Protein AF-0000000084648658 (afdb_homodimer)

Organism: NCBI:txid1178482

Secondary structure (DSSP, 8-state):
----HHHHHTTEE-GGG---BSSSSGGGGSTTTTT-EEEEEESS---S-TTPPEEE---SSEEEEEEEE-TT-EEEEEE-SS-EEEEEEES-EEEEESTTS-SEEEEE-TT-EEEEPTTS-EEEEE-SSS-EEEEEEEESSSSTT-PEEPHHHHHHHHHTTEEEBTTS-EEEGGGT--PPTTPPBPPPPPHHHHTTS----HHHHHHHHEE-HHHHHHHTSSS-EEEEETTSSEE--SSEEEEEEEGGGS-SS-B--SS-EEEEEEES-EEEEETTEEEEE-TT-EEEE-TT--EEEEESSSS--EEEEEEE-SSPS-SPP--/----HHHHHTTEE-GGG---BSSSSGGGGSTTTTT-EEEEEESS---S-TT--EEE---SSEEEEEEEE-TT-EEEEEE-SS-EEEEEEES-EEEEESTTS-SEEEEE-TT-EEEEPTTS-EEEEE-SSS-EEEEEEEESSSSTT-PEEPHHHHHHHHHTTEEEBTTS-EEEGGGT--PPTTPPBPPPPPHHHHTTS----HHHHHHHHEE-HHHHHHHTSSS-EEEEETTSSEE--SSEEEEEEEGGGS-SS-B--SS-EEEEEEES-EEEEETTEEEEEPTT-EEEEPTT--EEEEESSSS--EEEEEEE-SSPS-SPP--

Solvent-accessible surface area (backbone atoms only — not comparable to full-atom values): 31429 Å² total; per-residue (Å²): 112,78,49,51,53,68,60,48,51,67,33,41,50,48,50,93,69,64,54,69,24,54,61,33,46,69,56,26,66,29,91,55,18,46,68,38,28,36,32,31,44,33,6,72,38,68,61,39,32,90,79,54,52,61,69,30,71,57,63,60,32,36,24,35,34,34,40,36,25,41,50,68,27,40,47,72,46,27,28,35,53,18,34,45,30,38,35,26,66,35,44,31,34,39,37,27,22,16,93,82,44,73,41,24,44,39,58,42,41,57,55,16,36,35,50,51,66,37,48,27,30,33,30,38,28,26,68,32,91,45,72,18,33,34,38,32,42,32,20,19,47,50,46,34,83,49,80,46,65,36,53,69,57,53,53,54,20,42,75,65,31,33,44,48,29,64,83,58,36,67,30,40,45,79,78,70,40,67,73,53,91,91,49,47,68,49,78,70,73,46,72,75,60,52,67,71,41,57,63,59,45,31,79,65,41,47,78,47,26,47,50,52,34,44,59,44,53,29,46,5,48,69,37,53,19,53,43,32,18,81,87,25,71,27,49,27,52,30,9,42,33,33,29,37,34,25,74,52,21,48,60,92,58,63,50,56,46,86,42,39,34,34,43,36,28,61,33,40,39,30,36,39,35,38,94,47,41,68,49,75,43,43,54,55,18,36,33,58,42,61,52,50,41,42,34,29,52,44,65,67,58,86,74,72,40,32,30,39,38,37,32,37,52,92,45,61,48,30,59,66,47,89,123,112,80,49,50,54,68,61,48,50,67,34,43,49,49,50,90,68,65,55,68,24,53,60,33,46,70,54,25,68,29,90,56,16,46,68,39,29,36,32,31,44,34,5,73,37,66,59,39,30,89,77,56,54,59,68,29,69,58,63,62,32,34,26,34,34,34,42,36,25,41,50,69,28,41,46,69,44,26,26,34,52,15,33,45,28,38,34,25,65,34,45,32,33,39,38,28,21,16,93,82,46,73,41,26,45,40,56,41,41,57,55,15,34,36,51,51,65,38,47,26,29,32,30,38,28,25,68,33,92,45,72,18,33,33,38,33,42,32,16,21,46,52,46,29,84,49,79,46,65,36,53,69,55,54,54,54,20,42,75,68,32,33,43,47,30,64,83,58,37,66,30,41,46,80,78,71,39,69,72,54,92,92,51,48,67,48,78,68,74,46,72,75,59,51,69,71,42,58,64,59,46,29,78,65,42,48,79,48,26,47,49,51,35,44,59,44,54,30,45,5,49,69,37,52,19,53,43,33,18,81,86,25,70,27,50,26,52,29,9,42,32,32,30,36,34,25,75,51,20,50,59,91,57,61,50,56,45,86,41,38,34,36,43,36,27,60,34,42,40,30,36,37,35,39,92,46,40,68,48,75,41,43,53,56,18,36,33,59,42,60,52,49,39,43,34,29,53,44,63,68,58,86,75,71,39,31,29,40,38,38,32,37,53,89,44,60,51,30,58,67,47,90,126

InterPro domains:
  IPR011051 RmlC-like cupin domain superfamily [SSF51182] (24-316)
  IPR013096 Cupin 2, conserved barrel [PF07883] (76-134)
  IPR014710 RmlC-like jelly roll fold [G3DSA:2.60.120.10] (6-317)

Radius of gyration: 27.59 Å; Cα contacts (8 Å, |Δi|>4): 1793; chains: 2; bounding box: 65×88×58 Å

Structure (mmCIF, N/CA/C/O backbone):
data_AF-0000000084648658-model_v1
#
loop_
_entity.id
_entity.type
_entity.pdbx_description
1 polymer Cupin
#
loop_
_atom_site.group_PDB
_atom_site.id
_atom_site.type_symbol
_atom_site.label_atom_id
_atom_site.label_alt_id
_atom_site.label_comp_id
_atom_site.label_asym_id
_atom_site.label_entity_id
_atom_site.label_seq_id
_atom_site.pdbx_PDB_ins_code
_atom_site.Cartn_x
_atom_site.Cartn_y
_atom_site.Cartn_z
_atom_site.occupancy
_atom_site.B_iso_or_equiv
_atom_site.auth_seq_id
_atom_site.auth_comp_id
_atom_site.auth_asym_id
_atom_site.auth_atom_id
_atom_site.pdbx_PDB_model_num
ATOM 1 N N . MET A 1 1 ? -30.359 21.625 14.336 1 74.88 1 MET A N 1
ATOM 2 C CA . MET A 1 1 ? -29.594 22.719 13.742 1 74.88 1 MET A CA 1
ATOM 3 C C . MET A 1 1 ? -29.75 22.719 12.219 1 74.88 1 MET A C 1
ATOM 5 O O . MET A 1 1 ? -29.797 21.656 11.602 1 74.88 1 MET A O 1
ATOM 9 N N . THR A 1 2 ? -30.219 23.844 11.719 1 86 2 THR A N 1
ATOM 10 C CA . THR A 1 2 ? -30.328 23.922 10.266 1 86 2 THR A CA 1
ATOM 11 C C . THR A 1 2 ? -29.438 25.016 9.711 1 86 2 THR A C 1
ATOM 13 O O . THR A 1 2 ? -29.328 26.109 10.281 1 86 2 THR A O 1
ATOM 16 N N . LEU A 1 3 ? -28.562 24.656 8.766 1 93.25 3 LEU A N 1
ATOM 17 C CA . LEU A 1 3 ? -27.703 25.594 8.047 1 93.25 3 LEU A CA 1
ATOM 18 C C . LEU A 1 3 ? -28.281 25.922 6.672 1 93.25 3 LEU A C 1
ATOM 20 O O . LEU A 1 3 ? -28.797 25.031 5.98 1 93.25 3 LEU A O 1
ATOM 24 N N . SER A 1 4 ? -28.312 27.219 6.379 1 95.81 4 SER A N 1
ATOM 25 C CA . SER A 1 4 ? -28.609 27.562 4.996 1 95.81 4 SER A CA 1
ATOM 26 C C . SER A 1 4 ? -27.531 27.062 4.051 1 95.81 4 SER A C 1
ATOM 28 O O . SER A 1 4 ? -26.422 26.734 4.484 1 95.81 4 SER A O 1
ATOM 30 N N . PRO A 1 5 ? -27.812 26.953 2.775 1 94.25 5 PRO A N 1
ATOM 31 C CA . PRO A 1 5 ? -26.797 26.547 1.809 1 94.25 5 PRO A CA 1
ATOM 32 C C . PRO A 1 5 ? -25.562 27.469 1.828 1 94.25 5 PRO A C 1
ATOM 34 O O . PRO A 1 5 ? -24.438 27 1.656 1 94.25 5 PRO A O 1
ATOM 37 N N . GLU A 1 6 ? -25.828 28.766 2.025 1 95.12 6 GLU A N 1
ATOM 38 C CA . GLU A 1 6 ? -24.719 29.719 2.09 1 95.12 6 GLU A CA 1
ATOM 39 C C . GLU A 1 6 ? -23.859 29.484 3.332 1 95.12 6 GLU A C 1
ATOM 41 O O . GLU A 1 6 ? -22.641 29.562 3.268 1 95.12 6 GLU A O 1
ATOM 46 N N . GLU A 1 7 ? -24.531 29.25 4.441 1 96.19 7 GLU A N 1
ATOM 47 C CA . GLU A 1 7 ? -23.828 28.953 5.68 1 96.19 7 GLU A CA 1
ATOM 48 C C . GLU A 1 7 ? -22.984 27.672 5.551 1 96.19 7 GLU A C 1
ATOM 50 O O . GLU A 1 7 ? -21.859 27.609 6.039 1 96.19 7 GLU A O 1
ATOM 55 N N . MET A 1 8 ? -23.531 26.672 4.906 1 96.56 8 MET A N 1
ATOM 56 C CA . MET A 1 8 ? -22.797 25.422 4.68 1 96.56 8 MET A CA 1
ATOM 57 C C . MET A 1 8 ? -21.625 25.656 3.746 1 96.56 8 MET A C 1
ATOM 59 O O . MET A 1 8 ? -20.531 25.125 3.975 1 96.56 8 MET A O 1
ATOM 63 N N . GLU A 1 9 ? -21.828 26.438 2.662 1 96 9 GLU A N 1
ATOM 64 C CA . GLU A 1 9 ? -20.75 26.719 1.72 1 96 9 GLU A CA 1
ATOM 65 C C . GLU A 1 9 ? -19.562 27.359 2.424 1 96 9 GLU A C 1
ATOM 67 O O . GLU A 1 9 ? -18.406 27.094 2.062 1 96 9 GLU A O 1
ATOM 72 N N . ALA A 1 10 ? -19.828 28.188 3.426 1 96.31 10 ALA A N 1
ATOM 73 C CA . ALA A 1 10 ? -18.766 28.844 4.184 1 96.31 10 ALA A CA 1
ATOM 74 C C . ALA A 1 10 ? -17.969 27.844 4.996 1 96.31 10 ALA A C 1
ATOM 76 O O . ALA A 1 10 ? -16.875 28.141 5.473 1 96.31 10 ALA A O 1
ATOM 77 N N . ARG A 1 11 ? -18.484 26.609 5.145 1 97.38 11 ARG A N 1
ATOM 78 C CA . ARG A 1 11 ? -17.812 25.562 5.91 1 97.38 11 ARG A CA 1
ATOM 79 C C . ARG A 1 11 ? -17.141 24.562 4.984 1 97.38 11 ARG A C 1
ATOM 81 O O . ARG A 1 11 ? -16.641 23.531 5.438 1 97.38 11 ARG A O 1
ATOM 88 N N . ILE A 1 12 ? -17.172 24.828 3.697 1 97.88 12 ILE A N 1
ATOM 89 C CA . ILE A 1 12 ? -16.469 24.047 2.691 1 97.88 12 ILE A CA 1
ATOM 90 C C . ILE A 1 12 ? -15.258 24.812 2.172 1 97.88 12 ILE A C 1
ATOM 92 O O . ILE A 1 12 ? -15.406 25.922 1.644 1 97.88 12 ILE A O 1
ATOM 96 N N . VAL A 1 13 ? -14.094 24.312 2.381 1 97.75 13 VAL A N 1
ATOM 97 C CA . VAL A 1 13 ? -12.891 24.859 1.762 1 97.75 13 VAL A CA 1
ATOM 98 C C . VAL A 1 13 ? -12.594 24.125 0.46 1 97.75 13 VAL A C 1
ATOM 100 O O . VAL A 1 13 ? -12.125 22.984 0.481 1 97.75 13 VAL A O 1
ATOM 103 N N . ARG A 1 14 ? -12.852 24.812 -0.648 1 96.88 14 ARG A N 1
ATOM 104 C CA . ARG A 1 14 ? -12.633 24.234 -1.969 1 96.88 14 ARG A CA 1
ATOM 105 C C . ARG A 1 14 ? -11.141 24.125 -2.283 1 96.88 14 ARG A C 1
ATOM 107 O O . ARG A 1 14 ? -10.383 25.062 -2.016 1 96.88 14 ARG A O 1
ATOM 114 N N . TYR A 1 15 ? -10.781 23.047 -2.859 1 95.88 15 TYR A N 1
ATOM 115 C CA . TYR A 1 15 ? -9.375 22.812 -3.178 1 95.88 15 TYR A CA 1
ATOM 116 C C . TYR A 1 15 ? -8.812 23.953 -4.023 1 95.88 15 TYR A C 1
ATOM 118 O O . TYR A 1 15 ? -7.719 24.453 -3.746 1 95.88 15 TYR A O 1
ATOM 126 N N . GLY A 1 16 ? -9.57 24.406 -4.98 1 90.62 16 GLY A N 1
ATOM 127 C CA . GLY A 1 16 ? -9.125 25.438 -5.891 1 90.62 16 GLY A CA 1
ATOM 128 C C . GLY A 1 16 ? -9.047 26.812 -5.242 1 90.62 16 GLY A C 1
ATOM 129 O O . GLY A 1 16 ? -8.445 27.734 -5.801 1 90.62 16 GLY A O 1
ATOM 130 N N . ASP A 1 17 ? -9.57 26.953 -4.047 1 92.94 17 ASP A N 1
ATOM 131 C CA . ASP A 1 17 ? -9.625 28.25 -3.373 1 92.94 17 ASP A CA 1
ATOM 132 C C . ASP A 1 17 ? -8.625 28.312 -2.225 1 92.94 17 ASP A C 1
ATOM 134 O O . ASP A 1 17 ? -8.594 29.297 -1.477 1 92.94 17 ASP A O 1
ATOM 138 N N . LEU A 1 18 ? -7.828 27.25 -2.049 1 94.06 18 LEU A N 1
ATOM 139 C CA . LEU A 1 18 ? -6.832 27.234 -0.984 1 94.06 18 LEU A CA 1
ATOM 140 C C . LEU A 1 18 ? -5.852 28.391 -1.143 1 94.06 18 LEU A C 1
ATOM 142 O O . LEU A 1 18 ? -5.352 28.641 -2.242 1 94.06 18 LEU A O 1
ATOM 146 N N . LYS A 1 19 ? -5.582 29.031 -0.114 1 91 19 LYS A N 1
ATOM 147 C CA . LYS A 1 19 ? -4.617 30.125 -0.069 1 91 19 LYS A CA 1
ATOM 148 C C . LYS A 1 19 ? -3.346 29.719 0.667 1 91 19 LYS A C 1
ATOM 150 O O . LYS A 1 19 ? -3.377 29.453 1.87 1 91 19 LYS A O 1
ATOM 155 N N . PRO A 1 20 ? -2.295 29.641 -0.057 1 89.5 20 PRO A N 1
ATOM 156 C CA . PRO A 1 20 ? -1.05 29.156 0.542 1 89.5 20 PRO A CA 1
ATOM 157 C C . PRO A 1 20 ? -0.354 30.203 1.399 1 89.5 20 PRO A C 1
ATOM 159 O O . PRO A 1 20 ? -0.567 31.406 1.202 1 89.5 20 PRO A O 1
ATOM 162 N N . CYS A 1 21 ? 0.334 29.75 2.422 1 82.19 21 CYS A N 1
ATOM 163 C CA . CYS A 1 21 ? 1.34 30.516 3.15 1 82.19 21 CYS A CA 1
ATOM 164 C C . CYS A 1 21 ? 2.742 30 2.84 1 82.19 21 CYS A C 1
ATOM 166 O O . CYS A 1 21 ? 3.07 28.859 3.139 1 82.19 21 CYS A O 1
ATOM 168 N N . ARG A 1 22 ? 3.654 30.766 2.244 1 79.06 22 ARG A N 1
ATOM 169 C CA . ARG A 1 22 ? 4.973 30.344 1.783 1 79.06 22 ARG A CA 1
ATOM 170 C C . ARG A 1 22 ? 6.055 30.719 2.793 1 79.06 22 ARG A C 1
ATOM 172 O O . ARG A 1 22 ? 7.223 30.359 2.623 1 79.06 22 ARG A O 1
ATOM 179 N N . SER A 1 23 ? 5.578 31.328 3.879 1 74 23 SER A N 1
ATOM 180 C CA . SER A 1 23 ? 6.52 31.75 4.906 1 74 23 SER A CA 1
ATOM 181 C C . SER A 1 23 ? 6.16 31.172 6.266 1 74 23 SER A C 1
ATOM 183 O O . SER A 1 23 ? 6.535 31.719 7.305 1 74 23 SER A O 1
ATOM 185 N N . ALA A 1 24 ? 5.469 30.125 6.242 1 70 24 ALA A N 1
ATOM 186 C CA . ALA A 1 24 ? 4.855 29.578 7.453 1 70 24 ALA A CA 1
ATOM 187 C C . ALA A 1 24 ? 5.918 29.141 8.461 1 70 24 ALA A C 1
ATOM 189 O O . ALA A 1 24 ? 5.723 29.281 9.672 1 70 24 ALA A O 1
ATOM 190 N N . PHE A 1 25 ? 7.004 28.688 7.887 1 75.75 25 PHE A N 1
ATOM 191 C CA . PHE A 1 25 ? 7.961 28.062 8.781 1 75.75 25 PHE A CA 1
ATOM 192 C C . PHE A 1 25 ? 9.383 28.516 8.461 1 75.75 25 PHE A C 1
ATOM 194 O O . PHE A 1 25 ? 9.648 29.031 7.375 1 75.75 25 PHE A O 1
ATOM 201 N N . ILE A 1 26 ? 10.234 28.375 9.359 1 73.19 26 ILE A N 1
ATOM 202 C CA . ILE A 1 26 ? 11.617 28.844 9.289 1 73.19 26 ILE A CA 1
ATOM 203 C C . ILE A 1 26 ? 12.32 28.203 8.094 1 73.19 26 ILE A C 1
ATOM 205 O O . ILE A 1 26 ? 13.188 28.828 7.48 1 73.19 26 ILE A O 1
ATOM 209 N N . ASP A 1 27 ? 11.922 26.969 7.711 1 72.94 27 ASP A N 1
ATOM 210 C CA . ASP A 1 27 ? 12.648 26.281 6.641 1 72.94 27 ASP A CA 1
ATOM 211 C C . ASP A 1 27 ? 12.141 26.734 5.27 1 72.94 27 ASP A C 1
ATOM 213 O O . ASP A 1 27 ? 12.742 26.406 4.246 1 72.94 27 ASP A O 1
ATOM 217 N N . ALA A 1 28 ? 11.18 27.531 5.262 1 72.56 28 ALA A N 1
ATOM 218 C CA . ALA A 1 28 ? 10.578 27.969 4 1 72.56 28 ALA A CA 1
ATOM 219 C C . ALA A 1 28 ? 11.516 28.906 3.244 1 72.56 28 ALA A C 1
ATOM 221 O O . ALA A 1 28 ? 11.273 29.234 2.084 1 72.56 28 ALA A O 1
ATOM 222 N N . HIS A 1 29 ? 12.617 29.203 3.842 1 73.25 29 HIS A N 1
ATOM 223 C CA . HIS A 1 29 ? 13.531 30.109 3.164 1 73.25 29 HIS A CA 1
ATOM 224 C C . HIS A 1 29 ? 14.883 29.453 2.904 1 73.25 29 HIS A C 1
ATOM 226 O O . HIS A 1 29 ? 15.812 30.109 2.424 1 73.25 29 HIS A O 1
ATOM 232 N N . THR A 1 30 ? 14.938 28.266 3.201 1 75.62 30 THR A N 1
ATOM 233 C CA . THR A 1 30 ? 16.156 27.5 2.93 1 75.62 30 THR A CA 1
ATOM 234 C C . THR A 1 30 ? 16.062 26.797 1.584 1 75.62 30 THR A C 1
ATOM 236 O O . THR A 1 30 ? 15.016 26.234 1.239 1 75.62 30 THR A O 1
ATOM 239 N N . PRO A 1 31 ? 17.266 26.906 0.853 1 76.5 31 PRO A N 1
ATOM 240 C CA . PRO A 1 31 ? 17.266 26.203 -0.433 1 76.5 31 PRO A CA 1
ATOM 241 C C . PRO A 1 31 ? 16.812 24.75 -0.308 1 76.5 31 PRO A C 1
ATOM 243 O O . PRO A 1 31 ? 17.25 24.047 0.612 1 76.5 31 PRO A O 1
ATOM 246 N N . GLY A 1 32 ? 15.922 24.344 -1.236 1 82.56 32 GLY A N 1
ATOM 247 C CA . GLY A 1 32 ? 15.406 23 -1.213 1 82.56 32 GLY A CA 1
ATOM 248 C C . GLY A 1 32 ? 14.062 22.875 -0.516 1 82.56 32 GLY A C 1
ATOM 249 O O . GLY A 1 32 ? 13.352 21.891 -0.677 1 82.56 32 GLY A O 1
ATOM 250 N N . SER A 1 33 ? 13.789 23.875 0.287 1 81.81 33 SER A N 1
ATOM 251 C CA . SER A 1 33 ? 12.539 23.875 1.032 1 81.81 33 SER A CA 1
ATOM 252 C C . SER A 1 33 ? 11.742 25.156 0.776 1 81.81 33 SER A C 1
ATOM 254 O O . SER A 1 33 ? 10.695 25.375 1.394 1 81.81 33 SER A O 1
ATOM 256 N N . ASN A 1 34 ? 12.164 26.016 -0.054 1 79.94 34 ASN A N 1
ATOM 257 C CA . ASN A 1 34 ? 11.625 27.359 -0.193 1 79.94 34 ASN A CA 1
ATOM 258 C C . ASN A 1 34 ? 10.43 27.391 -1.147 1 79.94 34 ASN A C 1
ATOM 260 O O . ASN A 1 34 ? 9.828 28.438 -1.363 1 79.94 34 ASN A O 1
ATOM 264 N N . GLN A 1 35 ? 10.141 26.266 -1.713 1 85.06 35 GLN A N 1
ATOM 265 C CA . GLN A 1 35 ? 9.031 26.234 -2.656 1 85.06 35 GLN A CA 1
ATOM 266 C C . GLN A 1 35 ? 7.801 25.562 -2.047 1 85.06 35 GLN A C 1
ATOM 268 O O . GLN A 1 35 ? 6.824 25.281 -2.748 1 85.06 35 GLN A O 1
ATOM 273 N N . LYS A 1 36 ? 7.879 25.344 -0.801 1 88.88 36 LYS A N 1
ATOM 274 C CA . LYS A 1 36 ? 6.77 24.672 -0.139 1 88.88 36 LYS A CA 1
ATOM 275 C C . LYS A 1 36 ? 5.605 25.625 0.112 1 88.88 36 LYS A C 1
ATOM 277 O O . LYS A 1 36 ? 5.812 26.812 0.348 1 88.88 36 LYS A O 1
ATOM 282 N N . GLU A 1 37 ? 4.43 25.188 0.014 1 90 37 GLU A N 1
ATOM 283 C CA . GLU A 1 37 ? 3.193 25.891 0.344 1 90 37 GLU A CA 1
ATOM 284 C C . GLU A 1 37 ? 2.465 25.219 1.5 1 90 37 GLU A C 1
ATOM 286 O O . GLU A 1 37 ? 2.236 24 1.471 1 90 37 GLU A O 1
ATOM 291 N N . ASN A 1 38 ? 2.191 26 2.508 1 91.06 38 ASN A N 1
ATOM 292 C CA . ASN A 1 38 ? 1.428 25.5 3.648 1 91.06 38 ASN A CA 1
ATOM 293 C C . ASN A 1 38 ? 0.014 26.078 3.668 1 91.06 38 ASN A C 1
ATOM 295 O O . ASN A 1 38 ? -0.191 27.234 3.326 1 91.06 38 ASN A O 1
ATOM 299 N N . PHE A 1 39 ? -0.946 25.297 4.016 1 91.69 39 PHE A N 1
ATOM 300 C CA . PHE A 1 39 ? -2.342 25.703 4.059 1 91.69 39 PHE A CA 1
ATOM 301 C C . PHE A 1 39 ? -2.949 25.438 5.426 1 91.69 39 PHE A C 1
ATOM 303 O O . PHE A 1 39 ? -2.83 24.328 5.953 1 91.69 39 PHE A O 1
ATOM 310 N N . THR A 1 40 ? -3.539 26.406 6.031 1 91.5 40 THR A N 1
ATOM 311 C CA . THR A 1 40 ? -4.352 26.25 7.23 1 91.5 40 THR A CA 1
ATOM 312 C C . THR A 1 40 ? -5.832 26.172 6.875 1 91.5 40 THR A C 1
ATOM 314 O O . THR A 1 40 ? -6.422 27.172 6.434 1 91.5 40 THR A O 1
ATOM 317 N N . ILE A 1 41 ? -6.461 25.062 7.121 1 94.56 41 ILE A N 1
ATOM 318 C CA . ILE A 1 41 ? -7.797 24.828 6.582 1 94.56 41 ILE A CA 1
ATOM 319 C C . ILE A 1 41 ? -8.828 24.922 7.703 1 94.56 41 ILE A C 1
ATOM 321 O O . ILE A 1 41 ? -9.742 25.75 7.648 1 94.56 41 ILE A O 1
ATOM 325 N N . VAL A 1 42 ? -8.688 24.109 8.711 1 94 42 VAL A N 1
ATOM 326 C CA . VAL A 1 42 ? -9.547 24.156 9.891 1 94 42 VAL A CA 1
ATOM 327 C C . VAL A 1 42 ? -8.688 24.328 11.141 1 94 42 VAL A C 1
ATOM 329 O O . VAL A 1 42 ? -7.723 23.594 11.344 1 94 42 VAL A O 1
ATOM 332 N N . GLY A 1 43 ? -9.133 25.297 11.984 1 87.81 43 GLY A N 1
ATOM 333 C CA . GLY A 1 43 ? -8.391 25.547 13.203 1 87.81 43 GLY A CA 1
ATOM 334 C C . GLY A 1 43 ? -7.453 26.734 13.094 1 87.81 43 GLY A C 1
ATOM 335 O O . GLY A 1 43 ? -7.359 27.359 12.031 1 87.81 43 GLY A O 1
ATOM 336 N N . GLY A 1 44 ? -6.93 27.25 14.195 1 70.94 44 GLY A N 1
ATOM 337 C CA . GLY A 1 44 ? -6.059 28.422 14.219 1 70.94 44 GLY A CA 1
ATOM 338 C C . GLY A 1 44 ? -4.684 28.156 13.641 1 70.94 44 GLY A C 1
ATOM 339 O O . GLY A 1 44 ? -3.893 29.078 13.453 1 70.94 44 GLY A O 1
ATOM 340 N N . GLY A 1 45 ? -4.473 27.062 13.219 1 63.5 45 GLY A N 1
ATOM 341 C CA . GLY A 1 45 ? -3.244 26.672 12.547 1 63.5 45 GLY A CA 1
ATOM 342 C C . GLY A 1 45 ? -2.031 26.703 13.453 1 63.5 45 GLY A C 1
ATOM 343 O O . GLY A 1 45 ? -2.135 27.078 14.625 1 63.5 45 GLY A O 1
ATOM 344 N N . VAL A 1 46 ? -0.909 26.031 13.094 1 61.38 46 VAL A N 1
ATOM 345 C CA . VAL A 1 46 ? 0.371 25.938 13.789 1 61.38 46 VAL A CA 1
ATOM 346 C C . VAL A 1 46 ? 1.4 26.828 13.102 1 61.38 46 VAL A C 1
ATOM 348 O O . VAL A 1 46 ? 2.605 26.672 13.312 1 61.38 46 VAL A O 1
ATOM 351 N N . SER A 1 47 ? 0.976 27.891 12.508 1 60.88 47 SER A N 1
ATOM 352 C CA . SER A 1 47 ? 1.917 28.672 11.711 1 60.88 47 SER A CA 1
ATOM 353 C C . SER A 1 47 ? 2.752 29.594 12.586 1 60.88 47 SER A C 1
ATOM 355 O O . SER A 1 47 ? 2.275 30.094 13.609 1 60.88 47 SER A O 1
ATOM 357 N N . GLU A 1 48 ? 3.988 29.688 12.195 1 63.56 48 GLU A N 1
ATOM 358 C CA . GLU A 1 48 ? 4.918 30.625 12.82 1 63.56 48 GLU A CA 1
ATOM 359 C C . GLU A 1 48 ? 4.809 32 12.18 1 63.56 48 GLU A C 1
ATOM 361 O O . GLU A 1 48 ? 5.402 32.969 12.672 1 63.56 48 GLU A O 1
ATOM 366 N N . SER A 1 49 ? 3.965 31.969 11.133 1 63.56 49 SER A N 1
ATOM 367 C CA . SER A 1 49 ? 3.842 33.219 10.414 1 63.56 49 SER A CA 1
ATOM 368 C C . SER A 1 49 ? 2.518 33.906 10.719 1 63.56 49 SER A C 1
ATOM 370 O O . SER A 1 49 ? 1.486 33.25 10.859 1 63.56 49 SER A O 1
ATOM 372 N N . SER A 1 50 ? 2.557 35.188 10.789 1 63.88 50 SER A N 1
ATOM 373 C CA . SER A 1 50 ? 1.368 36 11.031 1 63.88 50 SER A CA 1
ATOM 374 C C . SER A 1 50 ? 0.524 36.125 9.766 1 63.88 50 SER A C 1
ATOM 376 O O . SER A 1 50 ? -0.645 36.531 9.836 1 63.88 50 SER A O 1
ATOM 378 N N . ASP A 1 51 ? 1.079 35.781 8.688 1 68.38 51 ASP A N 1
ATOM 379 C CA . ASP A 1 51 ? 0.412 36 7.406 1 68.38 51 ASP A CA 1
ATOM 380 C C . ASP A 1 51 ? -0.399 34.781 6.996 1 68.38 51 ASP A C 1
ATOM 382 O O . ASP A 1 51 ? -0.993 34.75 5.914 1 68.38 51 ASP A O 1
ATOM 386 N N . GLN A 1 52 ? -0.587 33.969 7.934 1 77.06 52 GLN A N 1
ATOM 387 C CA . GLN A 1 52 ? -1.268 32.75 7.57 1 77.06 52 GLN A CA 1
ATOM 388 C C . GLN A 1 52 ? -2.773 32.938 7.445 1 77.06 52 GLN A C 1
ATOM 390 O O . GLN A 1 52 ? -3.395 33.562 8.32 1 77.06 52 GLN A O 1
ATOM 395 N N . HIS A 1 53 ? -3.346 32.594 6.328 1 84.5 53 HIS A N 1
ATOM 396 C CA . HIS A 1 53 ? -4.793 32.625 6.141 1 84.5 53 HIS A CA 1
ATOM 397 C C . HIS A 1 53 ? -5.465 31.406 6.758 1 84.5 53 HIS A C 1
ATOM 399 O O . HIS A 1 53 ? -5.129 30.266 6.418 1 84.5 53 HIS A O 1
ATOM 405 N N . VAL A 1 54 ? -6.371 31.656 7.66 1 88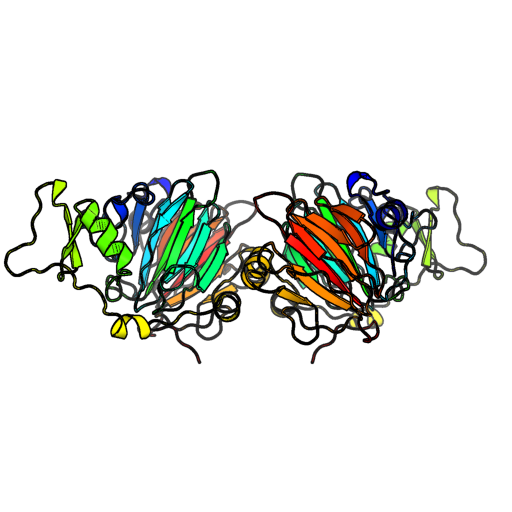.12 54 VAL A N 1
ATOM 406 C CA . VAL A 1 54 ? -7.172 30.594 8.266 1 88.12 54 VAL A CA 1
ATOM 407 C C . VAL A 1 54 ? -8.516 30.5 7.555 1 88.12 54 VAL A C 1
ATOM 409 O O . VAL A 1 54 ? -9.32 31.438 7.59 1 88.12 54 VAL A O 1
ATOM 412 N N . HIS A 1 55 ? -8.836 29.406 6.902 1 93.06 55 HIS A N 1
ATOM 413 C CA . HIS A 1 55 ? -10.055 29.281 6.121 1 93.06 55 HIS A CA 1
ATOM 414 C C . HIS A 1 55 ? -11.273 29.094 7.023 1 93.06 55 HIS A C 1
ATOM 416 O O . HIS A 1 55 ? -12.297 29.75 6.836 1 93.06 55 HIS A O 1
ATOM 422 N N . ILE A 1 56 ? -11.195 28.188 7.957 1 94 56 ILE A N 1
ATOM 423 C CA . ILE A 1 56 ? -12.242 27.953 8.938 1 94 56 ILE A CA 1
ATOM 424 C C . ILE A 1 56 ? -11.656 28.016 10.352 1 94 56 ILE A C 1
ATOM 426 O O . ILE A 1 56 ? -10.75 27.234 10.688 1 94 56 ILE A O 1
ATOM 430 N N . SER A 1 57 ? -12.156 28.781 11.25 1 91 57 SER A N 1
ATOM 431 C CA . SER A 1 57 ? -11.531 29.094 12.523 1 91 57 SER A CA 1
ATOM 432 C C . SER A 1 57 ? -12.062 28.188 13.633 1 91 57 SER A C 1
ATOM 434 O O . SER A 1 57 ? -11.664 28.328 14.797 1 91 57 SER A O 1
ATOM 436 N N . ASP A 1 58 ? -12.945 27.234 13.281 1 91.06 58 ASP A N 1
ATOM 437 C CA . ASP A 1 58 ? -13.422 26.297 14.289 1 91.06 58 ASP A CA 1
ATOM 438 C C . ASP A 1 58 ? -12.258 25.656 15.031 1 91.06 58 ASP A C 1
ATOM 440 O O . ASP A 1 58 ? -11.18 25.469 14.461 1 91.06 58 ASP A O 1
ATOM 444 N N . THR A 1 59 ? -12.398 25.344 16.281 1 89.44 59 THR A N 1
ATOM 445 C CA . THR A 1 59 ? -11.406 24.656 17.094 1 89.44 59 THR A CA 1
ATOM 446 C C . THR A 1 59 ? -11.969 23.344 17.641 1 89.44 59 THR A C 1
ATOM 448 O O . THR A 1 59 ? -12.234 23.234 18.844 1 89.44 59 THR A O 1
ATOM 451 N N . PRO A 1 60 ? -12.062 22.312 16.922 1 92.06 60 PRO A N 1
ATOM 452 C CA . PRO A 1 60 ? -12.727 21.062 17.281 1 92.06 60 PRO A CA 1
ATOM 453 C C . PRO A 1 60 ? -11.844 20.156 18.141 1 92.06 60 PRO A C 1
ATOM 455 O O . PRO A 1 60 ? -12.234 19.031 18.453 1 92.06 60 PRO A O 1
ATOM 458 N N . GLY A 1 61 ? -10.688 20.594 18.484 1 91.69 61 GLY A N 1
ATOM 459 C CA . GLY A 1 61 ? -9.75 19.734 19.203 1 91.69 61 GLY A CA 1
ATOM 460 C C . GLY A 1 61 ? -8.641 19.203 18.312 1 91.69 61 GLY A C 1
ATOM 461 O O . GLY A 1 61 ? -7.801 18.422 18.766 1 91.69 61 GLY A O 1
ATOM 462 N N . PHE A 1 62 ? -8.711 19.484 17.094 1 93.88 62 PHE A N 1
ATOM 463 C CA . PHE A 1 62 ? -7.672 19.188 16.125 1 93.88 62 PHE A CA 1
ATOM 464 C C . PHE A 1 62 ? -7.645 20.234 15.016 1 93.88 62 PHE A C 1
ATOM 466 O O . PHE A 1 62 ? -8.562 21.047 14.906 1 93.88 62 PHE A O 1
ATOM 473 N N . ASN A 1 63 ? -6.562 20.266 14.281 1 93.12 63 ASN A N 1
ATOM 474 C CA . ASN A 1 63 ? -6.398 21.172 13.148 1 93.12 63 ASN A CA 1
ATOM 475 C C . ASN A 1 63 ? -6.23 20.422 11.836 1 93.12 63 ASN A C 1
ATOM 477 O O . ASN A 1 63 ? -5.688 19.312 11.82 1 93.12 63 ASN A O 1
ATOM 481 N N . ILE A 1 64 ? -6.785 21 10.805 1 95.62 64 ILE A N 1
ATOM 482 C CA . ILE A 1 64 ? -6.574 20.469 9.469 1 95.62 64 ILE A CA 1
ATOM 483 C C . ILE A 1 64 ? -5.707 21.438 8.664 1 95.62 64 ILE A C 1
ATOM 485 O O . ILE A 1 64 ? -5.996 22.625 8.586 1 95.62 64 ILE A O 1
ATOM 489 N N . GLY A 1 65 ? -4.66 20.969 8.117 1 93.94 65 GLY A N 1
ATOM 490 C CA . GLY A 1 65 ? -3.812 21.719 7.199 1 93.94 65 GLY A CA 1
ATOM 491 C C . GLY A 1 65 ? -3.402 20.906 5.984 1 93.94 65 GLY A C 1
ATOM 492 O O . GLY A 1 65 ? -3.984 19.859 5.707 1 93.94 65 GLY A O 1
ATOM 493 N N . ALA A 1 66 ? -2.543 21.484 5.219 1 95.19 66 ALA A N 1
ATOM 494 C CA . ALA A 1 66 ? -1.981 20.812 4.051 1 95.19 66 ALA A CA 1
ATOM 495 C C . ALA A 1 66 ? -0.62 21.391 3.682 1 95.19 66 ALA A C 1
ATOM 497 O O . ALA A 1 66 ? -0.287 22.516 4.082 1 95.19 66 ALA A O 1
ATOM 498 N N . ALA A 1 67 ? 0.139 20.609 3.064 1 95.25 67 ALA A N 1
ATOM 499 C CA . ALA A 1 67 ? 1.41 21.031 2.484 1 95.25 67 ALA A CA 1
ATOM 500 C C . ALA A 1 67 ? 1.484 20.672 1.003 1 95.25 67 ALA A C 1
ATOM 502 O O . ALA A 1 67 ? 1.244 19.516 0.625 1 95.25 67 ALA A O 1
ATOM 503 N N . GLY A 1 68 ? 1.653 21.641 0.177 1 95.25 68 GLY A N 1
ATOM 504 C CA . GLY A 1 68 ? 1.908 21.469 -1.245 1 95.25 68 GLY A CA 1
ATOM 505 C C . GLY A 1 68 ? 3.344 21.766 -1.634 1 95.25 68 GLY A C 1
ATOM 506 O O . GLY A 1 68 ? 3.912 22.766 -1.21 1 95.25 68 GLY A O 1
ATOM 507 N N . GLN A 1 69 ? 3.965 20.844 -2.391 1 96 69 GLN A N 1
ATOM 508 C CA . GLN A 1 69 ? 5.375 20.984 -2.74 1 96 69 GLN A CA 1
ATOM 509 C C . GLN A 1 69 ? 5.629 20.531 -4.18 1 96 69 GLN A C 1
ATOM 511 O O . GLN A 1 69 ? 5.047 19.562 -4.645 1 96 69 GLN A O 1
ATOM 516 N N . PRO A 1 70 ? 6.477 21.312 -4.914 1 94.19 70 PRO A N 1
ATOM 517 C CA . PRO A 1 70 ? 6.996 20.766 -6.164 1 94.19 70 PRO A CA 1
ATOM 518 C C . PRO A 1 70 ? 7.941 19.578 -5.941 1 94.19 70 PRO A C 1
ATOM 520 O O . PRO A 1 70 ? 8.258 19.25 -4.793 1 94.19 70 PRO A O 1
ATOM 523 N N . PRO A 1 71 ? 8.344 18.922 -7.043 1 94.31 71 PRO A N 1
ATOM 524 C CA . PRO A 1 71 ? 9.266 17.797 -6.902 1 94.31 71 PRO A CA 1
ATOM 525 C C . PRO A 1 71 ? 10.578 18.188 -6.219 1 94.31 71 PRO A C 1
ATOM 527 O O . PRO A 1 71 ? 11.102 19.266 -6.469 1 94.31 71 PRO A O 1
ATOM 530 N N . LYS A 1 72 ? 11.094 17.312 -5.305 1 92.12 72 LYS A N 1
ATOM 531 C CA . LYS A 1 72 ? 12.391 17.391 -4.641 1 92.12 72 LYS A CA 1
ATOM 532 C C . LYS A 1 72 ? 12.391 18.469 -3.557 1 92.12 72 LYS A C 1
ATOM 534 O O . LYS A 1 72 ? 13.438 18.797 -3.006 1 92.12 72 LYS A O 1
ATOM 539 N N . CYS A 1 73 ? 11.25 19.016 -3.295 1 91.44 73 CYS A N 1
ATOM 540 C CA . CYS A 1 73 ? 11.117 19.953 -2.186 1 91.44 73 CYS A CA 1
ATOM 541 C C . CYS A 1 73 ? 10.992 19.219 -0.859 1 91.44 73 CYS A C 1
ATOM 543 O O . CYS A 1 73 ? 10.227 18.266 -0.751 1 91.44 73 CYS A O 1
ATOM 545 N N . LEU A 1 74 ? 11.711 19.672 0.135 1 91.75 74 LEU A N 1
ATOM 546 C CA . LEU A 1 74 ? 11.859 18.953 1.399 1 91.75 74 LEU A CA 1
ATOM 547 C C . LEU A 1 74 ? 11.273 19.766 2.551 1 91.75 74 LEU A C 1
ATOM 549 O O . LEU A 1 74 ? 11.453 20.984 2.615 1 91.75 74 LEU A O 1
ATOM 553 N N . ASN A 1 75 ? 10.508 19.141 3.375 1 91.94 75 ASN A N 1
ATOM 554 C CA . ASN A 1 75 ? 10.203 19.672 4.703 1 91.94 75 ASN A CA 1
ATOM 555 C C . ASN A 1 75 ? 11.203 19.172 5.746 1 91.94 75 ASN A C 1
ATOM 557 O O . ASN A 1 75 ? 11.367 17.953 5.922 1 91.94 75 ASN A O 1
ATOM 561 N N . SER A 1 76 ? 11.805 20.078 6.41 1 91.75 76 SER A N 1
ATOM 562 C CA . SER A 1 76 ? 12.969 19.797 7.234 1 91.75 76 SER A CA 1
ATOM 563 C C . SER A 1 76 ? 12.57 19.078 8.523 1 91.75 76 SER A C 1
ATOM 565 O O . SER A 1 76 ? 11.406 19.094 8.914 1 91.75 76 SER A O 1
ATOM 567 N N . LEU A 1 77 ? 13.562 18.5 9.188 1 94.19 77 LEU A N 1
ATOM 568 C CA . LEU A 1 77 ? 13.367 17.641 10.359 1 94.19 77 LEU A CA 1
ATOM 569 C C . LEU A 1 77 ? 12.852 18.453 11.547 1 94.19 77 LEU A C 1
ATOM 571 O O . LEU A 1 77 ? 13.484 19.438 11.953 1 94.19 77 LEU A O 1
ATOM 575 N N . HIS A 1 78 ? 11.75 18.094 12.086 1 92.5 78 HIS A N 1
ATOM 576 C CA . HIS A 1 78 ? 11.102 18.703 13.25 1 92.5 78 HIS A CA 1
ATOM 577 C C . HIS A 1 78 ? 10.305 17.656 14.031 1 92.5 78 HIS A C 1
ATOM 579 O O . HIS A 1 78 ? 10.156 16.516 13.586 1 92.5 78 HIS A O 1
ATOM 585 N N . THR A 1 79 ? 9.906 17.969 15.25 1 92.31 79 THR A N 1
ATOM 586 C CA . THR A 1 79 ? 9.094 17.078 16.062 1 92.31 79 THR A CA 1
ATOM 587 C C . THR A 1 79 ? 7.914 17.828 16.688 1 92.31 79 THR A C 1
ATOM 589 O O . THR A 1 79 ? 7.938 19.047 16.781 1 92.31 79 THR A O 1
ATOM 592 N N . HIS A 1 80 ? 6.836 17.109 16.859 1 89.25 80 HIS A N 1
ATOM 593 C CA . HIS A 1 80 ? 5.637 17.594 17.531 1 89.25 80 HIS A CA 1
ATOM 594 C C . HIS A 1 80 ? 5.387 16.828 18.828 1 89.25 80 HIS A C 1
ATOM 596 O O . HIS A 1 80 ? 5.801 15.672 18.953 1 89.25 80 HIS A O 1
ATOM 602 N N . SER A 1 81 ? 4.668 17.5 19.734 1 89.25 81 SER A N 1
ATOM 603 C CA . SER A 1 81 ? 4.27 16.844 20.969 1 89.25 81 SER A CA 1
ATOM 604 C C . SER A 1 81 ? 2.873 16.25 20.859 1 89.25 81 SER A C 1
ATOM 606 O O . SER A 1 81 ? 2.447 15.469 21.719 1 89.25 81 SER A O 1
ATOM 608 N N . THR A 1 82 ? 2.189 16.609 19.844 1 92.38 82 THR A N 1
ATOM 609 C CA . THR A 1 82 ? 0.882 16.047 19.547 1 92.38 82 THR A CA 1
ATOM 610 C C . THR A 1 82 ? 0.891 15.367 18.172 1 92.38 82 THR A C 1
ATOM 612 O O . THR A 1 82 ? 1.853 15.508 17.406 1 92.38 82 THR A O 1
ATOM 615 N N . ALA A 1 83 ? -0.174 14.711 17.969 1 93.94 83 ALA A N 1
ATOM 616 C CA . ALA A 1 83 ? -0.252 13.891 16.766 1 93.94 83 ALA A CA 1
ATOM 617 C C . ALA A 1 83 ? -0.187 14.758 15.508 1 93.94 83 ALA A C 1
ATOM 619 O O . ALA A 1 83 ? -0.78 15.836 15.461 1 93.94 83 ALA A O 1
ATOM 620 N N . GLU A 1 84 ? 0.492 14.305 14.555 1 95.31 84 GLU A N 1
ATOM 621 C CA . GLU A 1 84 ? 0.495 14.797 13.18 1 95.31 84 GLU A CA 1
ATOM 622 C C . GLU A 1 84 ? 0.271 13.664 12.188 1 95.31 84 GLU A C 1
ATOM 624 O O . GLU A 1 84 ? 1.12 12.781 12.039 1 95.31 84 GLU A O 1
ATOM 629 N N . VAL A 1 85 ? -0.827 13.727 11.578 1 97.88 85 VAL A N 1
ATOM 630 C CA . VAL A 1 85 ? -1.256 12.711 10.617 1 97.88 85 VAL A CA 1
ATOM 631 C C . VAL A 1 85 ? -1.246 13.305 9.211 1 97.88 85 VAL A C 1
ATOM 633 O O . VAL A 1 85 ? -1.677 14.438 9.008 1 97.88 85 VAL A O 1
ATOM 636 N N . PHE A 1 86 ? -0.69 12.539 8.258 1 98.62 86 PHE A N 1
ATOM 637 C CA . PHE A 1 86 ? -0.748 12.969 6.867 1 98.62 86 PHE A CA 1
ATOM 638 C C . PHE A 1 86 ? -1.447 11.922 6.004 1 98.62 86 PHE A C 1
ATOM 640 O O . PHE A 1 86 ? -1.243 10.719 6.191 1 98.62 86 PHE A O 1
ATOM 647 N N . PHE A 1 87 ? -2.305 12.312 5.137 1 98.75 87 PHE A N 1
ATOM 648 C CA . PHE A 1 87 ? -2.566 11.445 3.994 1 98.75 87 PHE A CA 1
ATOM 649 C C . PHE A 1 87 ? -2.207 12.148 2.689 1 98.75 87 PHE A C 1
ATOM 651 O O . PHE A 1 87 ? -2.295 13.367 2.59 1 98.75 87 PHE A O 1
ATOM 658 N N . VAL A 1 88 ? -1.775 11.352 1.676 1 98.88 88 VAL A N 1
ATOM 659 C CA . VAL A 1 88 ? -1.296 11.867 0.396 1 98.88 88 VAL A CA 1
ATOM 660 C C . VAL A 1 88 ? -2.479 12.117 -0.537 1 98.88 88 VAL A C 1
ATOM 662 O O . VAL A 1 88 ? -3.102 11.172 -1.026 1 98.88 88 VAL A O 1
ATOM 665 N N . LEU A 1 89 ? -2.771 13.359 -0.763 1 98.56 89 LEU A N 1
ATOM 666 C CA . LEU A 1 89 ? -3.818 13.695 -1.722 1 98.56 89 LEU A CA 1
ATOM 667 C C . LEU A 1 89 ? -3.324 13.508 -3.152 1 98.56 89 LEU A C 1
ATOM 669 O O . LEU A 1 89 ? -4.043 12.969 -3.996 1 98.56 89 LEU A O 1
ATOM 673 N N . SER A 1 90 ? -2.119 13.984 -3.426 1 97.62 90 SER A N 1
ATOM 674 C CA . SER A 1 90 ? -1.517 13.805 -4.742 1 97.62 90 SER A CA 1
ATOM 675 C C . SER A 1 90 ? -0.001 13.68 -4.645 1 97.62 90 SER A C 1
ATOM 677 O O . SER A 1 90 ? 0.618 14.242 -3.74 1 97.62 90 SER A O 1
ATOM 679 N N . GLY A 1 91 ? 0.549 12.961 -5.648 1 97.5 91 GLY A N 1
ATOM 680 C CA . GLY A 1 91 ? 1.993 12.812 -5.738 1 97.5 91 GLY A CA 1
ATOM 681 C C . GLY A 1 91 ? 2.523 11.625 -4.961 1 97.5 91 GLY A C 1
ATOM 682 O O . GLY A 1 91 ? 1.757 10.742 -4.562 1 97.5 91 GLY A O 1
ATOM 683 N N . ARG A 1 92 ? 3.84 11.43 -4.957 1 98.12 92 ARG A N 1
ATOM 684 C CA . ARG A 1 92 ? 4.59 10.414 -4.223 1 98.12 92 ARG A CA 1
ATOM 685 C C . ARG A 1 92 ? 5.539 11.055 -3.219 1 98.12 92 ARG A C 1
ATOM 687 O O . ARG A 1 92 ? 6.32 11.945 -3.57 1 98.12 92 ARG A O 1
ATOM 694 N N . TRP A 1 93 ? 5.453 10.609 -1.933 1 98.56 93 TRP A N 1
ATOM 695 C CA . TRP A 1 93 ? 6.113 11.32 -0.839 1 98.56 93 TRP A CA 1
ATOM 696 C C . TRP A 1 93 ? 6.992 10.375 -0.029 1 98.56 93 TRP A C 1
ATOM 698 O O . TRP A 1 93 ? 6.578 9.258 0.299 1 98.56 93 TRP A O 1
ATOM 708 N N . ARG A 1 94 ? 8.18 10.766 0.189 1 98.56 94 ARG A N 1
ATOM 709 C CA . ARG A 1 94 ? 9.062 10.086 1.126 1 98.56 94 ARG A CA 1
ATOM 710 C C . ARG A 1 94 ? 8.984 10.711 2.514 1 98.56 94 ARG A C 1
ATOM 712 O O . ARG A 1 94 ? 9.242 11.906 2.674 1 98.56 94 ARG A O 1
ATOM 719 N N . PHE A 1 95 ? 8.539 10 3.492 1 98.69 95 PHE A N 1
ATOM 720 C CA . PHE A 1 95 ? 8.641 10.367 4.898 1 98.69 95 PHE A CA 1
ATOM 721 C C . PHE A 1 95 ? 9.867 9.742 5.539 1 98.69 95 PHE A C 1
ATOM 723 O O . PHE A 1 95 ? 10.148 8.555 5.328 1 98.69 95 PHE A O 1
ATOM 730 N N . PHE A 1 96 ? 10.609 10.469 6.258 1 98.25 96 PHE A N 1
ATOM 731 C CA . PHE A 1 96 ? 11.82 9.977 6.902 1 98.25 96 PHE A CA 1
ATOM 732 C C . PHE A 1 96 ? 11.945 10.539 8.312 1 98.25 96 PHE A C 1
ATOM 734 O O . PHE A 1 96 ? 11.32 11.555 8.648 1 98.25 96 PHE A O 1
ATOM 741 N N . TRP A 1 97 ? 12.68 9.828 9.18 1 97.94 97 TRP A N 1
ATOM 742 C CA . TRP A 1 97 ? 12.711 10.258 10.57 1 97.94 97 TRP A CA 1
ATOM 743 C C . TRP A 1 97 ? 14.055 9.914 11.219 1 97.94 97 TRP A C 1
ATOM 745 O O . TRP A 1 97 ? 14.891 9.258 10.602 1 97.94 97 TRP A O 1
ATOM 755 N N . GLY A 1 98 ? 14.219 10.453 12.422 1 96.44 98 GLY A N 1
ATOM 756 C CA . GLY A 1 98 ? 15.477 10.398 13.148 1 96.44 98 GLY A CA 1
ATOM 757 C C . GLY A 1 98 ? 16.188 11.734 13.219 1 96.44 98 GLY A C 1
ATOM 758 O O . GLY A 1 98 ? 15.875 12.648 12.453 1 96.44 98 GLY A O 1
ATOM 759 N N . ARG A 1 99 ? 17.188 11.781 14.047 1 93.12 99 ARG A N 1
ATOM 760 C CA . ARG A 1 99 ? 17.906 13.023 14.281 1 93.12 99 ARG A CA 1
ATOM 761 C C . ARG A 1 99 ? 18.453 13.602 12.977 1 93.12 99 ARG A C 1
ATOM 763 O O . ARG A 1 99 ? 18.438 14.812 12.773 1 93.12 99 ARG A O 1
ATOM 770 N N . TYR A 1 100 ? 18.906 12.719 12.133 1 94.31 100 TYR A N 1
ATOM 771 C CA . TYR A 1 100 ? 19.484 13.148 10.859 1 94.31 100 TYR A CA 1
ATOM 772 C C . TYR A 1 100 ? 18.656 12.641 9.688 1 94.31 100 TYR A C 1
ATOM 774 O O . TYR A 1 100 ? 19.109 12.648 8.539 1 94.31 100 TYR A O 1
ATOM 782 N N . GLY A 1 101 ? 17.484 12.078 9.969 1 95.69 101 GLY A N 1
ATOM 783 C CA . GLY A 1 101 ? 16.594 11.617 8.922 1 95.69 101 GLY A CA 1
ATOM 784 C C . GLY A 1 101 ? 16.984 10.266 8.352 1 95.69 101 GLY A C 1
ATOM 785 O O . GLY A 1 101 ? 16.625 9.938 7.219 1 95.69 101 GLY A O 1
ATOM 786 N N . ASP A 1 102 ? 17.781 9.555 9.078 1 95.25 102 ASP A N 1
ATOM 787 C CA . ASP A 1 102 ? 18.312 8.32 8.508 1 95.25 102 ASP A CA 1
ATOM 788 C C . ASP A 1 102 ? 17.922 7.105 9.344 1 95.25 102 ASP A C 1
ATOM 790 O O . ASP A 1 102 ? 18.438 6.004 9.133 1 95.25 102 ASP A O 1
ATOM 794 N N . ALA A 1 103 ? 17.031 7.281 10.344 1 96 103 ALA A N 1
ATOM 795 C CA . ALA A 1 103 ? 16.594 6.164 11.18 1 96 103 ALA A CA 1
ATOM 796 C C . ALA A 1 103 ? 15.617 5.27 10.43 1 96 103 ALA A C 1
ATOM 798 O O . ALA A 1 103 ? 15.508 4.074 10.719 1 96 103 ALA A O 1
ATOM 799 N N . GLY A 1 104 ? 14.969 5.84 9.523 1 96.88 104 GLY A N 1
ATOM 800 C CA . GLY A 1 104 ? 14.008 5.125 8.695 1 96.88 104 GLY A CA 1
ATOM 801 C C . GLY A 1 104 ? 13.289 6.023 7.711 1 96.88 104 GLY A C 1
ATOM 802 O O . GLY A 1 104 ? 13.414 7.246 7.766 1 96.88 104 GLY A O 1
ATOM 803 N N . GLN A 1 105 ? 12.695 5.43 6.809 1 98 105 GLN A N 1
ATOM 804 C CA . GLN A 1 105 ? 11.898 6.148 5.82 1 98 105 GLN A CA 1
ATOM 805 C C . GLN A 1 105 ? 10.812 5.254 5.23 1 98 105 GLN A C 1
ATOM 807 O O . GLN A 1 105 ? 10.883 4.027 5.352 1 98 105 GLN A O 1
ATOM 812 N N . VAL A 1 106 ? 9.836 5.852 4.605 1 98.56 106 VAL A N 1
ATOM 813 C CA . VAL A 1 106 ? 8.781 5.133 3.906 1 98.56 106 VAL A CA 1
ATOM 814 C C . VAL A 1 106 ? 8.195 6.016 2.807 1 98.56 106 VAL A C 1
ATOM 816 O O . VAL A 1 106 ? 8.062 7.23 2.98 1 98.56 106 VAL A O 1
ATOM 819 N N . VAL A 1 107 ? 7.934 5.383 1.701 1 98.56 107 VAL A N 1
ATOM 820 C CA . VAL A 1 107 ? 7.297 6.082 0.59 1 98.56 107 VAL A CA 1
ATOM 821 C C . VAL A 1 107 ? 5.781 5.895 0.66 1 98.56 107 VAL A C 1
ATOM 823 O O . VAL A 1 107 ? 5.297 4.777 0.855 1 98.56 107 VAL A O 1
ATOM 826 N N . LEU A 1 108 ? 5.039 6.949 0.611 1 98.69 108 LEU A N 1
ATOM 827 C CA . LEU A 1 108 ? 3.584 6.93 0.541 1 98.69 108 LEU A CA 1
ATOM 828 C C . LEU A 1 108 ? 3.098 7.465 -0.803 1 98.69 108 LEU A C 1
ATOM 830 O O . LEU A 1 108 ? 3.68 8.398 -1.352 1 98.69 108 LEU A O 1
ATOM 834 N N . GLU A 1 109 ? 2.086 6.84 -1.287 1 98.25 109 GLU A N 1
ATOM 835 C CA . GLU A 1 109 ? 1.426 7.25 -2.523 1 98.25 109 GLU A CA 1
ATOM 836 C C . GLU A 1 109 ? 0 7.727 -2.258 1 98.25 109 GLU A C 1
ATOM 838 O O . GLU A 1 109 ? -0.44 7.77 -1.107 1 98.25 109 GLU A O 1
ATOM 843 N N . GLU A 1 110 ? -0.677 8.188 -3.328 1 98.5 110 GLU A N 1
ATOM 844 C CA . GLU A 1 110 ? -1.979 8.836 -3.201 1 98.5 110 GLU A CA 1
ATOM 845 C C . GLU A 1 110 ? -2.955 7.961 -2.416 1 98.5 110 GLU A C 1
ATOM 847 O O . GLU A 1 110 ? -3.133 6.781 -2.73 1 98.5 110 GLU A O 1
ATOM 852 N N . GLY A 1 111 ? -3.482 8.523 -1.362 1 98.69 111 GLY A N 1
ATOM 853 C CA . GLY A 1 111 ? -4.477 7.855 -0.537 1 98.69 111 GLY A CA 1
ATOM 854 C C . GLY A 1 111 ? -3.895 7.238 0.72 1 98.69 111 GLY A C 1
ATOM 855 O O . GLY A 1 111 ? -4.617 6.988 1.688 1 98.69 111 GLY A O 1
ATOM 856 N N . ASP A 1 112 ? -2.562 6.945 0.737 1 98.88 112 ASP A N 1
ATOM 857 C CA . ASP A 1 112 ? -1.903 6.402 1.92 1 98.88 112 ASP A CA 1
ATOM 858 C C . ASP A 1 112 ? -1.937 7.402 3.074 1 98.88 112 ASP A C 1
ATOM 860 O O . ASP A 1 112 ? -1.987 8.617 2.854 1 98.88 112 ASP A O 1
ATOM 864 N N . ILE A 1 113 ? -1.957 6.867 4.297 1 98.88 113 ILE A N 1
ATOM 865 C CA . ILE A 1 113 ? -2.02 7.723 5.477 1 98.88 113 ILE A CA 1
ATOM 866 C C . ILE A 1 113 ? -0.958 7.289 6.484 1 98.88 113 ILE A C 1
ATOM 868 O O . ILE A 1 113 ? -0.689 6.098 6.637 1 98.88 113 ILE A O 1
ATOM 872 N N . ILE A 1 114 ? -0.281 8.242 7.129 1 98.81 114 ILE A N 1
ATOM 873 C CA . ILE A 1 114 ? 0.728 7.984 8.148 1 98.81 114 ILE A CA 1
ATOM 874 C C . ILE A 1 114 ? 0.409 8.797 9.406 1 98.81 114 ILE A C 1
ATOM 876 O O . ILE A 1 114 ? 0.103 9.984 9.328 1 98.81 114 ILE A O 1
ATOM 880 N N . ASN A 1 115 ? 0.303 8.156 10.555 1 98.5 115 ASN A N 1
ATOM 881 C CA . ASN A 1 115 ? 0.247 8.773 11.883 1 98.5 115 ASN A CA 1
ATOM 882 C C . ASN A 1 115 ? 1.612 8.758 12.562 1 98.5 115 ASN A C 1
ATOM 884 O O . ASN A 1 115 ? 1.938 7.828 13.297 1 98.5 115 ASN A O 1
ATOM 888 N N . ILE A 1 116 ? 2.41 9.781 12.375 1 96.69 116 ILE A N 1
ATOM 889 C CA . ILE A 1 116 ? 3.807 9.812 12.797 1 96.69 116 ILE A CA 1
ATOM 890 C C . ILE A 1 116 ? 3.883 9.758 14.32 1 96.69 116 ILE A C 1
ATOM 892 O O . ILE A 1 116 ? 3.225 10.539 15.008 1 96.69 116 ILE A O 1
ATOM 896 N N . PRO A 1 117 ? 4.699 8.898 14.844 1 95.94 117 PRO A N 1
ATOM 897 C CA . PRO A 1 117 ? 4.852 8.875 16.297 1 95.94 117 PRO A CA 1
ATOM 898 C C . PRO A 1 117 ? 5.316 10.211 16.875 1 95.94 117 PRO A C 1
ATOM 900 O O . PRO A 1 117 ? 6.242 10.828 16.328 1 95.94 117 PRO A O 1
ATOM 903 N N . THR A 1 118 ? 4.695 10.609 17.922 1 93.94 118 THR A N 1
ATOM 904 C CA . THR A 1 118 ? 5.09 11.875 18.531 1 93.94 118 THR A CA 1
ATOM 905 C C . THR A 1 118 ? 6.496 11.773 19.125 1 93.94 118 THR A C 1
ATOM 907 O O . THR A 1 118 ? 6.938 10.695 19.516 1 93.94 118 THR A O 1
ATOM 910 N N . GLY A 1 119 ? 7.156 12.844 19.094 1 92.69 119 GLY A N 1
ATOM 911 C CA . GLY A 1 119 ? 8.43 12.945 19.781 1 92.69 119 GLY A CA 1
ATOM 912 C C . GLY A 1 119 ? 9.609 12.531 18.922 1 92.69 119 GLY A C 1
ATOM 913 O O . GLY A 1 119 ? 10.758 12.547 19.391 1 92.69 119 GLY A O 1
ATOM 914 N N . ILE A 1 120 ? 9.367 12.094 17.766 1 95.31 120 ILE A N 1
ATOM 915 C CA . ILE A 1 120 ? 10.508 11.797 16.891 1 95.31 120 ILE A CA 1
ATOM 916 C C . ILE A 1 120 ? 10.695 12.922 15.883 1 95.31 120 ILE A C 1
ATOM 918 O O . ILE A 1 120 ? 9.734 13.555 15.469 1 95.31 120 ILE A O 1
ATOM 922 N N . PHE A 1 121 ? 11.977 13.164 15.539 1 96.44 121 PHE A N 1
ATOM 923 C CA . PHE A 1 121 ? 12.234 14.078 14.43 1 96.44 121 PHE A CA 1
ATOM 924 C C . PHE A 1 121 ? 11.812 13.461 13.109 1 96.44 121 PHE A C 1
ATOM 926 O O . PHE A 1 121 ? 12.164 12.32 12.805 1 96.44 121 PHE A O 1
ATOM 933 N N . ARG A 1 122 ? 11.062 14.227 12.352 1 97.25 122 ARG A N 1
ATOM 934 C CA . ARG A 1 122 ? 10.586 13.695 11.07 1 97.25 122 ARG A CA 1
ATOM 935 C C . ARG A 1 122 ? 10.578 14.781 10 1 97.25 122 ARG A C 1
ATOM 937 O O . ARG A 1 122 ? 10.5 15.977 10.312 1 97.25 122 ARG A O 1
ATOM 944 N N . GLY A 1 123 ? 10.781 14.367 8.773 1 96.69 123 GLY A N 1
ATOM 945 C CA . GLY A 1 123 ? 10.641 15.188 7.582 1 96.69 123 GLY A CA 1
ATOM 946 C C . GLY A 1 123 ? 9.938 14.484 6.441 1 96.69 123 GLY A C 1
ATOM 947 O O . GLY A 1 123 ? 9.586 13.305 6.555 1 96.69 123 GLY A O 1
ATOM 948 N N . PHE A 1 124 ? 9.602 15.203 5.438 1 97.56 124 PHE A N 1
ATOM 949 C CA . PHE A 1 124 ? 8.992 14.617 4.25 1 97.56 124 PHE A CA 1
ATOM 950 C C . PHE A 1 124 ? 9.43 15.359 2.996 1 97.56 124 PHE A C 1
ATOM 952 O O . PHE A 1 124 ? 9.852 16.516 3.07 1 97.56 124 PHE A O 1
ATOM 959 N N . GLU A 1 125 ? 9.359 14.688 1.922 1 97.25 125 GLU A N 1
ATOM 960 C CA . GLU A 1 125 ? 9.82 15.172 0.622 1 97.25 125 GLU A CA 1
ATOM 961 C C . GLU A 1 125 ? 8.914 14.672 -0.501 1 97.25 125 GLU A C 1
ATOM 963 O O . GLU A 1 125 ? 8.531 13.5 -0.529 1 97.25 125 GLU A O 1
ATOM 968 N N . ASN A 1 126 ? 8.484 15.617 -1.396 1 97.25 126 ASN A N 1
ATOM 969 C CA . ASN A 1 126 ? 7.84 15.188 -2.631 1 97.25 126 ASN A CA 1
ATOM 970 C C . ASN A 1 126 ? 8.844 14.578 -3.604 1 97.25 126 ASN A C 1
ATOM 972 O O . ASN A 1 126 ? 9.656 15.289 -4.195 1 97.25 126 ASN A O 1
ATOM 976 N N . ILE A 1 127 ? 8.695 13.312 -3.811 1 96.69 127 ILE A N 1
ATOM 977 C CA . ILE A 1 127 ? 9.672 12.641 -4.668 1 96.69 127 ILE A CA 1
ATOM 978 C C . ILE A 1 127 ? 9.016 12.273 -5.996 1 96.69 127 ILE A C 1
ATOM 980 O O . ILE A 1 127 ? 9.516 11.414 -6.73 1 96.69 127 ILE A O 1
ATOM 984 N N . GLY A 1 128 ? 7.879 12.758 -6.23 1 94.88 128 GLY A N 1
ATOM 985 C CA . GLY A 1 128 ? 7.219 12.586 -7.516 1 94.88 128 GLY A CA 1
ATOM 986 C C . GLY A 1 128 ? 7.75 13.516 -8.594 1 94.88 128 GLY A C 1
ATOM 987 O O . GLY A 1 128 ? 8.812 14.117 -8.43 1 94.88 128 GLY A O 1
ATOM 988 N N . THR A 1 129 ? 7.062 13.602 -9.719 1 92.94 129 THR A N 1
ATOM 989 C CA . THR A 1 129 ? 7.543 14.352 -10.875 1 92.94 129 THR A CA 1
ATOM 990 C C . THR A 1 129 ? 6.727 15.625 -11.07 1 92.94 129 THR A C 1
ATOM 992 O O . THR A 1 129 ? 6.969 16.391 -12.008 1 92.94 129 THR A O 1
ATOM 995 N N . ASP A 1 130 ? 5.727 15.844 -10.258 1 92.88 130 ASP A N 1
ATOM 996 C CA . ASP A 1 130 ? 4.859 17.016 -10.344 1 92.88 130 ASP A CA 1
ATOM 997 C C . ASP A 1 130 ? 4.527 17.562 -8.953 1 92.88 130 ASP A C 1
ATOM 999 O O . ASP A 1 130 ? 4.945 16.984 -7.945 1 92.88 130 ASP A O 1
ATOM 1003 N N . TYR A 1 131 ? 3.768 18.641 -8.938 1 93.62 131 TYR A N 1
ATOM 1004 C CA . TYR A 1 131 ? 3.271 19.219 -7.691 1 93.62 131 TYR A CA 1
ATOM 1005 C C . TYR A 1 131 ? 2.496 18.188 -6.887 1 93.62 131 TYR A C 1
ATOM 1007 O O . TYR A 1 131 ? 1.665 17.453 -7.434 1 93.62 131 TYR A O 1
ATOM 1015 N N . GLY A 1 132 ? 2.92 18 -5.621 1 97.25 132 GLY A N 1
ATOM 1016 C CA . GLY A 1 132 ? 2.242 17.094 -4.711 1 97.25 132 GLY A CA 1
ATOM 1017 C C . GLY A 1 132 ? 1.562 17.797 -3.555 1 97.25 132 GLY A C 1
ATOM 1018 O O . GLY A 1 132 ? 1.991 18.875 -3.141 1 97.25 132 GLY A O 1
ATOM 1019 N N . MET A 1 133 ? 0.514 17.203 -3.055 1 97.94 133 MET A N 1
ATOM 1020 C CA . MET A 1 133 ? -0.251 17.734 -1.93 1 97.94 133 MET A CA 1
ATOM 1021 C C . MET A 1 133 ? -0.474 16.656 -0.869 1 97.94 133 MET A C 1
ATOM 1023 O O . MET A 1 133 ? -0.926 15.562 -1.182 1 97.94 133 MET A O 1
ATOM 1027 N N . ILE A 1 134 ? -0.058 16.953 0.362 1 98.44 134 ILE A N 1
ATOM 1028 C CA . ILE A 1 134 ? -0.425 16.094 1.488 1 98.44 134 ILE A CA 1
ATOM 1029 C C . ILE A 1 134 ? -1.315 16.875 2.455 1 98.44 134 ILE A C 1
ATOM 1031 O O . ILE A 1 134 ? -1.101 18.062 2.682 1 98.44 134 ILE A O 1
ATOM 1035 N N . MET A 1 135 ? -2.387 16.219 2.941 1 98.31 135 MET A N 1
ATOM 1036 C CA . MET A 1 135 ? -3.275 16.781 3.957 1 98.31 135 MET A CA 1
ATOM 1037 C C . MET A 1 135 ? -2.826 16.359 5.355 1 98.31 135 MET A C 1
ATOM 1039 O O . MET A 1 135 ? -2.322 15.258 5.551 1 98.31 135 MET A O 1
ATOM 1043 N N . ALA A 1 136 ? -3.07 17.234 6.309 1 96.56 136 ALA A N 1
ATOM 1044 C CA . ALA A 1 136 ? -2.559 16.984 7.656 1 96.56 136 ALA A CA 1
ATOM 1045 C C . ALA A 1 136 ? -3.66 17.156 8.703 1 96.56 136 ALA A C 1
ATOM 1047 O O . ALA A 1 136 ? -4.492 18.062 8.594 1 96.56 136 ALA A O 1
ATOM 1048 N N . VAL A 1 137 ? -3.697 16.312 9.656 1 96.31 137 VAL A N 1
ATOM 1049 C CA . VAL A 1 137 ? -4.492 16.438 10.875 1 96.31 137 VAL A CA 1
ATOM 1050 C C . VAL A 1 137 ? -3.57 16.547 12.086 1 96.31 137 VAL A C 1
ATOM 1052 O O . VAL A 1 137 ? -2.746 15.664 12.336 1 96.31 137 VAL A O 1
ATOM 1055 N N . LEU A 1 138 ? -3.684 17.609 12.789 1 93.44 138 LEU A N 1
ATOM 1056 C CA . LEU A 1 138 ? -2.834 17.875 13.945 1 93.44 138 LEU A CA 1
ATOM 1057 C C . LEU A 1 138 ? -3.65 17.875 15.234 1 93.44 138 LEU A C 1
ATOM 1059 O O . LEU A 1 138 ? -4.688 18.531 15.312 1 93.44 138 LEU A O 1
ATOM 1063 N N . GLY A 1 139 ? -3.23 17.156 16.172 1 92.12 139 GLY A N 1
ATOM 1064 C CA . GLY A 1 139 ? -3.943 17.094 17.438 1 92.12 139 GLY A CA 1
ATOM 1065 C C . GLY A 1 139 ? -3.838 18.375 18.25 1 92.12 139 GLY A C 1
ATOM 1066 O O . GLY A 1 139 ? -2.766 18.969 18.328 1 92.12 139 GLY A O 1
ATOM 1067 N N . GLY A 1 140 ? -4.996 18.703 18.891 1 89.62 140 GLY A N 1
ATOM 1068 C CA . GLY A 1 140 ? -5.035 19.891 19.734 1 89.62 140 GLY A CA 1
ATOM 1069 C C . GLY A 1 140 ? -5.613 21.109 19.031 1 89.62 140 GLY A C 1
ATOM 1070 O O . GLY A 1 140 ? -5.762 21.109 17.797 1 89.62 140 GLY A O 1
ATOM 1071 N N . ASP A 1 141 ? -6.094 22.094 19.781 1 81.5 141 ASP A N 1
ATOM 1072 C CA . ASP A 1 141 ? -6.707 23.312 19.234 1 81.5 141 ASP A CA 1
ATOM 1073 C C . ASP A 1 141 ? -5.648 24.328 18.828 1 81.5 141 ASP A C 1
ATOM 1075 O O . ASP A 1 141 ? -5.895 25.172 17.969 1 81.5 141 ASP A O 1
ATOM 1079 N N . ASP A 1 142 ? -4.723 24.219 19.656 1 68.38 142 ASP A N 1
ATOM 1080 C CA . ASP A 1 142 ? -3.707 25.25 19.406 1 68.38 142 ASP A CA 1
ATOM 1081 C C . ASP A 1 142 ? -2.477 24.641 18.734 1 68.38 142 ASP A C 1
ATOM 1083 O O . ASP A 1 142 ? -2.416 23.438 18.5 1 68.38 142 ASP A O 1
ATOM 1087 N N . ALA A 1 143 ? -1.92 25.391 17.938 1 56.91 143 ALA A N 1
ATOM 1088 C CA . ALA A 1 143 ? -0.744 24.875 17.25 1 56.91 143 ALA A CA 1
ATOM 1089 C C . ALA A 1 143 ? 0.066 23.953 18.156 1 56.91 143 ALA A C 1
ATOM 1091 O O . ALA A 1 143 ? 1.22 23.625 17.859 1 56.91 143 ALA A O 1
ATOM 1092 N N . GLY A 1 144 ? -0.724 22.969 19.016 1 49.81 144 GLY A N 1
ATOM 1093 C CA . GLY A 1 144 ? -0.448 21.766 19.781 1 49.81 144 GLY A CA 1
ATOM 1094 C C . GLY A 1 144 ? 0.908 21.797 20.469 1 49.81 144 GLY A C 1
ATOM 1095 O O . GLY A 1 144 ? 1.453 20.75 20.812 1 49.81 144 GLY A O 1
ATOM 1096 N N . GLY A 1 145 ? 1.317 22.906 20.812 1 53.09 145 GLY A N 1
ATOM 1097 C CA . GLY A 1 145 ? 2.43 22.891 21.75 1 53.09 145 GLY A CA 1
ATOM 1098 C C . GLY A 1 145 ? 3.754 23.266 21.109 1 53.09 145 GLY A C 1
ATOM 1099 O O . GLY A 1 145 ? 4.77 23.375 21.797 1 53.09 145 GLY A O 1
ATOM 1100 N N . GLY A 1 146 ? 3.723 23.672 19.75 1 63.94 146 GLY A N 1
ATOM 1101 C CA . GLY A 1 146 ? 4.973 24.203 19.234 1 63.94 146 GLY A CA 1
ATOM 1102 C C . GLY A 1 146 ? 5.738 23.203 18.375 1 63.94 146 GLY A C 1
ATOM 1103 O O . GLY A 1 146 ? 5.438 22.016 18.375 1 63.94 146 GLY A O 1
ATOM 1104 N N . VAL A 1 147 ? 6.34 23.562 17.359 1 77.44 147 VAL A N 1
ATOM 1105 C CA . VAL A 1 147 ? 7.262 22.828 16.5 1 77.44 147 VAL A CA 1
ATOM 1106 C C . VAL A 1 147 ? 8.68 22.938 17.047 1 77.44 147 VAL A C 1
ATOM 1108 O O . VAL A 1 147 ? 9.125 24.031 17.422 1 77.44 147 VAL A O 1
ATOM 1111 N N . VAL A 1 148 ? 9.258 21.781 17.391 1 85.75 148 VAL A N 1
ATOM 1112 C CA . VAL A 1 148 ? 10.672 21.766 17.734 1 85.75 148 VAL A CA 1
ATOM 1113 C C . VAL A 1 148 ? 11.5 21.312 16.531 1 85.75 148 VAL A C 1
ATOM 1115 O O . VAL A 1 148 ? 11.32 20.203 16.031 1 85.75 148 VAL A O 1
ATOM 1118 N N . TRP A 1 149 ? 12.375 22.156 16.125 1 89.75 149 TRP A N 1
ATOM 1119 C CA . TRP A 1 149 ? 13.195 21.875 14.961 1 89.75 149 TRP A CA 1
ATOM 1120 C C . TRP A 1 149 ? 14.5 21.188 15.359 1 89.75 149 TRP A C 1
ATOM 1122 O O . TRP A 1 149 ? 15.062 21.484 16.406 1 89.75 149 TRP A O 1
ATOM 1132 N N . ALA A 1 150 ? 14.969 20.312 14.492 1 91.75 150 ALA A N 1
ATOM 1133 C CA . ALA A 1 150 ? 16.328 19.797 14.68 1 91.75 150 ALA A CA 1
ATOM 1134 C C . ALA A 1 150 ? 17.359 20.938 14.625 1 91.75 150 ALA A C 1
ATOM 1136 O O . ALA A 1 150 ? 17.203 21.875 13.844 1 91.75 150 ALA A O 1
ATOM 1137 N N . PRO A 1 151 ? 18.422 20.797 15.398 1 90.94 151 PRO A N 1
ATOM 1138 C CA . PRO A 1 151 ? 19.391 21.891 15.5 1 90.94 151 PRO A CA 1
ATOM 1139 C C . PRO A 1 151 ? 19.953 22.312 14.141 1 90.94 151 PRO A C 1
ATOM 1141 O O . PRO A 1 151 ? 20.094 23.5 13.867 1 90.94 151 PRO A O 1
ATOM 1144 N N . GLN A 1 152 ? 20.266 21.344 13.328 1 89.31 152 GLN A N 1
ATOM 1145 C CA . GLN A 1 152 ? 20.875 21.672 12.047 1 89.31 152 GLN A CA 1
ATOM 1146 C C . GLN A 1 152 ? 19.922 22.484 11.172 1 89.31 152 GLN A C 1
ATOM 1148 O O . GLN A 1 152 ? 20.359 23.234 10.297 1 89.31 152 GLN A O 1
ATOM 1153 N N . VAL A 1 153 ? 18.641 22.328 11.391 1 88.81 153 VAL A N 1
ATOM 1154 C CA . VAL A 1 153 ? 17.656 23.078 10.625 1 88.81 153 VAL A CA 1
ATOM 1155 C C . VAL A 1 153 ? 17.703 24.562 11.031 1 88.81 153 VAL A C 1
ATOM 1157 O O . VAL A 1 153 ? 17.656 25.438 10.172 1 88.81 153 VAL A O 1
ATOM 1160 N N . ILE A 1 154 ? 17.781 24.828 12.289 1 87.38 154 ILE A N 1
ATOM 1161 C CA . ILE A 1 154 ? 17.859 26.188 12.812 1 87.38 154 ILE A CA 1
ATOM 1162 C C . ILE A 1 154 ? 19.141 26.859 12.352 1 87.38 154 ILE A C 1
ATOM 1164 O O . ILE A 1 154 ? 19.141 28 11.914 1 87.38 154 ILE A O 1
ATOM 1168 N N . GLU A 1 155 ? 20.203 26.078 12.414 1 88.56 155 GLU A N 1
ATOM 1169 C CA . GLU A 1 155 ? 21.5 26.609 12.008 1 88.56 155 GLU A CA 1
ATOM 1170 C C . GLU A 1 155 ? 21.516 26.969 10.523 1 88.56 155 GLU A C 1
ATOM 1172 O O . GLU A 1 155 ? 22.031 28.016 10.133 1 88.56 155 GLU A O 1
ATOM 1177 N N . ASN A 1 156 ? 20.984 26.062 9.75 1 87.69 156 ASN A N 1
ATOM 1178 C CA . ASN A 1 156 ? 20.906 26.328 8.312 1 87.69 156 ASN A CA 1
ATOM 1179 C C . ASN A 1 156 ? 20.078 27.562 8.008 1 87.69 156 ASN A C 1
ATOM 1181 O O . ASN A 1 156 ? 20.438 28.359 7.133 1 87.69 156 ASN A O 1
ATOM 1185 N N . ALA A 1 157 ? 18.984 27.766 8.688 1 85.25 157 ALA A N 1
ATOM 1186 C CA . ALA A 1 157 ? 18.109 28.922 8.5 1 85.25 157 ALA A CA 1
ATOM 1187 C C . ALA A 1 157 ? 18.844 30.219 8.867 1 85.25 157 ALA A C 1
ATOM 1189 O O . ALA A 1 157 ? 18.703 31.234 8.18 1 85.25 157 ALA A O 1
ATOM 1190 N N . LYS A 1 158 ? 19.547 30.156 9.875 1 84.5 158 LYS A N 1
ATOM 1191 C CA . LYS A 1 158 ? 20.312 31.312 10.32 1 84.5 158 LYS A CA 1
ATOM 1192 C C . LYS A 1 158 ? 21.297 31.766 9.242 1 84.5 158 LYS A C 1
ATOM 1194 O O . LYS A 1 158 ? 21.469 32.969 9.023 1 84.5 158 LYS A O 1
ATOM 1199 N N . GLU A 1 159 ? 21.828 30.781 8.625 1 86.56 159 GLU A N 1
ATOM 1200 C CA . GLU A 1 159 ? 22.781 31.094 7.551 1 86.56 159 GLU A CA 1
ATOM 1201 C C . GLU A 1 159 ? 22.078 31.797 6.395 1 86.56 159 GLU A C 1
ATOM 1203 O O . GLU A 1 159 ? 22.719 32.531 5.629 1 86.56 159 GLU A O 1
ATOM 1208 N N . HIS A 1 160 ? 20.828 31.703 6.355 1 85.12 160 HIS A N 1
ATOM 1209 C CA . HIS A 1 160 ? 20.078 32.344 5.27 1 85.12 160 HIS A CA 1
ATOM 1210 C C . HIS A 1 160 ? 19.297 33.531 5.766 1 85.12 160 HIS A C 1
ATOM 1212 O O . HIS A 1 160 ? 18.375 34 5.086 1 85.12 160 HIS A O 1
ATOM 1218 N N . GLY A 1 161 ? 19.578 33.938 7.012 1 81.69 161 GLY A N 1
ATOM 1219 C CA . GLY A 1 161 ? 19.062 35.188 7.531 1 81.69 161 GLY A CA 1
ATOM 1220 C C . GLY A 1 161 ? 17.75 35.031 8.281 1 81.69 161 GLY A C 1
ATOM 1221 O O . GLY A 1 161 ? 17.047 36 8.531 1 81.69 161 GLY A O 1
ATOM 1222 N N . LEU A 1 162 ? 17.391 33.781 8.578 1 84.25 162 LEU A N 1
ATOM 1223 C CA . LEU A 1 162 ? 16.156 33.531 9.32 1 84.25 162 LEU A CA 1
ATOM 1224 C C . LEU A 1 162 ? 16.453 33.125 10.758 1 84.25 162 LEU A C 1
ATOM 1226 O O . LEU A 1 162 ? 17.281 32.25 11 1 84.25 162 LEU A O 1
ATOM 1230 N N . VAL A 1 163 ? 15.844 33.875 11.609 1 85.69 163 VAL A N 1
ATOM 1231 C CA . VAL A 1 163 ? 16.062 33.594 13.023 1 85.69 163 VAL A CA 1
ATOM 1232 C C . VAL A 1 163 ? 14.734 33.312 13.711 1 85.69 163 VAL A C 1
ATOM 1234 O O . VAL A 1 163 ? 13.789 34.094 13.625 1 85.69 163 VAL A O 1
ATOM 1237 N N . LEU A 1 164 ? 14.656 32.188 14.312 1 84.12 164 LEU A N 1
ATOM 1238 C CA . LEU A 1 164 ? 13.5 31.828 15.125 1 84.12 164 LEU A CA 1
ATOM 1239 C C . LEU A 1 164 ? 13.648 32.375 16.547 1 84.12 164 LEU A C 1
ATOM 1241 O O . LEU A 1 164 ? 14.633 32.094 17.219 1 84.12 164 LEU A O 1
ATOM 1245 N N . GLY A 1 165 ? 12.703 33.156 16.922 1 84.88 165 GLY A N 1
ATOM 1246 C CA . GLY A 1 165 ? 12.727 33.688 18.281 1 84.88 165 GLY A CA 1
ATOM 1247 C C . GLY A 1 165 ? 12.203 32.688 19.312 1 84.88 165 GLY A C 1
ATOM 1248 O O . GLY A 1 165 ? 11.445 31.781 18.969 1 84.88 165 GLY A O 1
ATOM 1249 N N . GLU A 1 166 ? 12.562 32.844 20.531 1 84.81 166 GLU A N 1
ATOM 1250 C CA . GLU A 1 166 ? 12.07 32 21.609 1 84.81 166 GLU A CA 1
ATOM 1251 C C . GLU A 1 166 ? 10.562 32.156 21.797 1 84.81 166 GLU A C 1
ATOM 1253 O O . GLU A 1 166 ? 9.914 31.328 22.438 1 84.81 166 GLU A O 1
ATOM 1258 N N . ASN A 1 167 ? 10.055 33.281 21.234 1 78.06 167 ASN A N 1
ATOM 1259 C CA . ASN A 1 167 ? 8.617 33.5 21.25 1 78.06 167 ASN A CA 1
ATOM 1260 C C . ASN A 1 167 ? 7.91 32.688 20.156 1 78.06 167 ASN A C 1
ATOM 1262 O O . ASN A 1 167 ? 6.695 32.812 19.984 1 78.06 167 ASN A O 1
ATOM 1266 N N . GLY A 1 168 ? 8.633 31.906 19.359 1 75.19 168 GLY A N 1
ATOM 1267 C CA . GLY A 1 168 ? 8.047 31.047 18.344 1 75.19 168 GLY A CA 1
ATOM 1268 C C . GLY A 1 168 ? 7.828 31.75 17.016 1 75.19 168 GLY A C 1
ATOM 1269 O O . GLY A 1 168 ? 7.227 31.203 16.109 1 75.19 168 GLY A O 1
ATOM 1270 N N . LYS A 1 169 ? 8.312 32.969 16.938 1 77.88 169 LYS A N 1
ATOM 1271 C CA . LYS A 1 169 ? 8.117 33.719 15.711 1 77.88 169 LYS A CA 1
ATOM 1272 C C . LYS A 1 169 ? 9.391 33.75 14.875 1 77.88 169 LYS A C 1
ATOM 1274 O O . LYS A 1 169 ? 10.5 33.688 15.414 1 77.88 169 LYS A O 1
ATOM 1279 N N . LEU A 1 170 ? 9.141 33.906 13.609 1 81.56 170 LEU A N 1
ATOM 1280 C CA . LEU A 1 170 ? 10.25 33.938 12.664 1 81.56 170 LEU A CA 1
ATOM 1281 C C . LEU A 1 170 ? 10.586 35.406 12.297 1 81.56 170 LEU A C 1
ATOM 1283 O O . LEU A 1 170 ? 9.688 36.188 12.031 1 81.56 170 LEU A O 1
ATOM 1287 N N . TYR A 1 171 ? 11.883 35.656 12.328 1 83.31 171 TYR A N 1
ATOM 1288 C CA . TYR A 1 171 ? 12.391 36.969 11.953 1 83.31 171 TYR A CA 1
ATOM 1289 C C . TYR A 1 171 ? 13.367 36.875 10.789 1 83.31 171 TYR A C 1
ATOM 1291 O O . TYR A 1 171 ? 14.305 36.094 10.82 1 83.31 171 TYR A O 1
ATOM 1299 N N . ASP A 1 172 ? 13.094 37.625 9.773 1 83.75 172 ASP A N 1
ATOM 1300 C CA . ASP A 1 172 ? 13.938 37.656 8.586 1 83.75 172 ASP A CA 1
ATOM 1301 C C . ASP A 1 172 ? 14.922 38.812 8.641 1 83.75 172 ASP A C 1
ATOM 1303 O O . ASP A 1 172 ? 14.578 39.938 8.289 1 83.75 172 ASP A O 1
ATOM 1307 N N . THR A 1 173 ? 16.125 38.531 8.938 1 83.88 173 THR A N 1
ATOM 1308 C CA . THR A 1 173 ? 17.141 39.562 9.086 1 83.88 173 THR A CA 1
ATOM 1309 C C . THR A 1 173 ? 17.484 40.188 7.734 1 83.88 173 THR A C 1
ATOM 1311 O O . THR A 1 173 ? 17.875 41.375 7.66 1 83.88 173 THR A O 1
ATOM 1314 N N . LYS A 1 174 ? 17.344 39.438 6.719 1 83.19 174 LYS A N 1
ATOM 1315 C CA . LYS A 1 174 ? 17.609 39.969 5.387 1 83.19 174 LYS A CA 1
ATOM 1316 C C . LYS A 1 174 ? 16.531 40.938 4.949 1 83.19 174 LYS A C 1
ATOM 1318 O O . LYS A 1 174 ? 16.766 41.781 4.098 1 83.19 174 LYS A O 1
ATOM 1323 N N . ALA A 1 175 ? 15.43 40.812 5.535 1 82.25 175 ALA A N 1
ATOM 1324 C CA . ALA A 1 175 ? 14.32 41.719 5.258 1 82.25 175 ALA A CA 1
ATOM 1325 C C . ALA A 1 175 ? 14.281 42.844 6.277 1 82.25 175 ALA A C 1
ATOM 1327 O O . ALA A 1 175 ? 13.289 43.594 6.367 1 82.25 175 ALA A O 1
ATOM 1328 N N . GLY A 1 176 ? 15.297 42.906 7.129 1 85.75 176 GLY A N 1
ATOM 1329 C CA . GLY A 1 176 ? 15.43 44 8.062 1 85.75 176 GLY A CA 1
ATOM 1330 C C . GLY A 1 176 ? 14.742 43.75 9.391 1 85.75 176 GLY A C 1
ATOM 1331 O O . GLY A 1 176 ? 14.633 44.656 10.219 1 85.75 176 GLY A O 1
ATOM 1332 N N . GLN A 1 177 ? 14.266 42.531 9.547 1 86.19 177 GLN A N 1
ATOM 1333 C CA . GLN A 1 177 ? 13.602 42.188 10.805 1 86.19 177 GLN A CA 1
ATOM 1334 C C . GLN A 1 177 ? 14.617 41.812 11.875 1 86.19 177 GLN A C 1
ATOM 1336 O O . GLN A 1 177 ? 15.617 41.156 11.578 1 86.19 177 GLN A O 1
ATOM 1341 N N . SER A 1 178 ? 14.422 42.375 13.062 1 88.44 178 SER A N 1
ATOM 1342 C CA . SER A 1 178 ? 15.234 42 14.211 1 88.44 178 SER A CA 1
ATOM 1343 C C . SER A 1 178 ? 14.375 41.469 15.352 1 88.44 178 SER A C 1
ATOM 1345 O O . SER A 1 178 ? 13.18 41.781 15.422 1 88.44 178 SER A O 1
ATOM 1347 N N . LEU A 1 179 ? 15 40.688 16.109 1 89.62 179 LEU A N 1
ATOM 1348 C CA . LEU A 1 179 ? 14.289 40.188 17.297 1 89.62 179 LEU A CA 1
ATOM 1349 C C . LEU A 1 179 ? 13.898 41.344 18.203 1 89.62 179 LEU A C 1
ATOM 1351 O O . LEU A 1 179 ? 14.688 42.281 18.406 1 89.62 179 LEU A O 1
ATOM 1355 N N . PRO A 1 180 ? 12.75 41.375 18.656 1 90.19 180 PRO A N 1
ATOM 1356 C CA . PRO A 1 180 ? 12.352 42.406 19.609 1 90.19 180 PRO A CA 1
ATOM 1357 C C . PRO A 1 180 ? 13.203 42.406 20.875 1 90.19 180 PRO A C 1
ATOM 1359 O O . PRO A 1 180 ? 13.867 41.406 21.172 1 90.19 180 PRO A O 1
ATOM 1362 N N . GLU A 1 181 ? 13.141 43.562 21.562 1 88.62 181 GLU A N 1
ATOM 1363 C CA . GLU A 1 181 ? 13.875 43.656 22.812 1 88.62 181 GLU A CA 1
ATOM 1364 C C . GLU A 1 181 ? 13.422 42.594 23.797 1 88.62 181 GLU A C 1
ATOM 1366 O O . GLU A 1 181 ? 12.219 42.406 24 1 88.62 181 GLU A O 1
ATOM 1371 N N . GLY A 1 182 ? 14.32 41.812 24.312 1 91.25 182 GLY A N 1
ATOM 1372 C CA . GLY A 1 182 ? 14.016 40.781 25.297 1 91.25 182 GLY A CA 1
ATOM 1373 C C . GLY A 1 182 ? 13.781 39.406 24.703 1 91.25 182 GLY A C 1
ATOM 1374 O O . GLY A 1 182 ? 13.648 38.438 25.422 1 91.25 182 GLY A O 1
ATOM 1375 N N . VAL A 1 183 ? 13.633 39.375 23.438 1 90.19 183 VAL A N 1
ATOM 1376 C CA . VAL A 1 183 ? 13.422 38.094 22.766 1 90.19 183 VAL A CA 1
ATOM 1377 C C . VAL A 1 183 ? 14.75 37.562 22.25 1 90.19 183 VAL A C 1
ATOM 1379 O O . VAL A 1 183 ? 15.438 38.219 21.469 1 90.19 183 VAL A O 1
ATOM 1382 N N . GLN A 1 184 ? 15.148 36.375 22.688 1 91.5 184 GLN A N 1
ATOM 1383 C CA . GLN A 1 184 ? 16.375 35.719 22.234 1 91.5 184 GLN A CA 1
ATOM 1384 C C . GLN A 1 184 ? 16.078 34.688 21.141 1 91.5 184 GLN A C 1
ATOM 1386 O O . GLN A 1 184 ? 14.938 34.25 20.984 1 91.5 184 GLN A O 1
ATOM 1391 N N . PRO A 1 185 ? 17.141 34.438 20.359 1 89.25 185 PRO A N 1
ATOM 1392 C CA . PRO A 1 185 ? 16.953 33.344 19.406 1 89.25 185 PRO A CA 1
ATOM 1393 C C . PRO A 1 185 ? 16.625 32 20.094 1 89.25 185 PRO A C 1
ATOM 1395 O O . PRO A 1 185 ? 17.062 31.781 21.234 1 89.25 185 PRO A O 1
ATOM 1398 N N . MET A 1 186 ? 15.773 31.25 19.438 1 86.31 186 MET A N 1
ATOM 1399 C CA . MET A 1 186 ? 15.445 29.938 19.984 1 86.31 186 MET A CA 1
ATOM 1400 C C . MET A 1 186 ? 16.703 29.141 20.266 1 86.31 186 MET A C 1
ATOM 1402 O O . MET A 1 186 ? 17.562 28.969 19.391 1 86.31 186 MET A O 1
ATOM 1406 N N . PRO A 1 187 ? 16.859 28.734 21.547 1 87.62 187 PRO A N 1
ATOM 1407 C CA . PRO A 1 187 ? 18.031 27.938 21.859 1 87.62 187 PRO A CA 1
ATOM 1408 C C . PRO A 1 187 ? 18.047 26.578 21.156 1 87.62 187 PRO A C 1
ATOM 1410 O O . PRO A 1 187 ? 16.984 25.984 20.969 1 87.62 187 PRO A O 1
ATOM 1413 N N . LEU A 1 188 ? 19.25 26.172 20.812 1 91.12 188 LEU A N 1
ATOM 1414 C CA . LEU A 1 188 ? 19.391 24.844 20.219 1 91.12 188 LEU A CA 1
ATOM 1415 C C . LEU A 1 188 ? 19.312 23.766 21.297 1 91.12 188 LEU A C 1
ATOM 1417 O O . LEU A 1 188 ? 19.797 23.953 22.422 1 91.12 188 LEU A O 1
ATOM 1421 N N . LEU A 1 189 ? 18.75 22.672 20.922 1 91.19 189 LEU A N 1
ATOM 1422 C CA . LEU A 1 189 ? 18.766 21.516 21.812 1 91.19 189 LEU A CA 1
ATOM 1423 C C . LEU A 1 189 ? 20.188 21.031 22.047 1 91.19 189 LEU A C 1
ATOM 1425 O O . LEU A 1 189 ? 20.984 20.953 21.109 1 91.19 189 LEU A O 1
ATOM 1429 N N . THR A 1 190 ? 20.516 20.734 23.25 1 91.25 190 THR A N 1
ATOM 1430 C CA . THR A 1 190 ? 21.812 20.156 23.609 1 91.25 190 THR A CA 1
ATOM 1431 C C . THR A 1 190 ? 21.875 18.688 23.234 1 91.25 190 THR A C 1
ATOM 1433 O O . THR A 1 190 ? 20.844 18.062 22.953 1 91.25 190 THR A O 1
ATOM 1436 N N . GLU A 1 191 ? 23.047 18.188 23.25 1 91.06 191 GLU A N 1
ATOM 1437 C CA . GLU A 1 191 ? 23.219 16.766 22.969 1 91.06 191 GLU A CA 1
ATOM 1438 C C . GLU A 1 191 ? 22.438 15.906 23.953 1 91.06 191 GLU A C 1
ATOM 1440 O O . GLU A 1 191 ? 21.891 14.867 23.562 1 91.06 191 GLU A O 1
ATOM 1445 N N . SER A 1 192 ? 22.453 16.359 25.188 1 92.31 192 SER A N 1
ATOM 1446 C CA . SER A 1 192 ? 21.734 15.625 26.219 1 92.31 192 SER A CA 1
ATOM 1447 C C . SER A 1 192 ? 20.234 15.656 25.969 1 92.31 192 SER A C 1
ATOM 1449 O O . SER A 1 192 ? 19.531 14.664 26.172 1 92.31 192 SER A O 1
ATOM 1451 N N . GLU A 1 193 ? 19.703 16.797 25.547 1 91.69 193 GLU A N 1
ATOM 1452 C CA . GLU A 1 193 ? 18.281 16.922 25.203 1 91.69 193 GLU A CA 1
ATOM 1453 C C . GLU A 1 193 ? 17.922 16.094 23.969 1 91.69 193 GLU A C 1
ATOM 1455 O O . GLU A 1 193 ? 16.891 15.438 23.938 1 91.69 193 GLU A O 1
ATOM 1460 N N . LEU A 1 194 ? 18.828 16.062 23.047 1 92.25 194 LEU A N 1
ATOM 1461 C CA . LEU A 1 194 ? 18.625 15.367 21.781 1 92.25 194 LEU A CA 1
ATOM 1462 C C . LEU A 1 194 ? 18.547 13.859 22 1 92.25 194 LEU A C 1
ATOM 1464 O O . LEU A 1 194 ? 17.844 13.156 21.281 1 92.25 194 LEU A O 1
ATOM 1468 N N . ALA A 1 195 ? 19.234 13.414 22.984 1 90.38 195 ALA A N 1
ATOM 1469 C CA . ALA A 1 195 ? 19.266 11.984 23.281 1 90.38 195 ALA A CA 1
ATOM 1470 C C . ALA A 1 195 ? 17.906 11.484 23.75 1 90.38 195 ALA A C 1
ATOM 1472 O O . ALA A 1 195 ? 17.641 10.281 23.75 1 90.38 195 ALA A O 1
ATOM 1473 N N . ARG A 1 196 ? 17.031 12.422 24.109 1 90 196 ARG A N 1
ATOM 1474 C CA . ARG A 1 196 ? 15.711 12.062 24.609 1 90 196 ARG A CA 1
ATOM 1475 C C . ARG A 1 196 ? 14.742 11.805 23.469 1 90 196 ARG A C 1
ATOM 1477 O O . ARG A 1 196 ? 13.648 11.273 23.672 1 90 196 ARG A O 1
ATOM 1484 N N . TYR A 1 197 ? 15.109 12.141 22.297 1 93.31 197 TYR A N 1
ATOM 1485 C CA . TYR A 1 197 ? 14.258 11.914 21.125 1 93.31 197 TYR A CA 1
ATOM 1486 C C . TYR A 1 197 ? 14.555 10.555 20.5 1 93.31 197 TYR A C 1
ATOM 1488 O O . TYR A 1 197 ? 15.656 10.32 20 1 93.31 197 TYR A O 1
ATOM 1496 N N . PRO A 1 198 ? 13.578 9.664 20.5 1 91.62 198 PRO A N 1
ATOM 1497 C CA . PRO A 1 198 ? 13.828 8.297 20.016 1 91.62 198 PRO A CA 1
ATOM 1498 C C . PRO A 1 198 ? 14.055 8.234 18.516 1 91.62 198 PRO A C 1
ATOM 1500 O O . PRO A 1 198 ? 13.516 9.055 17.766 1 91.62 198 PRO A O 1
ATOM 1503 N N . GLU A 1 199 ? 14.844 7.332 18.156 1 94.69 199 GLU A N 1
ATOM 1504 C CA . GLU A 1 199 ? 15.039 6.93 16.766 1 94.69 199 GLU A CA 1
ATOM 1505 C C . GLU A 1 199 ? 14.5 5.523 16.516 1 94.69 199 GLU A C 1
ATOM 1507 O O . GLU A 1 199 ? 15.172 4.535 16.812 1 94.69 199 GLU A O 1
ATOM 1512 N N . LEU A 1 200 ? 13.398 5.492 15.914 1 95.69 200 LEU A N 1
ATOM 1513 C CA . LEU A 1 200 ? 12.719 4.219 15.695 1 95.69 200 LEU A CA 1
ATOM 1514 C C . LEU A 1 200 ? 13.086 3.635 14.336 1 95.69 200 LEU A C 1
ATOM 1516 O O . LEU A 1 200 ? 13.125 4.355 13.336 1 95.69 200 LEU A O 1
ATOM 1520 N N . PRO A 1 201 ? 13.414 2.344 14.359 1 96 201 PRO A N 1
ATOM 1521 C CA . PRO A 1 201 ? 13.594 1.719 13.047 1 96 201 PRO A CA 1
ATOM 1522 C C . PRO A 1 201 ? 12.297 1.63 12.25 1 96 201 PRO A C 1
ATOM 1524 O O . PRO A 1 201 ? 11.211 1.77 12.812 1 96 201 PRO A O 1
ATOM 1527 N N . ALA A 1 202 ? 12.422 1.409 10.984 1 95.94 202 ALA A N 1
ATOM 1528 C CA . ALA A 1 202 ? 11.258 1.287 10.109 1 95.94 202 ALA A CA 1
ATOM 1529 C C . ALA A 1 202 ? 10.344 0.155 10.57 1 95.94 202 ALA A C 1
ATOM 1531 O O . ALA A 1 202 ? 9.117 0.244 10.438 1 95.94 202 ALA A O 1
ATOM 1532 N N . SER A 1 203 ? 10.891 -0.937 11.141 1 95.94 203 SER A N 1
ATOM 1533 C CA . SER A 1 203 ? 10.125 -2.105 11.57 1 95.94 203 SER A CA 1
ATOM 1534 C C . SER A 1 203 ? 9.18 -1.761 12.711 1 95.94 203 SER A C 1
ATOM 1536 O O . SER A 1 203 ? 8.219 -2.492 12.969 1 95.94 203 SER A O 1
ATOM 1538 N N . GLU A 1 204 ? 9.453 -0.665 13.367 1 95.62 204 GLU A N 1
ATOM 1539 C CA . GLU A 1 204 ? 8.578 -0.233 14.461 1 95.62 204 GLU A CA 1
ATOM 1540 C C . GLU A 1 204 ? 7.559 0.793 13.977 1 95.62 204 GLU A C 1
ATOM 1542 O O . GLU A 1 204 ? 6.465 0.897 14.531 1 95.62 204 GLU A O 1
ATOM 1547 N N . VAL A 1 205 ? 7.887 1.549 12.945 1 97.19 205 VAL A N 1
ATOM 1548 C CA . VAL A 1 205 ? 7.035 2.652 12.516 1 97.19 205 VAL A CA 1
ATOM 1549 C C . VAL A 1 205 ? 6.062 2.168 11.445 1 97.19 205 VAL A C 1
ATOM 1551 O O . VAL A 1 205 ? 4.844 2.287 11.602 1 97.19 205 VAL A O 1
ATOM 1554 N N . VAL A 1 206 ? 6.516 1.491 10.445 1 97.5 206 VAL A N 1
ATOM 1555 C CA . VAL A 1 206 ? 5.77 1.248 9.211 1 97.5 206 VAL A CA 1
ATOM 1556 C C . VAL A 1 206 ? 4.559 0.363 9.508 1 97.5 206 VAL A C 1
ATOM 1558 O O . VAL A 1 206 ? 3.432 0.704 9.148 1 97.5 206 VAL A O 1
ATOM 1561 N N . PRO A 1 207 ? 4.684 -0.765 10.281 1 95.5 207 PRO A N 1
ATOM 1562 C CA . PRO A 1 207 ? 3.521 -1.632 10.492 1 95.5 207 PRO A CA 1
ATOM 1563 C C . PRO A 1 207 ? 2.467 -0.991 11.391 1 95.5 207 PRO A C 1
ATOM 1565 O O . PRO A 1 207 ? 1.29 -1.358 11.328 1 95.5 207 PRO A O 1
ATOM 1568 N N . HIS A 1 208 ? 2.881 0.032 12.156 1 96.62 208 HIS A N 1
ATOM 1569 C CA . HIS A 1 208 ? 1.978 0.485 13.211 1 96.62 208 HIS A CA 1
ATOM 1570 C C . HIS A 1 208 ? 1.465 1.893 12.93 1 96.62 208 HIS A C 1
ATOM 1572 O O . HIS A 1 208 ? 0.494 2.34 13.539 1 96.62 208 HIS A O 1
ATOM 1578 N N . TYR A 1 209 ? 2.068 2.57 11.992 1 98.25 209 TYR A N 1
ATOM 1579 C CA . TYR A 1 209 ? 1.734 3.984 11.867 1 98.25 209 TYR A CA 1
ATOM 1580 C C . TYR A 1 209 ? 1.47 4.359 10.414 1 98.25 209 TYR A C 1
ATOM 1582 O O . TYR A 1 209 ? 1.211 5.523 10.102 1 98.25 209 TYR A O 1
ATOM 1590 N N . VAL A 1 210 ? 1.525 3.357 9.5 1 98.62 210 VAL A N 1
ATOM 1591 C CA . VAL A 1 210 ? 1.22 3.574 8.094 1 98.62 210 VAL A CA 1
ATOM 1592 C C . VAL A 1 210 ? 0.041 2.695 7.676 1 98.62 210 VAL A C 1
ATOM 1594 O O . VAL A 1 210 ? -0.005 1.509 8.016 1 98.62 210 VAL A O 1
ATOM 1597 N N . ALA A 1 211 ? -0.956 3.244 7.062 1 98.69 211 ALA A N 1
ATOM 1598 C CA . ALA A 1 211 ? -2.043 2.494 6.438 1 98.69 211 ALA A CA 1
ATOM 1599 C C . ALA A 1 211 ? -2.119 2.783 4.941 1 98.69 211 ALA A C 1
ATOM 1601 O O . ALA A 1 211 ? -2.004 3.938 4.52 1 98.69 211 ALA A O 1
ATOM 1602 N N . ARG A 1 212 ? -2.285 1.791 4.148 1 98.81 212 ARG A N 1
ATOM 1603 C CA . ARG A 1 212 ? -2.23 1.886 2.691 1 98.81 212 ARG A CA 1
ATOM 1604 C C . ARG A 1 212 ? -3.629 2.027 2.1 1 98.81 212 ARG A C 1
ATOM 1606 O O . ARG A 1 212 ? -4.559 1.337 2.52 1 98.81 212 ARG A O 1
ATOM 1613 N N . TYR A 1 213 ? -3.732 2.834 1.073 1 98.62 213 TYR A N 1
ATOM 1614 C CA . TYR A 1 213 ? -5 3.258 0.492 1 98.62 213 TYR A CA 1
ATOM 1615 C C . TYR A 1 213 ? -5.828 2.055 0.05 1 98.62 213 TYR A C 1
ATOM 1617 O O . TYR A 1 213 ? -7.004 1.942 0.397 1 98.62 213 TYR A O 1
ATOM 1625 N N . TRP A 1 214 ? -5.242 1.147 -0.631 1 97.94 214 TRP A N 1
ATOM 1626 C CA . TRP A 1 214 ? -6.02 0.054 -1.209 1 97.94 214 TRP A CA 1
ATOM 1627 C C . TRP A 1 214 ? -6.398 -0.968 -0.143 1 97.94 214 TRP A C 1
ATOM 1629 O O . TRP A 1 214 ? -7.383 -1.693 -0.292 1 97.94 214 TRP A O 1
ATOM 1639 N N . ASP A 1 215 ? -5.629 -1.095 0.949 1 98.56 215 ASP A N 1
ATOM 1640 C CA . ASP A 1 215 ? -6.098 -1.872 2.092 1 98.56 215 ASP A CA 1
ATOM 1641 C C . ASP A 1 215 ? -7.336 -1.234 2.721 1 98.56 215 ASP A C 1
ATOM 1643 O O . ASP A 1 215 ? -8.312 -1.924 3.016 1 98.56 215 ASP A O 1
ATOM 1647 N N . LEU A 1 216 ? -7.266 0.096 2.885 1 98.62 216 LEU A N 1
ATOM 1648 C CA . LEU A 1 216 ? -8.375 0.826 3.484 1 98.62 216 LEU A CA 1
ATOM 1649 C C . LEU A 1 216 ? -9.625 0.725 2.613 1 98.62 216 LEU A C 1
ATOM 1651 O O . LEU A 1 216 ? -10.734 0.559 3.129 1 98.62 216 LEU A O 1
ATOM 1655 N N . MET A 1 217 ? -9.422 0.838 1.312 1 98.19 217 MET A N 1
ATOM 1656 C CA . MET A 1 217 ? -10.539 0.697 0.384 1 98.19 217 MET A CA 1
ATOM 1657 C C . MET A 1 217 ? -11.211 -0.666 0.538 1 98.19 217 MET A C 1
ATOM 1659 O O . MET A 1 217 ? -12.438 -0.765 0.541 1 98.19 217 MET A O 1
ATOM 1663 N N . ALA A 1 218 ? -10.383 -1.694 0.652 1 98 218 ALA A N 1
ATOM 1664 C CA . ALA A 1 218 ? -10.914 -3.041 0.834 1 98 218 ALA A CA 1
ATOM 1665 C C . ALA A 1 218 ? -11.68 -3.154 2.15 1 98 218 ALA A C 1
ATOM 1667 O O . ALA A 1 218 ? -12.758 -3.758 2.203 1 98 218 ALA A O 1
ATOM 1668 N N . LEU A 1 219 ? -11.203 -2.568 3.229 1 97.81 219 LEU A N 1
ATOM 1669 C CA . LEU A 1 219 ? -11.781 -2.664 4.566 1 97.81 219 LEU A CA 1
ATOM 1670 C C . LEU A 1 219 ? -13.047 -1.816 4.676 1 97.81 219 LEU A C 1
ATOM 1672 O O . LEU A 1 219 ? -13.883 -2.049 5.555 1 97.81 219 LEU A O 1
ATOM 1676 N N . ALA A 1 220 ? -13.203 -0.828 3.762 1 97.31 220 ALA A N 1
ATOM 1677 C CA . ALA A 1 220 ? -14.32 0.107 3.822 1 97.31 220 ALA A CA 1
ATOM 1678 C C . ALA A 1 220 ? -15.453 -0.331 2.891 1 97.31 220 ALA A C 1
ATOM 1680 O O . ALA A 1 220 ? -16.359 0.453 2.59 1 97.31 220 ALA A O 1
ATOM 1681 N N . SER A 1 221 ? -15.461 -1.573 2.445 1 93.81 221 SER A N 1
ATOM 1682 C CA . SER A 1 221 ? -16.391 -2.035 1.422 1 93.81 221 SER A CA 1
ATOM 1683 C C . SER A 1 221 ? -17.828 -1.986 1.923 1 93.81 221 SER A C 1
ATOM 1685 O O . SER A 1 221 ? -18.75 -1.696 1.155 1 93.81 221 SER A O 1
ATOM 1687 N N . ASN A 1 222 ? -18.047 -2.277 3.242 1 93.69 222 ASN A N 1
ATOM 1688 C CA . ASN A 1 222 ? -19.406 -2.377 3.736 1 93.69 222 ASN A CA 1
ATOM 1689 C C . ASN A 1 222 ? -19.656 -1.436 4.914 1 93.69 222 ASN A C 1
ATOM 1691 O O . ASN A 1 222 ? -20.797 -1.118 5.234 1 93.69 222 ASN A O 1
ATOM 1695 N N . SER A 1 223 ? -18.656 -1.062 5.57 1 95.69 223 SER A N 1
ATOM 1696 C CA . SER A 1 223 ? -18.641 -0.093 6.66 1 95.69 223 SER A CA 1
ATOM 1697 C C . SER A 1 223 ? -17.359 0.75 6.633 1 95.69 223 SER A C 1
ATOM 1699 O O . SER A 1 223 ? -16.344 0.333 6.074 1 95.69 223 SER A O 1
ATOM 1701 N N . PRO A 1 224 ? -17.469 1.913 7.164 1 97.31 224 PRO A N 1
ATOM 1702 C CA . PRO A 1 224 ? -16.25 2.732 7.16 1 97.31 224 PRO A CA 1
ATOM 1703 C C . PRO A 1 224 ? -15.055 2.018 7.781 1 97.31 224 PRO A C 1
ATOM 1705 O O . PRO A 1 224 ? -15.195 1.344 8.805 1 97.31 224 PRO A O 1
ATOM 1708 N N . ALA A 1 225 ? -13.914 2.09 7.141 1 98.44 225 ALA A N 1
ATOM 1709 C CA . ALA A 1 225 ? -12.688 1.551 7.719 1 98.44 225 ALA A CA 1
ATOM 1710 C C . ALA A 1 225 ? -12.195 2.414 8.875 1 98.44 225 ALA A C 1
ATOM 1712 O O . ALA A 1 225 ? -12.047 3.631 8.734 1 98.44 225 ALA A O 1
ATOM 1713 N N . LYS A 1 226 ? -11.961 1.855 10.055 1 98.31 226 LYS A N 1
ATOM 1714 C CA . LYS A 1 226 ? -11.375 2.57 11.188 1 98.31 226 LYS A CA 1
ATOM 1715 C C . LYS A 1 226 ? -9.867 2.707 11.031 1 98.31 226 LYS A C 1
ATOM 1717 O O . LYS A 1 226 ? -9.125 1.736 11.211 1 98.31 226 LYS A O 1
ATOM 1722 N N . VAL A 1 227 ? -9.398 3.879 10.703 1 98.75 227 VAL A N 1
ATOM 1723 C CA . VAL A 1 227 ? -8 4.098 10.352 1 98.75 227 VAL A CA 1
ATOM 1724 C C . VAL A 1 227 ? -7.199 4.441 11.609 1 98.75 227 VAL A C 1
ATOM 1726 O O . VAL A 1 227 ? -6.242 3.746 11.953 1 98.75 227 VAL A O 1
ATOM 1729 N N . ILE A 1 228 ? -7.586 5.504 12.375 1 98.69 228 ILE A N 1
ATOM 1730 C CA . ILE A 1 228 ? -6.934 5.926 13.609 1 98.69 228 ILE A CA 1
ATOM 1731 C C . ILE A 1 228 ? -7.945 5.938 14.75 1 98.69 228 ILE A C 1
ATOM 1733 O O . ILE A 1 228 ? -9.039 6.484 14.609 1 98.69 228 ILE A O 1
ATOM 1737 N N . GLY A 1 229 ? -7.621 5.426 15.836 1 97.94 229 GLY A N 1
ATOM 1738 C CA . GLY A 1 229 ? -8.445 5.328 17.031 1 97.94 229 GLY A CA 1
ATOM 1739 C C . GLY A 1 229 ? -7.996 4.234 17.984 1 97.94 229 GLY A C 1
ATOM 1740 O O . GLY A 1 229 ? -7.047 3.504 17.688 1 97.94 229 GLY A O 1
ATOM 1741 N N . GLU A 1 230 ? -8.711 4.078 19.047 1 96.12 230 GLU A N 1
ATOM 1742 C CA . GLU A 1 230 ? -8.344 3.123 20.094 1 96.12 230 GLU A CA 1
ATOM 1743 C C . GLU A 1 230 ? -8.32 1.696 19.547 1 96.12 230 GLU A C 1
ATOM 1745 O O . GLU A 1 230 ? -7.43 0.912 19.891 1 96.12 230 GLU A O 1
ATOM 1750 N N . ASN A 1 231 ? -9.234 1.363 18.672 1 95.19 231 ASN A N 1
ATOM 1751 C CA . ASN A 1 231 ? -9.359 0.011 18.141 1 95.19 231 ASN A CA 1
ATOM 1752 C C . ASN A 1 231 ? -9.242 -0.005 16.609 1 95.19 231 ASN A C 1
ATOM 1754 O O . ASN A 1 231 ? -9.852 -0.841 15.945 1 95.19 231 ASN A O 1
ATOM 1758 N N . ALA A 1 232 ? -8.531 0.952 16.109 1 97.38 232 ALA A N 1
ATOM 1759 C CA . ALA A 1 232 ? -8.398 1.077 14.656 1 97.38 232 ALA A CA 1
ATOM 1760 C C . ALA A 1 232 ? -7.102 0.44 14.164 1 97.38 232 ALA A C 1
ATOM 1762 O O . ALA A 1 232 ? -6.391 -0.205 14.93 1 97.38 232 ALA A O 1
ATOM 1763 N N . LEU A 1 233 ? -6.867 0.457 12.891 1 96.94 233 LEU A N 1
ATOM 1764 C CA . LEU A 1 233 ? -5.656 -0.083 12.281 1 96.94 233 LEU A CA 1
ATOM 1765 C C . LEU A 1 233 ? -4.414 0.577 12.867 1 96.94 233 LEU A C 1
ATOM 1767 O O . LEU A 1 233 ? -3.422 -0.099 13.148 1 96.94 233 LEU A O 1
ATOM 1771 N N . LEU A 1 234 ? -4.426 1.92 12.914 1 97.94 234 LEU A N 1
ATOM 1772 C CA . LEU A 1 234 ? -3.389 2.691 13.586 1 97.94 234 LEU A CA 1
ATOM 1773 C C . LEU A 1 234 ? -3.846 3.117 14.977 1 97.94 234 LEU A C 1
ATOM 1775 O O . LEU A 1 234 ? -4.531 4.133 15.133 1 97.94 234 LEU A O 1
ATOM 1779 N N . ARG A 1 235 ? -3.52 2.361 15.977 1 97.44 235 ARG A N 1
ATOM 1780 C CA . ARG A 1 235 ? -4.012 2.564 17.328 1 97.44 235 ARG A CA 1
ATOM 1781 C C . ARG A 1 235 ? -3.426 3.832 17.938 1 97.44 235 ARG A C 1
ATOM 1783 O O . ARG A 1 235 ? -2.205 3.971 18.047 1 97.44 235 ARG A O 1
ATOM 1790 N N . ASP A 1 236 ? -4.273 4.727 18.344 1 98 236 ASP A N 1
ATOM 1791 C CA . ASP A 1 236 ? -3.906 5.988 18.969 1 98 236 ASP A CA 1
ATOM 1792 C C . ASP A 1 236 ? -5.129 6.68 19.562 1 98 236 ASP A C 1
ATOM 1794 O O . ASP A 1 236 ? -6.266 6.316 19.266 1 98 236 ASP A O 1
ATOM 1798 N N . LYS A 1 237 ? -4.945 7.578 20.516 1 97.06 237 LYS A N 1
ATOM 1799 C CA . LYS A 1 237 ? -5.977 8.438 21.094 1 97.06 237 LYS A CA 1
ATOM 1800 C C . LYS A 1 237 ? -5.547 9.898 21.062 1 97.06 237 LYS A C 1
ATOM 1802 O O . LYS A 1 237 ? -5.383 10.516 22.125 1 97.06 237 LYS A O 1
ATOM 1807 N N . PRO A 1 238 ? -5.488 10.477 19.891 1 96 238 PRO A N 1
ATOM 1808 C CA . PRO A 1 238 ? -4.863 11.797 19.781 1 96 238 PRO A CA 1
ATOM 1809 C C . PRO A 1 238 ? -5.859 12.938 19.969 1 96 238 PRO A C 1
ATOM 1811 O O . PRO A 1 238 ? -5.527 14.102 19.75 1 96 238 PRO A O 1
ATOM 1814 N N . GLY A 1 239 ? -7.09 12.648 20.344 1 95.56 239 GLY A N 1
ATOM 1815 C CA . GLY A 1 239 ? -8.133 13.656 20.453 1 95.56 239 GLY A CA 1
ATOM 1816 C C . GLY A 1 239 ? -9.094 13.648 19.281 1 95.56 239 GLY A C 1
ATOM 1817 O O . GLY A 1 239 ? -10.016 14.469 19.219 1 95.56 239 GLY A O 1
ATOM 1818 N N . PHE A 1 240 ? -8.82 12.766 18.359 1 97.38 240 PHE A N 1
ATOM 1819 C CA . PHE A 1 240 ? -9.695 12.57 17.203 1 97.38 240 PHE A CA 1
ATOM 1820 C C . PHE A 1 240 ? -9.586 11.148 16.672 1 97.38 240 PHE A C 1
ATOM 1822 O O . PHE A 1 240 ? -8.695 10.398 17.078 1 97.38 240 PHE A O 1
ATOM 1829 N N . GLU A 1 241 ? -10.484 10.766 15.867 1 98.31 241 GLU A N 1
ATOM 1830 C CA . GLU A 1 241 ? -10.477 9.508 15.125 1 98.31 241 GLU A CA 1
ATOM 1831 C C . GLU A 1 241 ? -10.586 9.758 13.625 1 98.31 241 GLU A C 1
ATOM 1833 O O . GLU A 1 241 ? -11.078 10.805 13.195 1 98.31 241 GLU A O 1
ATOM 1838 N N . VAL A 1 242 ? -10.031 8.883 12.859 1 98.75 242 VAL A N 1
ATOM 1839 C CA . VAL A 1 242 ? -10.078 8.984 11.406 1 98.75 242 VAL A CA 1
ATOM 1840 C C . VAL A 1 242 ? -10.68 7.703 10.82 1 98.75 242 VAL A C 1
ATOM 1842 O O . VAL A 1 242 ? -10.32 6.598 11.234 1 98.75 242 VAL A O 1
ATOM 1845 N N . GLU A 1 243 ? -11.586 7.863 9.914 1 98.62 243 GLU A N 1
ATOM 1846 C CA . GLU A 1 243 ? -12.141 6.758 9.141 1 98.62 243 GLU A CA 1
ATOM 1847 C C . GLU A 1 243 ? -12.031 7.023 7.641 1 98.62 243 GLU A C 1
ATOM 1849 O O . GLU A 1 243 ? -11.922 8.18 7.215 1 98.62 243 GLU A O 1
ATOM 1854 N N . LEU A 1 244 ? -11.969 5.984 6.875 1 98.75 244 LEU A N 1
ATOM 1855 C CA . LEU A 1 244 ? -12.133 6.09 5.43 1 98.75 244 LEU A CA 1
ATOM 1856 C C . LEU A 1 244 ? -13.492 5.566 4.992 1 98.75 244 LEU A C 1
ATOM 1858 O O . LEU A 1 244 ? -13.875 4.449 5.352 1 98.75 244 LEU A O 1
ATOM 1862 N N . LEU A 1 245 ? -14.227 6.371 4.301 1 98.12 245 LEU A N 1
ATOM 1863 C CA . LEU A 1 245 ? -15.516 5.992 3.73 1 98.12 245 LEU A CA 1
ATOM 1864 C C . LEU A 1 245 ? -15.398 5.766 2.227 1 98.12 245 LEU A C 1
ATOM 1866 O O . LEU A 1 245 ? -14.656 6.477 1.545 1 98.12 245 LEU A O 1
ATOM 1870 N N . THR A 1 246 ? -16.125 4.836 1.745 1 97.5 246 THR A N 1
ATOM 1871 C CA . THR A 1 246 ? -16.297 4.562 0.323 1 97.5 246 THR A CA 1
ATOM 1872 C C . THR A 1 246 ? -17.766 4.48 -0.037 1 97.5 246 THR A C 1
ATOM 1874 O O . THR A 1 246 ? -18.641 4.652 0.825 1 97.5 246 THR A O 1
ATOM 1877 N N . ARG A 1 247 ? -18 4.273 -1.34 1 94.06 247 ARG A N 1
ATOM 1878 C CA . ARG A 1 247 ? -19.375 4.156 -1.822 1 94.06 247 ARG A CA 1
ATOM 1879 C C . ARG A 1 247 ? -20.141 3.1 -1.034 1 94.06 247 ARG A C 1
ATOM 1881 O O . ARG A 1 247 ? -21.328 3.271 -0.748 1 94.06 247 ARG A O 1
ATOM 1888 N N . GLY A 1 248 ? -19.484 2.055 -0.639 1 91.69 248 GLY A N 1
ATOM 1889 C CA . GLY A 1 248 ? -20.156 0.927 -0.011 1 91.69 248 GLY A CA 1
ATOM 1890 C C . GLY A 1 248 ? -20.328 1.098 1.485 1 91.69 248 GLY A C 1
ATOM 1891 O O . GLY A 1 248 ? -21.016 0.295 2.131 1 91.69 248 GLY A O 1
ATOM 1892 N N . SER A 1 249 ? -19.828 2.158 2.045 1 94 249 SER A N 1
ATOM 1893 C CA . SER A 1 249 ? -19.812 2.211 3.504 1 94 249 SER A CA 1
ATOM 1894 C C . SER A 1 249 ? -20.531 3.447 4.02 1 94 249 SER A C 1
ATOM 1896 O O . SER A 1 249 ? -20.484 3.748 5.215 1 94 249 SER A O 1
ATOM 1898 N N . VAL A 1 250 ? -21.141 4.238 3.148 1 91.62 250 VAL A N 1
ATOM 1899 C CA . VAL A 1 250 ? -21.844 5.445 3.578 1 91.62 250 VAL A CA 1
ATOM 1900 C C . VAL A 1 250 ? -23.203 5.074 4.152 1 91.62 250 VAL A C 1
ATOM 1902 O O . VAL A 1 250 ? -23.828 4.102 3.719 1 91.62 250 VAL A O 1
ATOM 1905 N N . PRO A 1 251 ? -23.594 5.883 5.184 1 82.19 251 PRO A N 1
ATOM 1906 C CA . PRO A 1 251 ? -24.938 5.609 5.715 1 82.19 251 PRO A CA 1
ATOM 1907 C C . PRO A 1 251 ? -26.047 5.945 4.723 1 82.19 251 PRO A C 1
ATOM 1909 O O . PRO A 1 251 ? -25.922 6.902 3.957 1 82.19 251 PRO A O 1
ATOM 1912 N N . ALA A 1 252 ? -27.078 5.223 4.746 1 78.69 252 ALA A N 1
ATOM 1913 C CA . ALA A 1 252 ? -28.203 5.43 3.846 1 78.69 252 ALA A CA 1
ATOM 1914 C C . ALA A 1 252 ? -29.016 6.652 4.258 1 78.69 252 ALA A C 1
ATOM 1916 O O . ALA A 1 252 ? -29.5 7.406 3.404 1 78.69 252 ALA A O 1
ATOM 1917 N N . GLN A 1 253 ? -29.109 6.832 5.547 1 89.25 253 GLN A N 1
ATOM 1918 C CA . GLN A 1 253 ? -29.953 7.91 6.07 1 89.25 253 GLN A CA 1
ATOM 1919 C C . GLN A 1 253 ? -29.109 8.969 6.77 1 89.25 253 GLN A C 1
ATOM 1921 O O . GLN A 1 253 ? -28.016 8.672 7.285 1 89.25 253 GLN A O 1
ATOM 1926 N N . PRO A 1 254 ? -29.625 10.211 6.676 1 92.38 254 PRO A N 1
ATOM 1927 C CA . PRO A 1 254 ? -28.922 11.258 7.426 1 92.38 254 PRO A CA 1
ATOM 1928 C C . PRO A 1 254 ? -28.812 10.945 8.914 1 92.38 254 PRO A C 1
ATOM 1930 O O . PRO A 1 254 ? -29.734 10.375 9.5 1 92.38 254 PRO A O 1
ATOM 1933 N N . ALA A 1 255 ? -27.703 11.234 9.43 1 92.56 255 ALA A N 1
ATOM 1934 C CA . ALA A 1 255 ? -27.484 11.062 10.867 1 92.56 255 ALA A CA 1
ATOM 1935 C C . ALA A 1 255 ? -26.672 12.219 11.438 1 92.56 255 ALA A C 1
ATOM 1937 O O . ALA A 1 255 ? -25.938 12.883 10.711 1 92.56 255 ALA A O 1
ATOM 1938 N N . SER A 1 256 ? -26.953 12.539 12.688 1 92.69 256 SER A N 1
ATOM 1939 C CA . SER A 1 256 ? -26.172 13.555 13.391 1 92.69 256 SER A CA 1
ATOM 1940 C C . SER A 1 256 ? -25.375 12.945 14.531 1 92.69 256 SER A C 1
ATOM 1942 O O . SER A 1 256 ? -25.609 11.805 14.922 1 92.69 256 SER A O 1
ATOM 1944 N N . CYS A 1 257 ? -24.359 13.633 14.859 1 92.62 257 CYS A N 1
ATOM 1945 C CA . CYS A 1 257 ? -23.594 13.25 16.047 1 92.62 257 CYS A CA 1
ATOM 1946 C C . CYS A 1 257 ? -23.219 14.477 16.875 1 92.62 257 CYS A C 1
ATOM 1948 O O . CYS A 1 257 ? -23.406 15.609 16.438 1 92.62 257 CYS A O 1
ATOM 1950 N N . ASP A 1 258 ? -22.75 14.234 18.109 1 94.88 258 ASP A N 1
ATOM 1951 C CA . ASP A 1 258 ? -22.422 15.32 19.031 1 94.88 258 ASP A CA 1
ATOM 1952 C C . ASP A 1 258 ? -21 15.828 18.812 1 94.88 258 ASP A C 1
ATOM 1954 O O . ASP A 1 258 ? -20.609 16.844 19.391 1 94.88 258 ASP A O 1
ATOM 1958 N N . GLN A 1 259 ? -20.25 15.219 17.953 1 95.56 259 GLN A N 1
ATOM 1959 C CA . GLN A 1 259 ? -18.859 15.562 17.719 1 95.56 259 GLN A CA 1
ATOM 1960 C C . GLN A 1 259 ? -18.703 16.422 16.469 1 95.56 259 GLN A C 1
ATOM 1962 O O . GLN A 1 259 ? -19.594 16.453 15.617 1 95.56 259 GLN A O 1
ATOM 1967 N N . HIS A 1 260 ? -17.641 17.219 16.453 1 96.25 260 HIS A N 1
ATOM 1968 C CA . HIS A 1 260 ? -17.234 17.828 15.195 1 96.25 260 HIS A CA 1
ATOM 1969 C C . HIS A 1 260 ? -16.766 16.781 14.195 1 96.25 260 HIS A C 1
ATOM 1971 O O . HIS A 1 260 ? -16.094 15.82 14.562 1 96.25 260 HIS A O 1
ATOM 1977 N N . GLU A 1 261 ? -17.172 16.969 12.984 1 97.62 261 GLU A N 1
ATOM 1978 C CA . GLU A 1 261 ? -16.656 16.109 11.922 1 97.62 261 GLU A CA 1
ATOM 1979 C C . GLU A 1 261 ? -16.078 16.922 10.773 1 97.62 261 GLU A C 1
ATOM 1981 O O . GLU A 1 261 ? -16.578 18 10.453 1 97.62 261 GLU A O 1
ATOM 1986 N N . VAL A 1 262 ? -15.055 16.516 10.227 1 98.44 262 VAL A N 1
ATOM 1987 C CA . VAL A 1 262 ? -14.484 17.109 9.016 1 98.44 262 VAL A CA 1
ATOM 1988 C C . VAL A 1 262 ? -14.406 16.047 7.914 1 98.44 262 VAL A C 1
ATOM 1990 O O . VAL A 1 262 ? -13.852 14.969 8.117 1 98.44 262 VAL A O 1
ATOM 1993 N N . LEU A 1 263 ? -15.023 16.328 6.797 1 98.44 263 LEU A N 1
ATOM 1994 C CA . LEU A 1 263 ? -14.984 15.469 5.617 1 98.44 263 LEU A CA 1
ATOM 1995 C C . LEU A 1 263 ? -13.891 15.922 4.656 1 98.44 263 LEU A C 1
ATOM 1997 O O . LEU A 1 263 ? -13.867 17.078 4.23 1 98.44 263 LEU A O 1
ATOM 2001 N N . MET A 1 264 ? -12.945 15.086 4.336 1 98.81 264 MET A N 1
ATOM 2002 C CA . MET A 1 264 ? -11.852 15.375 3.412 1 98.81 264 MET A CA 1
ATOM 2003 C C . MET A 1 264 ? -11.883 14.43 2.215 1 98.81 264 MET A C 1
ATOM 2005 O O . MET A 1 264 ? -11.555 13.25 2.34 1 98.81 264 MET A O 1
ATOM 2009 N N . VAL A 1 265 ? -12.195 14.922 1.06 1 98.62 265 VAL A N 1
ATOM 2010 C CA . VAL A 1 265 ? -12.484 14.086 -0.1 1 98.62 265 VAL A CA 1
ATOM 2011 C C . VAL A 1 265 ? -11.18 13.641 -0.753 1 98.62 265 VAL A C 1
ATOM 2013 O O . VAL A 1 265 ? -10.336 14.477 -1.108 1 98.62 265 VAL A O 1
ATOM 2016 N N . MET A 1 266 ? -10.945 12.391 -0.901 1 98.56 266 MET A N 1
ATOM 2017 C CA . MET A 1 266 ? -9.781 11.812 -1.567 1 98.56 266 MET A CA 1
ATOM 2018 C C . MET A 1 266 ? -10.07 11.555 -3.043 1 98.56 266 MET A C 1
ATOM 2020 O O . MET A 1 266 ? -9.336 12.031 -3.912 1 98.56 266 MET A O 1
ATOM 2024 N N . ARG A 1 267 ? -11.102 10.812 -3.357 1 98.25 267 ARG A N 1
ATOM 2025 C CA . ARG A 1 267 ? -11.492 10.5 -4.727 1 98.25 267 ARG A CA 1
ATOM 2026 C C . ARG A 1 267 ? -12.992 10.664 -4.922 1 98.25 267 ARG A C 1
ATOM 2028 O O . ARG A 1 267 ? -13.773 10.414 -4 1 98.25 267 ARG A O 1
ATOM 2035 N N . GLY A 1 268 ? -13.406 11.039 -6.164 1 95.5 268 GLY A N 1
ATOM 2036 C CA . GLY A 1 268 ? -14.812 11.141 -6.527 1 95.5 268 GLY A CA 1
ATOM 2037 C C . GLY A 1 268 ? -15.461 12.422 -6.027 1 95.5 268 GLY A C 1
ATOM 2038 O O . GLY A 1 268 ? -14.93 13.094 -5.141 1 95.5 268 GLY A O 1
ATOM 2039 N N . HIS A 1 269 ? -16.609 12.719 -6.676 1 95.75 269 HIS A N 1
ATOM 2040 C CA . HIS A 1 269 ? -17.453 13.812 -6.203 1 95.75 269 HIS A CA 1
ATOM 2041 C C . HIS A 1 269 ? -18.547 13.305 -5.273 1 95.75 269 HIS A C 1
ATOM 2043 O O . HIS A 1 269 ? -19.109 12.219 -5.488 1 95.75 269 HIS A O 1
ATOM 2049 N N . TRP A 1 270 ? -18.797 13.984 -4.207 1 96.94 270 TRP A N 1
ATOM 2050 C CA . TRP A 1 270 ? -19.719 13.539 -3.174 1 96.94 270 TRP A CA 1
ATOM 2051 C C . TRP A 1 270 ? -20.828 14.562 -2.967 1 96.94 270 TRP A C 1
ATOM 2053 O O . TRP A 1 270 ? -20.578 15.766 -2.848 1 96.94 270 TRP A O 1
ATOM 2063 N N . LYS A 1 271 ? -22.031 14.125 -3.002 1 95.88 271 LYS A N 1
ATOM 2064 C CA . LYS A 1 271 ? -23.172 14.984 -2.686 1 95.88 271 LYS A CA 1
ATOM 2065 C C . LYS A 1 271 ? -23.484 14.961 -1.189 1 95.88 271 LYS A C 1
ATOM 2067 O O . LYS A 1 271 ? -23.766 13.906 -0.622 1 95.88 271 LYS A O 1
ATOM 2072 N N . LEU A 1 272 ? -23.297 16.062 -0.527 1 96.88 272 LEU A N 1
ATOM 2073 C CA . LEU A 1 272 ? -23.656 16.297 0.867 1 96.88 272 LEU A CA 1
ATOM 2074 C C . LEU A 1 272 ? -25.078 16.828 0.978 1 96.88 272 LEU A C 1
ATOM 2076 O O . LEU A 1 272 ? -25.422 17.844 0.373 1 96.88 272 LEU A O 1
ATOM 2080 N N . ASN A 1 273 ? -25.906 16.062 1.714 1 95.75 273 ASN A N 1
ATOM 2081 C CA . ASN A 1 273 ? -27.297 16.469 1.906 1 95.75 273 ASN A CA 1
ATOM 2082 C C . ASN A 1 273 ? -27.609 16.719 3.379 1 95.75 273 ASN A C 1
ATOM 2084 O O . ASN A 1 273 ? -27.141 15.977 4.25 1 95.75 273 ASN A O 1
ATOM 2088 N N . TRP A 1 274 ? -28.266 17.766 3.615 1 95.56 274 TRP A N 1
ATOM 2089 C CA . TRP A 1 274 ? -28.812 18.078 4.93 1 95.56 274 TRP A CA 1
ATOM 2090 C C . TRP A 1 274 ? -30.156 18.781 4.805 1 95.56 274 TRP A C 1
ATOM 2092 O O . TRP A 1 274 ? -30.641 19.016 3.693 1 95.56 274 TRP A O 1
ATOM 2102 N N . GLU A 1 275 ? -30.922 18.984 5.891 1 94.62 275 GLU A N 1
ATOM 2103 C CA . GLU A 1 275 ? -32.25 19.547 5.852 1 94.62 275 GLU A CA 1
ATOM 2104 C C . GLU A 1 275 ? -32.281 20.891 5.129 1 94.62 275 GLU A C 1
ATOM 2106 O O . GLU A 1 275 ? -33.25 21.203 4.422 1 94.62 275 GLU A O 1
ATOM 2111 N N . GLY A 1 276 ? -31.219 21.625 5.234 1 94.31 276 GLY A N 1
ATOM 2112 C CA . GLY A 1 276 ? -31.188 22.969 4.691 1 94.31 276 GLY A CA 1
ATOM 2113 C C . GLY A 1 276 ? -30.781 23.016 3.23 1 94.31 276 GLY A C 1
ATOM 2114 O O . GLY A 1 276 ? -30.859 24.078 2.592 1 94.31 276 GLY A O 1
ATOM 2115 N N . GLY A 1 277 ? -30.375 21.828 2.668 1 95.25 277 GLY A N 1
ATOM 2116 C CA . GLY A 1 277 ? -29.969 21.844 1.27 1 95.25 277 GLY A CA 1
ATOM 2117 C C . GLY A 1 277 ? -28.984 20.75 0.918 1 95.25 277 GLY A C 1
ATOM 2118 O O . GLY A 1 277 ? -29.031 19.656 1.497 1 95.25 277 GLY A O 1
ATOM 2119 N N . SER A 1 278 ? -28.281 21.016 -0.162 1 96.12 278 SER A N 1
ATOM 2120 C CA . SER A 1 278 ? -27.281 20.078 -0.642 1 96.12 278 SER A CA 1
ATOM 2121 C C . SER A 1 278 ? -26.094 20.812 -1.272 1 96.12 278 SER A C 1
ATOM 2123 O O . SER A 1 278 ? -26.234 21.938 -1.745 1 96.12 278 SER A O 1
ATOM 2125 N N . ARG A 1 279 ? -24.969 20.234 -1.219 1 96.62 279 ARG A N 1
ATOM 2126 C CA . ARG A 1 279 ? -23.766 20.688 -1.893 1 96.62 279 ARG A CA 1
ATOM 2127 C C . ARG A 1 279 ? -22.938 19.5 -2.383 1 96.62 279 ARG A C 1
ATOM 2129 O O . ARG A 1 279 ? -23.047 18.391 -1.853 1 96.62 279 ARG A O 1
ATOM 2136 N N . VAL A 1 280 ? -22.172 19.734 -3.426 1 96.69 280 VAL A N 1
ATOM 2137 C CA . VAL A 1 280 ? -21.25 18.719 -3.93 1 96.69 280 VAL A CA 1
ATOM 2138 C C . VAL A 1 280 ? -19.828 19.031 -3.48 1 96.69 280 VAL A C 1
ATOM 2140 O O . VAL A 1 280 ? -19.391 20.188 -3.531 1 96.69 280 VAL A O 1
ATOM 2143 N N . LEU A 1 281 ? -19.141 18.078 -3.004 1 97.44 281 LEU A N 1
ATOM 2144 C CA . LEU A 1 281 ? -17.734 18.172 -2.641 1 97.44 281 LEU A CA 1
ATOM 2145 C C . LEU A 1 281 ? -16.859 17.484 -3.686 1 97.44 281 LEU A C 1
ATOM 2147 O O . LEU A 1 281 ? -17.203 16.406 -4.168 1 97.44 281 LEU A O 1
ATOM 2151 N N . ALA A 1 282 ? -15.805 18.109 -4.078 1 95.81 282 ALA A N 1
ATOM 2152 C CA . ALA A 1 282 ? -14.859 17.578 -5.055 1 95.81 282 ALA A CA 1
ATOM 2153 C C . ALA A 1 282 ? -13.594 17.078 -4.367 1 95.81 282 ALA A C 1
ATOM 2155 O O . ALA A 1 282 ? -13.344 17.391 -3.201 1 95.81 282 ALA A O 1
ATOM 2156 N N . PRO A 1 283 ? -12.781 16.25 -5.117 1 96.19 283 PRO A N 1
ATOM 2157 C CA . PRO A 1 283 ? -11.508 15.836 -4.535 1 96.19 283 PRO A CA 1
ATOM 2158 C C . PRO A 1 283 ? -10.664 17.016 -4.043 1 96.19 283 PRO A C 1
ATOM 2160 O O . PRO A 1 283 ? -10.531 18.016 -4.75 1 96.19 283 PRO A O 1
ATOM 2163 N N . GLY A 1 284 ? -10.211 16.875 -2.812 1 97.31 284 GLY A N 1
ATOM 2164 C CA . GLY A 1 284 ? -9.398 17.922 -2.238 1 97.31 284 GLY A CA 1
ATOM 2165 C C . GLY A 1 284 ? -10.195 18.891 -1.384 1 97.31 284 GLY A C 1
ATOM 2166 O O . GLY A 1 284 ? -9.633 19.625 -0.576 1 97.31 284 GLY A O 1
ATOM 2167 N N . ASP A 1 285 ? -11.531 18.906 -1.553 1 97.94 285 ASP A N 1
ATOM 2168 C CA . ASP A 1 285 ? -12.359 19.766 -0.709 1 97.94 285 ASP A CA 1
ATOM 2169 C C . ASP A 1 285 ? -12.367 19.281 0.737 1 97.94 285 ASP A C 1
ATOM 2171 O O . ASP A 1 285 ? -12.242 18.078 0.99 1 97.94 285 ASP A O 1
ATOM 2175 N N . THR A 1 286 ? -12.414 20.172 1.653 1 98.62 286 THR A N 1
ATOM 2176 C CA . THR A 1 286 ? -12.586 19.906 3.078 1 98.62 286 THR A CA 1
ATOM 2177 C C . THR A 1 286 ? -13.852 20.578 3.605 1 98.62 286 THR A C 1
ATOM 2179 O O . THR A 1 286 ? -14.078 21.766 3.373 1 98.62 286 THR A O 1
ATOM 2182 N N . CYS A 1 287 ? -14.672 19.812 4.254 1 98.5 287 CYS A N 1
ATOM 2183 C CA . CYS A 1 287 ? -15.922 20.344 4.781 1 98.5 287 CYS A CA 1
ATOM 2184 C C . CYS A 1 287 ? -16.016 20.141 6.289 1 98.5 287 CYS A C 1
ATOM 2186 O O . CYS A 1 287 ? -15.93 19 6.77 1 98.5 287 CYS A O 1
ATOM 2188 N N . ALA A 1 288 ? -16.234 21.172 7.031 1 98.12 288 ALA A N 1
ATOM 2189 C CA . ALA A 1 288 ? -16.422 21.109 8.477 1 98.12 288 ALA A CA 1
ATOM 2190 C C . ALA A 1 288 ? -17.891 20.969 8.836 1 98.12 288 ALA A C 1
ATOM 2192 O O . ALA A 1 288 ? -18.688 21.875 8.555 1 98.12 288 ALA A O 1
ATOM 2193 N N . ILE A 1 289 ? -18.266 19.844 9.43 1 97.56 289 ILE A N 1
ATOM 2194 C CA . ILE A 1 289 ? -19.625 19.578 9.875 1 97.56 289 ILE A CA 1
ATOM 2195 C C . ILE A 1 289 ? -19.766 19.906 11.359 1 97.56 289 ILE A C 1
ATOM 2197 O O . ILE A 1 289 ? -19.125 19.266 12.195 1 97.56 289 ILE A O 1
ATOM 2201 N N . PRO A 1 290 ? -20.594 20.906 11.711 1 95.69 290 PRO A N 1
ATOM 2202 C CA . PRO A 1 290 ? -20.766 21.188 13.133 1 95.69 290 PRO A CA 1
ATOM 2203 C C . PRO A 1 290 ? -21.562 20.109 13.867 1 95.69 290 PRO A C 1
ATOM 2205 O O . PRO A 1 290 ? -22.328 19.375 13.242 1 95.69 290 PRO A O 1
ATOM 2208 N N . PRO A 1 291 ? -21.312 20.016 15.188 1 96 291 PRO A N 1
ATOM 2209 C CA . PRO A 1 291 ? -22.094 19.047 15.969 1 96 291 PRO A CA 1
ATOM 2210 C C . PRO A 1 291 ? -23.609 19.234 15.789 1 96 291 PRO A C 1
ATOM 2212 O O . PRO A 1 291 ? -24.078 20.359 15.641 1 96 291 PRO A O 1
ATOM 2215 N N . GLN A 1 292 ? -24.359 18.125 15.766 1 95.19 292 GLN A N 1
ATOM 2216 C CA . GLN A 1 292 ? -25.812 18.062 15.805 1 95.19 292 GLN A CA 1
ATOM 2217 C C . GLN A 1 292 ? -26.406 18.266 14.414 1 95.19 292 GLN A C 1
ATOM 2219 O O . GLN A 1 292 ? -27.609 18.094 14.211 1 95.19 292 GLN A O 1
ATOM 2224 N N . LEU A 1 293 ? -25.625 18.688 13.469 1 95.81 293 LEU A N 1
ATOM 2225 C CA . LEU A 1 293 ? -26.172 18.766 12.117 1 95.81 293 LEU A CA 1
ATOM 2226 C C . LEU A 1 293 ? -26.375 17.375 11.531 1 95.81 293 LEU A C 1
ATOM 2228 O O . LEU A 1 293 ? -25.406 16.625 11.359 1 95.81 293 LEU A O 1
ATOM 2232 N N . ALA A 1 294 ? -27.547 17.062 11.258 1 96.31 294 ALA A N 1
ATOM 2233 C CA . ALA A 1 294 ? -27.844 15.812 10.57 1 96.31 294 ALA A CA 1
ATOM 2234 C C . ALA A 1 294 ? -27.516 15.914 9.078 1 96.31 294 ALA A C 1
ATOM 2236 O O . ALA A 1 294 ? -27.969 16.844 8.406 1 96.31 294 ALA A O 1
ATOM 2237 N N . TYR A 1 295 ? -26.703 14.992 8.594 1 96.25 295 TYR A N 1
ATOM 2238 C CA . TYR A 1 295 ? -26.375 15.031 7.172 1 96.25 295 TYR A CA 1
ATOM 2239 C C . TYR A 1 295 ? -26.25 13.617 6.605 1 96.25 295 TYR A C 1
ATOM 2241 O O . TYR A 1 295 ? -26.172 12.648 7.359 1 96.25 295 TYR A O 1
ATOM 2249 N N . ALA A 1 296 ? -26.391 13.516 5.336 1 96.31 296 ALA A N 1
ATOM 2250 C CA . ALA A 1 296 ? -26.078 12.336 4.539 1 96.31 296 ALA A CA 1
ATOM 2251 C C . ALA A 1 296 ? -25.094 12.68 3.414 1 96.31 296 ALA A C 1
ATOM 2253 O O . ALA A 1 296 ? -25.094 13.797 2.9 1 96.31 296 ALA A O 1
ATOM 2254 N N . ILE A 1 297 ? -24.281 11.742 3.088 1 96.56 297 ILE A N 1
ATOM 2255 C CA . ILE A 1 297 ? -23.328 11.938 1.997 1 96.56 297 ILE A CA 1
ATOM 2256 C C . ILE A 1 297 ? -23.344 10.719 1.08 1 96.56 297 ILE A C 1
ATOM 2258 O O . ILE A 1 297 ? -23.562 9.594 1.535 1 96.56 297 ILE A O 1
ATOM 2262 N N . GLU A 1 298 ? -23.125 10.93 -0.215 1 95.62 298 GLU A N 1
ATOM 2263 C CA . GLU A 1 298 ? -23.094 9.844 -1.193 1 95.62 298 GLU A CA 1
ATOM 2264 C C . GLU A 1 298 ? -22.281 10.242 -2.422 1 95.62 298 GLU A C 1
ATOM 2266 O O . GLU A 1 298 ? -22.25 11.414 -2.809 1 95.62 298 GLU A O 1
ATOM 2271 N N . PRO A 1 299 ? -21.594 9.273 -3.033 1 94.75 299 PRO A N 1
ATOM 2272 C CA . PRO A 1 299 ? -20.922 9.609 -4.289 1 94.75 299 PRO A CA 1
ATOM 2273 C C . PRO A 1 299 ? -21.891 10.133 -5.352 1 94.75 299 PRO A C 1
ATOM 2275 O O . PRO A 1 299 ? -22.984 9.57 -5.535 1 94.75 299 PRO A O 1
ATOM 2278 N N . ALA A 1 300 ? -21.516 11.172 -6.016 1 92.44 300 ALA A N 1
ATOM 2279 C CA . ALA A 1 300 ? -22.359 11.828 -7.008 1 92.44 300 ALA A CA 1
ATOM 2280 C C . ALA A 1 300 ? -22.188 11.195 -8.383 1 92.44 300 ALA A C 1
ATOM 2282 O O . ALA A 1 300 ? -23 11.414 -9.281 1 92.44 300 ALA A O 1
ATOM 2283 N N . MET A 1 301 ? -21.156 10.461 -8.586 1 89.19 301 MET A N 1
ATOM 2284 C CA . MET A 1 301 ? -20.859 9.852 -9.883 1 89.19 301 MET A CA 1
ATOM 2285 C C . MET A 1 301 ? -20.328 8.43 -9.703 1 89.19 301 MET A C 1
ATOM 2287 O O . MET A 1 301 ? -19.969 8.031 -8.594 1 89.19 301 MET A O 1
ATOM 2291 N N . SER A 1 302 ? -20.312 7.688 -10.789 1 88.06 302 SER A N 1
ATOM 2292 C CA . SER A 1 302 ? -19.703 6.363 -10.781 1 88.06 302 SER A CA 1
ATOM 2293 C C . SER A 1 302 ? -18.172 6.465 -10.68 1 88.06 302 SER A C 1
ATOM 2295 O O . SER A 1 302 ? -17.609 7.551 -10.812 1 88.06 302 SER A O 1
ATOM 2297 N N . GLY A 1 303 ? -17.547 5.289 -10.359 1 89.44 303 GLY A N 1
ATOM 2298 C CA . GLY A 1 303 ? -16.094 5.262 -10.258 1 89.44 303 GLY A CA 1
ATOM 2299 C C . GLY A 1 303 ? -15.594 5.199 -8.828 1 89.44 303 GLY A C 1
ATOM 2300 O O . GLY A 1 303 ? -16.375 4.992 -7.898 1 89.44 303 GLY A O 1
ATOM 2301 N N . GLU A 1 304 ? -14.281 5.328 -8.734 1 93.75 304 GLU A N 1
ATOM 2302 C CA . GLU A 1 304 ? -13.641 5.312 -7.422 1 93.75 304 GLU A CA 1
ATOM 2303 C C . GLU A 1 304 ? -14.094 6.496 -6.57 1 93.75 304 GLU A C 1
ATOM 2305 O O . GLU A 1 304 ? -14.164 7.625 -7.055 1 93.75 304 GLU A O 1
ATOM 2310 N N . ALA A 1 305 ? -14.57 6.242 -5.379 1 96.25 305 ALA A N 1
ATOM 2311 C CA . ALA A 1 305 ? -15 7.266 -4.43 1 96.25 305 ALA A CA 1
ATOM 2312 C C . ALA A 1 305 ? -14.5 6.953 -3.021 1 96.25 305 ALA A C 1
ATOM 2314 O O . ALA A 1 305 ? -14.695 5.844 -2.52 1 96.25 305 ALA A O 1
ATOM 2315 N N . SER A 1 306 ? -13.859 7.898 -2.447 1 98.44 306 SER A N 1
ATOM 2316 C CA . SER A 1 306 ? -13.352 7.75 -1.087 1 98.44 306 SER A CA 1
ATOM 2317 C C . SER A 1 306 ? -13.227 9.102 -0.393 1 98.44 306 SER A C 1
ATOM 2319 O O . SER A 1 306 ? -12.992 10.125 -1.047 1 98.44 306 SER A O 1
ATOM 2321 N N . LEU A 1 307 ? -13.383 9.172 0.861 1 97.81 307 LEU A N 1
ATOM 2322 C CA . LEU A 1 307 ? -13.141 10.375 1.653 1 97.81 307 LEU A CA 1
ATOM 2323 C C . LEU A 1 307 ? -12.75 10.016 3.082 1 97.81 307 LEU A C 1
ATOM 2325 O O . LEU A 1 307 ? -13.25 9.031 3.635 1 97.81 307 LEU A O 1
ATOM 2329 N N . TYR A 1 308 ? -11.844 10.727 3.662 1 98.81 308 TYR A N 1
ATOM 2330 C CA . TYR A 1 308 ? -11.5 10.609 5.074 1 98.81 308 TYR A CA 1
ATOM 2331 C C . TYR A 1 308 ? -12.43 11.461 5.938 1 98.81 308 TYR A C 1
ATOM 2333 O O . TYR A 1 308 ? -12.703 12.617 5.605 1 98.81 308 TYR A O 1
ATOM 2341 N N . ARG A 1 309 ? -12.938 10.875 6.961 1 98.5 309 ARG A N 1
ATOM 2342 C CA . ARG A 1 309 ? -13.727 11.586 7.965 1 98.5 309 ARG A CA 1
ATOM 2343 C C . ARG A 1 309 ? -12.992 11.648 9.297 1 98.5 309 ARG A C 1
ATOM 2345 O O . ARG A 1 309 ? -12.586 10.609 9.836 1 98.5 309 ARG A O 1
ATOM 2352 N N . VAL A 1 310 ? -12.742 12.836 9.742 1 98.56 310 VAL A N 1
ATOM 2353 C CA . VAL A 1 310 ? -12.109 13.062 11.039 1 98.56 310 VAL A CA 1
ATOM 2354 C C . VAL A 1 310 ? -13.172 13.484 12.062 1 98.56 310 VAL A C 1
ATOM 2356 O O . VAL A 1 310 ? -13.984 14.367 11.789 1 98.56 310 VAL A O 1
ATOM 2359 N N . ARG A 1 311 ? -13.18 12.812 13.211 1 97.81 311 ARG A N 1
ATOM 2360 C CA . ARG A 1 311 ? -14.141 13.109 14.266 1 97.81 311 ARG A CA 1
ATOM 2361 C C . ARG A 1 311 ? -13.438 13.406 15.586 1 97.81 311 ARG A C 1
ATOM 2363 O O . ARG A 1 311 ? -12.523 12.68 15.984 1 97.81 311 ARG A O 1
ATOM 2370 N N . SER A 1 312 ? -13.875 14.469 16.203 1 96.75 312 SER A N 1
ATOM 2371 C CA . SER A 1 312 ? -13.297 14.773 17.516 1 96.75 312 SER A CA 1
ATOM 2372 C C . SER A 1 312 ? -13.703 13.734 18.547 1 96.75 312 SER A C 1
ATOM 2374 O O . SER A 1 312 ? -14.75 13.094 18.422 1 96.75 312 SER A O 1
ATOM 2376 N N . THR A 1 313 ? -12.891 13.492 19.453 1 96.5 313 THR A N 1
ATOM 2377 C CA . THR A 1 313 ? -13.172 12.656 20.609 1 96.5 313 THR A CA 1
ATOM 2378 C C . THR A 1 313 ? -12.914 13.422 21.906 1 96.5 313 THR A C 1
ATOM 2380 O O . THR A 1 313 ? -12.508 14.586 21.875 1 96.5 313 THR A O 1
ATOM 2383 N N . ASP A 1 314 ? -13.117 12.758 23.031 1 94.31 314 ASP A N 1
ATOM 2384 C CA . ASP A 1 314 ? -12.922 13.406 24.328 1 94.31 314 ASP A CA 1
ATOM 2385 C C . ASP A 1 314 ? -11.5 13.195 24.844 1 94.31 314 ASP A C 1
ATOM 2387 O O . ASP A 1 314 ? -11.125 13.719 25.891 1 94.31 314 ASP A O 1
ATOM 2391 N N . ASP A 1 315 ? -10.727 12.469 24.094 1 94 315 ASP A N 1
ATOM 2392 C CA . ASP A 1 315 ? -9.336 12.281 24.5 1 94 315 ASP A CA 1
ATOM 2393 C C . ASP A 1 315 ? -8.539 13.57 24.359 1 94 315 ASP A C 1
ATOM 2395 O O . ASP A 1 315 ? -8.742 14.336 23.406 1 94 315 ASP A O 1
ATOM 2399 N N . PRO A 1 316 ? -7.656 13.828 25.281 1 91.69 316 PRO A N 1
ATOM 2400 C CA . PRO A 1 316 ? -6.781 14.992 25.125 1 91.69 316 PRO A CA 1
ATOM 2401 C C . PRO A 1 316 ? -5.727 14.797 24.031 1 91.69 316 PRO A C 1
ATOM 2403 O O . PRO A 1 316 ? -5.285 13.672 23.797 1 91.69 316 PRO A O 1
ATOM 2406 N N . ALA A 1 317 ? -5.367 15.914 23.406 1 91.19 317 ALA A N 1
ATOM 2407 C CA . ALA A 1 317 ? -4.191 15.844 22.547 1 91.19 317 ALA A CA 1
ATOM 2408 C C . ALA A 1 317 ? -2.932 15.57 23.359 1 91.19 317 ALA A C 1
ATOM 2410 O O . ALA A 1 317 ? -2.797 16.047 24.484 1 91.19 317 ALA A O 1
ATOM 2411 N N . GLY A 1 318 ? -2.025 14.836 22.844 1 89.5 318 GLY A N 1
ATOM 2412 C CA . GLY A 1 318 ? -0.816 14.492 23.562 1 89.5 318 GLY A CA 1
ATOM 2413 C C . GLY A 1 318 ? 0.04 13.461 22.844 1 89.5 318 GLY A C 1
ATOM 2414 O O . GLY A 1 318 ? -0.049 13.32 21.625 1 89.5 318 GLY A O 1
ATOM 2415 N N . PRO A 1 319 ? 0.897 12.812 23.594 1 92.06 319 PRO A N 1
ATOM 2416 C CA . PRO A 1 319 ? 1.799 11.812 23.016 1 92.06 319 PRO A CA 1
ATOM 2417 C C . PRO A 1 319 ? 1.056 10.617 22.422 1 92.06 319 PRO A C 1
ATOM 2419 O O . PRO A 1 319 ? -0.061 10.305 22.844 1 92.06 319 PRO A O 1
ATOM 2422 N N . THR A 1 320 ? 1.682 10.023 21.469 1 94.44 320 THR A N 1
ATOM 2423 C CA . THR A 1 320 ? 1.146 8.797 20.875 1 94.44 320 THR A CA 1
ATOM 2424 C C . THR A 1 320 ? 0.78 7.797 21.969 1 94.44 320 THR A C 1
ATOM 2426 O O . THR A 1 320 ? 1.582 7.523 22.859 1 94.44 320 THR A O 1
ATOM 2429 N N . TRP A 1 321 ? -0.4 7.285 21.906 1 92.94 321 TRP A N 1
ATOM 2430 C CA . TRP A 1 321 ? -0.887 6.285 22.844 1 92.94 321 TRP A CA 1
ATOM 2431 C C . TRP A 1 321 ? -0.315 4.906 22.516 1 92.94 321 TRP A C 1
ATOM 2433 O O . TRP A 1 321 ? -0.444 4.422 21.391 1 92.94 321 TRP A O 1
ATOM 2443 N N . ARG A 1 322 ? 0.509 4.102 23.406 1 81.25 322 ARG A N 1
ATOM 2444 C CA . ARG A 1 322 ? 1.212 2.85 23.141 1 81.25 322 ARG A CA 1
ATOM 2445 C C . ARG A 1 322 ? 0.453 1.663 23.734 1 81.25 322 ARG A C 1
ATOM 2447 O O . ARG A 1 322 ? 0.979 0.549 23.781 1 81.25 322 ARG A O 1
ATOM 2454 N N . GLY A 1 323 ? -0.59 1.619 24.328 1 73.38 323 GLY A N 1
ATOM 2455 C CA . GLY A 1 323 ? -1.281 0.478 24.906 1 73.38 323 GLY A CA 1
ATOM 2456 C C . GLY A 1 323 ? -2.705 0.791 25.328 1 73.38 323 GLY A C 1
ATOM 2457 O O . GLY A 1 323 ? -3.064 1.957 25.5 1 73.38 323 GLY A O 1
ATOM 2458 N N . MET B 1 1 ? 30.141 -26.047 -5.953 1 75.12 1 MET B N 1
ATOM 2459 C CA . MET B 1 1 ? 29.5 -26.188 -7.254 1 75.12 1 MET B CA 1
ATOM 2460 C C . MET B 1 1 ? 29.781 -24.969 -8.141 1 75.12 1 MET B C 1
ATOM 2462 O O . MET B 1 1 ? 29.844 -23.844 -7.645 1 75.12 1 MET B O 1
ATOM 2466 N N . THR B 1 2 ? 30.359 -25.266 -9.297 1 86.12 2 THR B N 1
ATOM 2467 C CA . THR B 1 2 ? 30.625 -24.156 -10.211 1 86.12 2 THR B CA 1
ATOM 2468 C C . THR B 1 2 ? 29.828 -24.328 -11.5 1 86.12 2 THR B C 1
ATOM 2470 O O . THR B 1 2 ? 29.734 -25.422 -12.039 1 86.12 2 THR B O 1
ATOM 2473 N N . LEU B 1 3 ? 29.047 -23.312 -11.859 1 93.25 3 LEU B N 1
ATOM 2474 C CA . LEU B 1 3 ? 28.297 -23.266 -13.117 1 93.25 3 LEU B CA 1
ATOM 2475 C C . LEU B 1 3 ? 29.031 -22.391 -14.141 1 93.25 3 LEU B C 1
ATOM 2477 O O . LEU B 1 3 ? 29.547 -21.328 -13.797 1 93.25 3 LEU B O 1
ATOM 2481 N N . SER B 1 4 ? 29.125 -22.953 -15.352 1 95.88 4 SER B N 1
ATOM 2482 C CA . SER B 1 4 ? 29.578 -22.062 -16.422 1 95.88 4 SER B CA 1
ATOM 2483 C C . SER B 1 4 ? 28.562 -20.953 -16.688 1 95.88 4 SER B C 1
ATOM 2485 O O . SER B 1 4 ? 27.406 -21.047 -16.266 1 95.88 4 SER B O 1
ATOM 2487 N N . PRO B 1 5 ? 28.969 -19.891 -17.328 1 94.31 5 PRO B N 1
ATOM 2488 C CA . PRO B 1 5 ? 28.016 -18.828 -17.672 1 94.31 5 PRO B CA 1
ATOM 2489 C C . PRO B 1 5 ? 26.844 -19.328 -18.516 1 94.31 5 PRO B C 1
ATOM 2491 O O . PRO B 1 5 ? 25.719 -18.859 -18.344 1 94.31 5 PRO B O 1
ATOM 2494 N N . GLU B 1 6 ? 27.141 -20.281 -19.406 1 95.12 6 GLU B N 1
ATOM 2495 C CA . GLU B 1 6 ? 26.078 -20.844 -20.219 1 95.12 6 GLU B CA 1
ATOM 2496 C C . GLU B 1 6 ? 25.109 -21.656 -19.375 1 95.12 6 GLU B C 1
ATOM 2498 O O . GLU B 1 6 ? 23.891 -21.594 -19.594 1 95.12 6 GLU B O 1
ATOM 2503 N N . GLU B 1 7 ? 25.656 -22.438 -18.469 1 96.19 7 GLU B N 1
ATOM 2504 C CA . GLU B 1 7 ? 24.812 -23.219 -17.562 1 96.19 7 GLU B CA 1
ATOM 2505 C C . GLU B 1 7 ? 23.938 -22.312 -16.703 1 96.19 7 GLU B C 1
ATOM 2507 O O . GLU B 1 7 ? 22.766 -22.609 -16.453 1 96.19 7 GLU B O 1
ATOM 2512 N N . MET B 1 8 ? 24.5 -21.219 -16.219 1 96.56 8 MET B N 1
ATOM 2513 C CA . MET B 1 8 ? 23.734 -20.25 -15.438 1 96.56 8 MET B CA 1
ATOM 2514 C C . MET B 1 8 ? 22.656 -19.594 -16.281 1 96.56 8 MET B C 1
ATOM 2516 O O . MET B 1 8 ? 21.531 -19.406 -15.82 1 96.56 8 MET B O 1
ATOM 2520 N N . GLU B 1 9 ? 23 -19.203 -17.547 1 96 9 GLU B N 1
ATOM 2521 C CA . GLU B 1 9 ? 22.031 -18.578 -18.422 1 96 9 GLU B CA 1
ATOM 2522 C C . GLU B 1 9 ? 20.797 -19.453 -18.625 1 96 9 GLU B C 1
ATOM 2524 O O . GLU B 1 9 ? 19.688 -18.953 -18.734 1 96 9 GLU B O 1
ATOM 2529 N N . ALA B 1 10 ? 21.016 -20.766 -18.656 1 96.25 10 ALA B N 1
ATOM 2530 C CA . ALA B 1 10 ? 19.922 -21.719 -18.828 1 96.25 10 ALA B CA 1
ATOM 2531 C C . ALA B 1 10 ? 19 -21.719 -17.625 1 96.25 10 ALA B C 1
ATOM 2533 O O . ALA B 1 10 ? 17.891 -22.25 -17.672 1 96.25 10 ALA B O 1
ATOM 2534 N N . ARG B 1 11 ? 19.453 -21.125 -16.5 1 97.38 11 ARG B N 1
ATOM 2535 C CA . ARG B 1 11 ? 18.672 -21.078 -15.273 1 97.38 11 ARG B CA 1
ATOM 2536 C C . ARG B 1 11 ? 18.031 -19.703 -15.094 1 97.38 11 ARG B C 1
ATOM 2538 O O . ARG B 1 11 ? 17.453 -19.422 -14.047 1 97.38 11 ARG B O 1
ATOM 2545 N N . ILE B 1 12 ? 18.188 -18.844 -16.078 1 97.88 12 ILE B N 1
ATOM 2546 C CA . ILE B 1 12 ? 17.562 -17.531 -16.109 1 97.88 12 ILE B CA 1
ATOM 2547 C C . ILE B 1 12 ? 16.438 -17.531 -17.156 1 97.88 12 ILE B C 1
ATOM 2549 O O . ILE B 1 12 ? 16.688 -17.781 -18.344 1 97.88 12 ILE B O 1
ATOM 2553 N N . VAL B 1 13 ? 15.227 -17.344 -16.734 1 97.75 13 VAL B N 1
ATOM 2554 C CA . VAL B 1 13 ? 14.117 -17.125 -17.656 1 97.75 13 VAL B CA 1
ATOM 2555 C C . VAL B 1 13 ? 13.914 -15.625 -17.875 1 97.75 13 VAL B C 1
ATOM 2557 O O . VAL B 1 13 ? 13.398 -14.93 -16.984 1 97.75 13 VAL B O 1
ATOM 2560 N N . ARG B 1 14 ? 14.305 -15.164 -19.062 1 96.94 14 ARG B N 1
ATOM 2561 C CA . ARG B 1 14 ? 14.188 -13.75 -19.406 1 96.94 14 ARG B CA 1
ATOM 2562 C C . ARG B 1 14 ? 12.727 -13.367 -19.641 1 96.94 14 ARG B C 1
ATOM 2564 O O . ARG B 1 14 ? 11.992 -14.109 -20.297 1 96.94 14 ARG B O 1
ATOM 2571 N N . TYR B 1 15 ? 12.375 -12.242 -19.156 1 95.88 15 TYR B N 1
ATOM 2572 C CA . TYR B 1 15 ? 10.992 -11.781 -19.297 1 95.88 15 TYR B CA 1
ATOM 2573 C C . TYR B 1 15 ? 10.562 -11.773 -20.75 1 95.88 15 TYR B C 1
ATOM 2575 O O . TYR B 1 15 ? 9.477 -12.25 -21.094 1 95.88 15 TYR B O 1
ATOM 2583 N N . GLY B 1 16 ? 11.43 -11.32 -21.609 1 90.56 16 GLY B N 1
ATOM 2584 C CA . GLY B 1 16 ? 11.117 -11.203 -23.031 1 90.56 16 GLY B CA 1
ATOM 2585 C C . GLY B 1 16 ? 11.039 -12.539 -23.75 1 90.56 16 GLY B C 1
ATOM 2586 O O . GLY B 1 16 ? 10.539 -12.625 -24.859 1 90.56 16 GLY B O 1
ATOM 2587 N N . ASP B 1 17 ? 11.461 -13.594 -23.094 1 93 17 ASP B N 1
ATOM 2588 C CA . ASP B 1 17 ? 11.516 -14.914 -23.719 1 93 17 ASP B CA 1
ATOM 2589 C C . ASP B 1 17 ? 10.414 -15.82 -23.188 1 93 17 ASP B C 1
ATOM 2591 O O . ASP B 1 17 ? 10.359 -17.016 -23.516 1 93 17 ASP B O 1
ATOM 2595 N N . LEU B 1 18 ? 9.555 -15.273 -22.297 1 94.19 18 LEU B N 1
ATOM 2596 C CA . LEU B 1 18 ? 8.461 -16.062 -21.75 1 94.19 18 LEU B CA 1
ATOM 2597 C C . LEU B 1 18 ? 7.559 -16.594 -22.859 1 94.19 18 LEU B C 1
ATOM 2599 O O . LEU B 1 18 ? 7.172 -15.844 -23.75 1 94.19 18 LEU B O 1
ATOM 2603 N N . LYS B 1 19 ? 7.219 -17.797 -22.781 1 91.12 19 LYS B N 1
ATOM 2604 C CA . LYS B 1 19 ? 6.309 -18.438 -23.719 1 91.12 19 LYS B CA 1
ATOM 2605 C C . LYS B 1 19 ? 4.953 -18.719 -23.062 1 91.12 19 LYS B C 1
ATOM 2607 O O . LYS B 1 19 ? 4.855 -19.531 -22.141 1 91.12 19 LYS B O 1
ATOM 2612 N N . PRO B 1 20 ? 3.982 -18.047 -23.531 1 89.69 20 PRO B N 1
ATOM 2613 C CA . PRO B 1 20 ? 2.664 -18.156 -22.906 1 89.69 20 PRO B CA 1
ATOM 2614 C C . PRO B 1 20 ? 1.94 -19.453 -23.312 1 89.69 20 PRO B C 1
ATOM 2616 O O . PRO B 1 20 ? 2.225 -20.016 -24.359 1 89.69 20 PRO B O 1
ATOM 2619 N N . CYS B 1 21 ? 1.139 -19.969 -22.406 1 82.69 21 CYS B N 1
ATOM 2620 C CA . CYS B 1 21 ? 0.104 -20.953 -22.688 1 82.69 21 CYS B CA 1
ATOM 2621 C C . CYS B 1 21 ? -1.284 -20.328 -22.578 1 82.69 21 CYS B C 1
ATOM 2623 O O . CYS B 1 21 ? -1.691 -19.875 -21.516 1 82.69 21 CYS B O 1
ATOM 2625 N N . ARG B 1 22 ? -2.09 -20.266 -23.625 1 79.44 22 ARG B N 1
ATOM 2626 C CA . ARG B 1 22 ? -3.377 -19.594 -23.688 1 79.44 22 ARG B CA 1
ATOM 2627 C C . ARG B 1 22 ? -4.527 -20.562 -23.484 1 79.44 22 ARG B C 1
ATOM 2629 O O . ARG B 1 22 ? -5.691 -20.172 -23.406 1 79.44 22 ARG B O 1
ATOM 2636 N N . SER B 1 23 ? -4.129 -21.828 -23.281 1 74.38 23 SER B N 1
ATOM 2637 C CA . SER B 1 23 ? -5.141 -22.859 -23.094 1 74.38 23 SER B CA 1
ATOM 2638 C C . SER B 1 23 ? -4.934 -23.609 -21.781 1 74.38 23 SER B C 1
ATOM 2640 O O . SER B 1 23 ? -5.379 -24.75 -21.641 1 74.38 23 SER B O 1
ATOM 2642 N N . ALA B 1 24 ? -4.297 -23 -20.906 1 69.81 24 ALA B N 1
ATOM 2643 C CA . ALA B 1 24 ? -3.818 -23.672 -19.688 1 69.81 24 ALA B CA 1
ATOM 2644 C C . ALA B 1 24 ? -4.984 -24.156 -18.844 1 69.81 24 ALA B C 1
ATOM 2646 O O . ALA B 1 24 ? -4.898 -25.219 -18.219 1 69.81 24 ALA B O 1
ATOM 2647 N N . PHE B 1 25 ? -6.047 -23.375 -18.906 1 75.69 25 PHE B N 1
ATOM 2648 C CA . PHE B 1 25 ? -7.113 -23.672 -17.953 1 75.69 25 PHE B CA 1
ATOM 2649 C C . PHE B 1 25 ? -8.477 -23.625 -18.641 1 75.69 25 PHE B C 1
ATOM 2651 O O . PHE B 1 25 ? -8.609 -23.047 -19.719 1 75.69 25 PHE B O 1
ATOM 2658 N N . ILE B 1 26 ? -9.406 -24.219 -18.094 1 73.38 26 ILE B N 1
ATOM 2659 C CA . ILE B 1 26 ? -10.75 -24.391 -18.625 1 73.38 26 ILE B CA 1
ATOM 2660 C C . ILE B 1 26 ? -11.367 -23.016 -18.906 1 73.38 26 ILE B C 1
ATOM 2662 O O . ILE B 1 26 ? -12.141 -22.859 -19.844 1 73.38 26 ILE B O 1
ATOM 2666 N N . ASP B 1 27 ? -11.008 -21.984 -18.078 1 73.31 27 ASP B N 1
ATOM 2667 C CA . ASP B 1 27 ? -11.656 -20.688 -18.25 1 73.31 27 ASP B CA 1
ATOM 2668 C C . ASP B 1 27 ? -11.016 -19.891 -19.375 1 73.31 27 ASP B C 1
ATOM 2670 O O . ASP B 1 27 ? -11.539 -18.844 -19.781 1 73.31 27 ASP B O 1
ATOM 2674 N N . ALA B 1 28 ? -10.008 -20.391 -19.922 1 72.31 28 ALA B N 1
ATOM 2675 C CA . ALA B 1 28 ? -9.289 -19.672 -20.969 1 72.31 28 ALA B CA 1
ATOM 2676 C C . ALA B 1 28 ? -10.109 -19.594 -22.25 1 72.31 28 ALA B C 1
ATOM 2678 O O . ALA B 1 28 ? -9.742 -18.875 -23.188 1 72.31 28 ALA B O 1
ATOM 2679 N N . HIS B 1 29 ? -11.242 -20.203 -22.234 1 73.19 29 HIS B N 1
ATOM 2680 C CA . HIS B 1 29 ? -12.047 -20.172 -23.453 1 73.19 29 HIS B CA 1
ATOM 2681 C C . HIS B 1 29 ? -13.391 -19.5 -23.203 1 73.19 29 HIS B C 1
ATOM 2683 O O . HIS B 1 29 ? -14.234 -19.453 -24.109 1 73.19 29 HIS B O 1
ATOM 2689 N N . THR B 1 30 ? -13.531 -19.031 -22.094 1 75.62 30 THR B N 1
ATOM 2690 C CA . THR B 1 30 ? -14.75 -18.297 -21.75 1 75.62 30 THR B CA 1
ATOM 2691 C C . THR B 1 30 ? -14.562 -16.797 -21.984 1 75.62 30 THR B C 1
ATOM 2693 O O . THR B 1 30 ? -13.523 -16.234 -21.656 1 75.62 30 THR B O 1
ATOM 2696 N N . PRO B 1 31 ? -15.68 -16.219 -22.641 1 76.25 31 PRO B N 1
ATOM 2697 C CA . PRO B 1 31 ? -15.586 -14.766 -22.844 1 76.25 31 PRO B CA 1
ATOM 2698 C C . PRO B 1 31 ? -15.227 -14.008 -21.578 1 76.25 31 PRO B C 1
ATOM 2700 O O . PRO B 1 31 ? -15.781 -14.289 -20.516 1 76.25 31 PRO B O 1
ATOM 2703 N N . GLY B 1 32 ? -14.273 -13.07 -21.734 1 82.56 32 GLY B N 1
ATOM 2704 C CA . GLY B 1 32 ? -13.82 -12.297 -20.594 1 82.56 32 GLY B CA 1
ATOM 2705 C C . GLY B 1 32 ? -12.555 -12.844 -19.953 1 82.56 32 GLY B C 1
ATOM 2706 O O . GLY B 1 32 ? -11.883 -12.148 -19.188 1 82.56 32 GLY B O 1
ATOM 2707 N N . SER B 1 33 ? -12.312 -14.102 -20.25 1 81.69 33 SER B N 1
ATOM 2708 C CA . SER B 1 33 ? -11.133 -14.758 -19.688 1 81.69 33 SER B CA 1
ATOM 2709 C C . SER B 1 33 ? -10.258 -15.359 -20.781 1 81.69 33 SER B C 1
ATOM 2711 O O . SER B 1 33 ? -9.273 -16.047 -20.484 1 81.69 33 SER B O 1
ATOM 2713 N N . ASN B 1 34 ? -10.562 -15.18 -22 1 80.06 34 ASN B N 1
ATOM 2714 C CA . ASN B 1 34 ? -9.953 -15.906 -23.094 1 80.06 34 ASN B CA 1
ATOM 2715 C C . ASN B 1 34 ? -8.68 -15.219 -23.578 1 80.06 34 ASN B C 1
ATOM 2717 O O . ASN B 1 34 ? -8.016 -15.711 -24.5 1 80.06 34 ASN B O 1
ATOM 2721 N N . GLN B 1 35 ? -8.383 -14.117 -23 1 85.12 35 GLN B N 1
ATOM 2722 C CA . GLN B 1 35 ? -7.184 -13.406 -23.438 1 85.12 35 GLN B CA 1
ATOM 2723 C C . GLN B 1 35 ? -6.055 -13.539 -22.422 1 85.12 35 GLN B C 1
ATOM 2725 O O . GLN B 1 35 ? -5.031 -12.852 -22.531 1 85.12 35 GLN B O 1
ATOM 2730 N N . LYS B 1 36 ? -6.266 -14.398 -21.516 1 88.94 36 LYS B N 1
ATOM 2731 C CA . LYS B 1 36 ? -5.258 -14.555 -20.469 1 88.94 36 LYS B CA 1
ATOM 2732 C C . LYS B 1 36 ? -4.082 -15.398 -20.969 1 88.94 36 LYS B C 1
ATOM 2734 O O . LYS B 1 36 ? -4.258 -16.297 -21.797 1 88.94 36 LYS B O 1
ATOM 2739 N N . GLU B 1 37 ? -2.912 -15.117 -20.578 1 90.12 37 GLU B N 1
ATOM 2740 C CA . GLU B 1 37 ? -1.68 -15.859 -20.828 1 90.12 37 GLU B CA 1
ATOM 2741 C C . GLU B 1 37 ? -1.097 -16.406 -19.531 1 90.12 37 GLU B C 1
ATOM 2743 O O . GLU B 1 37 ? -0.923 -15.672 -18.562 1 90.12 37 GLU B O 1
ATOM 2748 N N . ASN B 1 38 ? -0.891 -17.703 -19.531 1 91 38 ASN B N 1
ATOM 2749 C CA . ASN B 1 38 ? -0.262 -18.359 -18.375 1 91 38 ASN B CA 1
ATOM 2750 C C . ASN B 1 38 ? 1.169 -18.781 -18.688 1 91 38 ASN B C 1
ATOM 2752 O O . ASN B 1 38 ? 1.462 -19.219 -19.812 1 91 38 ASN B O 1
ATOM 2756 N N . PHE B 1 39 ? 2.061 -18.625 -17.781 1 91.69 39 PHE B N 1
ATOM 2757 C CA . PHE B 1 39 ? 3.467 -18.969 -17.953 1 91.69 39 PHE B CA 1
ATOM 2758 C C . PHE B 1 39 ? 3.928 -19.922 -16.859 1 91.69 39 PHE B C 1
ATOM 2760 O O . PHE B 1 39 ? 3.707 -19.672 -15.672 1 91.69 39 PHE B O 1
ATOM 2767 N N . THR B 1 40 ? 4.496 -21.016 -17.219 1 91.44 40 THR B N 1
ATOM 2768 C CA . THR B 1 40 ? 5.18 -21.922 -16.297 1 91.44 40 THR B CA 1
ATOM 2769 C C . THR B 1 40 ? 6.688 -21.672 -16.312 1 91.44 40 THR B C 1
ATOM 2771 O O . THR B 1 40 ? 7.355 -21.938 -17.312 1 91.44 40 THR B O 1
ATOM 2774 N N . ILE B 1 41 ? 7.238 -21.234 -15.227 1 94.5 41 ILE B N 1
ATOM 2775 C CA . ILE B 1 41 ? 8.602 -20.719 -15.234 1 94.5 41 ILE B CA 1
ATOM 2776 C C . ILE B 1 41 ? 9.531 -21.703 -14.539 1 94.5 41 ILE B C 1
ATOM 2778 O O . ILE B 1 41 ? 10.484 -22.203 -15.141 1 94.5 41 ILE B O 1
ATOM 2782 N N . VAL B 1 42 ? 9.266 -22.016 -13.305 1 93.94 42 VAL B N 1
ATOM 2783 C CA . VAL B 1 42 ? 10.008 -23.031 -12.562 1 93.94 42 VAL B CA 1
ATOM 2784 C C . VAL B 1 42 ? 9.047 -24.078 -12.023 1 93.94 42 VAL B C 1
ATOM 2786 O O . VAL B 1 42 ? 8.031 -23.75 -11.414 1 93.94 42 VAL B O 1
ATOM 2789 N N . GLY B 1 43 ? 9.461 -25.359 -12.227 1 87.62 43 GLY B N 1
ATOM 2790 C CA . GLY B 1 43 ? 8.617 -26.453 -11.773 1 87.62 43 GLY B CA 1
ATOM 2791 C C . GLY B 1 43 ? 7.766 -27.047 -12.883 1 87.62 43 GLY B C 1
ATOM 2792 O O . GLY B 1 43 ? 7.777 -26.562 -14.016 1 87.62 43 GLY B O 1
ATOM 2793 N N . GLY B 1 44 ? 7.199 -28.25 -12.695 1 70.69 44 GLY B N 1
ATOM 2794 C CA . GLY B 1 44 ? 6.422 -28.969 -13.695 1 70.69 44 GLY B CA 1
ATOM 2795 C C . GLY B 1 44 ? 5.098 -28.297 -14.016 1 70.69 44 GLY B C 1
ATOM 2796 O O . GLY B 1 44 ? 4.402 -28.703 -14.953 1 70.69 44 GLY B O 1
ATOM 2797 N N . GLY B 1 45 ? 4.852 -27.281 -13.461 1 62.81 45 GLY B N 1
ATOM 2798 C CA . GLY B 1 45 ? 3.68 -26.469 -13.742 1 62.81 45 GLY B CA 1
ATOM 2799 C C . GLY B 1 45 ? 2.383 -27.109 -13.281 1 62.81 45 GLY B C 1
ATOM 2800 O O . GLY B 1 45 ? 2.373 -28.25 -12.836 1 62.81 45 GLY B O 1
ATOM 2801 N N . VAL B 1 46 ? 1.293 -26.328 -13.031 1 60.81 46 VAL B N 1
ATOM 2802 C CA . VAL B 1 46 ? -0.052 -26.734 -12.625 1 60.81 46 VAL B CA 1
ATOM 2803 C C . VAL B 1 46 ? -0.991 -26.672 -13.828 1 60.81 46 VAL B C 1
ATOM 2805 O O . VAL B 1 46 ? -2.215 -26.703 -13.672 1 60.81 46 VAL B O 1
ATOM 2808 N N . SER B 1 47 ? -0.469 -26.859 -15.008 1 60.31 47 SER B N 1
ATOM 2809 C CA . SER B 1 47 ? -1.308 -26.641 -16.172 1 60.31 47 SER B CA 1
ATOM 2810 C C . SER B 1 47 ? -2.178 -27.859 -16.469 1 60.31 47 SER B C 1
ATOM 2812 O O . SER B 1 47 ? -1.771 -29 -16.219 1 60.31 47 SER B O 1
ATOM 2814 N N . GLU B 1 48 ? -3.377 -27.547 -16.859 1 62.75 48 GLU B N 1
ATOM 2815 C CA . GLU B 1 48 ? -4.316 -28.562 -17.328 1 62.75 48 GLU B CA 1
ATOM 2816 C C . GLU B 1 48 ? -4.09 -28.891 -18.797 1 62.75 48 GLU B C 1
ATOM 2818 O O . GLU B 1 48 ? -4.688 -29.828 -19.328 1 62.75 48 GLU B O 1
ATOM 2823 N N . SER B 1 49 ? -3.154 -28.078 -19.297 1 63.16 49 SER B N 1
ATOM 2824 C CA . SER B 1 49 ? -2.908 -28.266 -20.734 1 63.16 49 SER B CA 1
ATOM 2825 C C . SER B 1 49 ? -1.589 -29 -20.969 1 63.16 49 SER B C 1
ATOM 2827 O O . SER B 1 49 ? -0.6 -28.75 -20.281 1 63.16 49 SER B O 1
ATOM 2829 N N . SER B 1 50 ? -1.585 -29.828 -21.938 1 63.62 50 SER B N 1
ATOM 2830 C CA . SER B 1 50 ? -0.391 -30.578 -22.344 1 63.62 50 SER B CA 1
ATOM 2831 C C . SER B 1 50 ? 0.573 -29.688 -23.125 1 63.62 50 SER B C 1
ATOM 2833 O O . SER B 1 50 ? 1.747 -30.031 -23.281 1 63.62 50 SER B O 1
ATOM 2835 N N . ASP B 1 51 ? 0.106 -28.578 -23.531 1 68.31 51 ASP B N 1
ATOM 2836 C CA . ASP B 1 51 ? 0.901 -27.734 -24.406 1 68.31 51 ASP B CA 1
ATOM 2837 C C . ASP B 1 51 ? 1.685 -26.688 -23.609 1 68.31 51 ASP B C 1
ATOM 2839 O O . ASP B 1 51 ? 2.381 -25.859 -24.172 1 68.31 51 ASP B O 1
ATOM 2843 N N . GLN B 1 52 ? 1.743 -26.953 -22.391 1 77.12 52 GLN B N 1
ATOM 2844 C CA . GLN B 1 52 ? 2.393 -25.953 -21.562 1 77.12 52 GLN B CA 1
ATOM 2845 C C . GLN B 1 52 ? 3.912 -26.047 -21.672 1 77.12 52 GLN B C 1
ATOM 2847 O O . GLN B 1 52 ? 4.477 -27.141 -21.547 1 77.12 52 GLN B O 1
ATOM 2852 N N . HIS B 1 53 ? 4.57 -24.969 -21.984 1 85 53 HIS B N 1
ATOM 2853 C CA . HIS B 1 53 ? 6.027 -24.906 -22 1 85 53 HIS B CA 1
ATOM 2854 C C . HIS B 1 53 ? 6.582 -24.688 -20.594 1 85 53 HIS B C 1
ATOM 2856 O O . HIS B 1 53 ? 6.223 -23.734 -19.922 1 85 53 HIS B O 1
ATOM 2862 N N . VAL B 1 54 ? 7.406 -25.609 -20.156 1 88.38 54 VAL B N 1
ATOM 2863 C CA . VAL B 1 54 ? 8.094 -25.5 -18.875 1 88.38 54 VAL B CA 1
ATOM 2864 C C . VAL B 1 54 ? 9.5 -24.938 -19.094 1 88.38 54 VAL B C 1
ATOM 2866 O O . VAL B 1 54 ? 10.336 -25.578 -19.734 1 88.38 54 VAL B O 1
ATOM 2869 N N . HIS B 1 55 ? 9.82 -23.766 -18.594 1 93.12 55 HIS B N 1
ATOM 2870 C CA . HIS B 1 55 ? 11.102 -23.125 -18.844 1 93.12 55 HIS B CA 1
ATOM 2871 C C . HIS B 1 55 ? 12.219 -23.781 -18.047 1 93.12 55 HIS B C 1
ATOM 2873 O O . HIS B 1 55 ? 13.289 -24.078 -18.578 1 93.12 55 HIS B O 1
ATOM 2879 N N . ILE B 1 56 ? 12.016 -23.984 -16.766 1 94 56 ILE B N 1
ATOM 2880 C CA . ILE B 1 56 ? 12.961 -24.672 -15.891 1 94 56 ILE B CA 1
ATOM 2881 C C . ILE B 1 56 ? 12.25 -25.812 -15.156 1 94 56 ILE B C 1
ATOM 2883 O O . ILE B 1 56 ? 11.289 -25.578 -14.414 1 94 56 ILE B O 1
ATOM 2887 N N . SER B 1 57 ? 12.695 -27 -15.211 1 90.88 57 SER B N 1
ATOM 2888 C CA . SER B 1 57 ? 11.969 -28.188 -14.766 1 90.88 57 SER B CA 1
ATOM 2889 C C . SER B 1 57 ?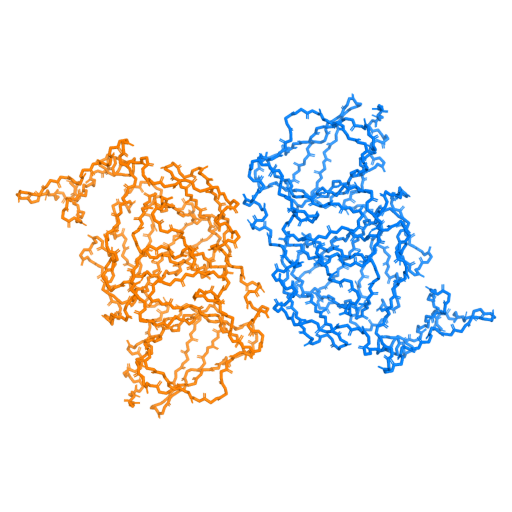 12.344 -28.562 -13.336 1 90.88 57 SER B C 1
ATOM 2891 O O . SER B 1 57 ? 11.844 -29.547 -12.789 1 90.88 57 SER B O 1
ATOM 2893 N N . ASP B 1 58 ? 13.219 -27.75 -12.703 1 90.94 58 ASP B N 1
ATOM 2894 C CA . ASP B 1 58 ? 13.555 -28.016 -11.312 1 90.94 58 ASP B CA 1
ATOM 2895 C C . ASP B 1 58 ? 12.297 -28.141 -10.453 1 90.94 58 ASP B C 1
ATOM 2897 O O . ASP B 1 58 ? 11.273 -27.516 -10.742 1 90.94 58 ASP B O 1
ATOM 2901 N N . THR B 1 59 ? 12.297 -28.984 -9.461 1 89.31 59 THR B N 1
ATOM 2902 C CA . THR B 1 59 ? 11.203 -29.156 -8.516 1 89.31 59 THR B CA 1
ATOM 2903 C C . THR B 1 59 ? 11.656 -28.844 -7.094 1 89.31 59 THR B C 1
ATOM 2905 O O . THR B 1 59 ? 11.812 -29.734 -6.27 1 89.31 59 THR B O 1
ATOM 2908 N N . PRO B 1 60 ? 11.766 -27.625 -6.699 1 91.94 60 PRO B N 1
ATOM 2909 C CA . PRO B 1 60 ? 12.344 -27.203 -5.418 1 91.94 60 PRO B CA 1
ATOM 2910 C C . PRO B 1 60 ? 11.352 -27.297 -4.266 1 91.94 60 PRO B C 1
ATOM 2912 O O . PRO B 1 60 ? 11.656 -26.891 -3.143 1 91.94 60 PRO B O 1
ATOM 2915 N N . GLY B 1 61 ? 10.18 -27.797 -4.504 1 91.62 61 GLY B N 1
ATOM 2916 C CA . GLY B 1 61 ? 9.148 -27.812 -3.48 1 91.62 61 GLY B CA 1
ATOM 2917 C C . GLY B 1 61 ? 8.102 -26.734 -3.674 1 91.62 61 GLY B C 1
ATOM 2918 O O . GLY B 1 61 ? 7.199 -26.578 -2.848 1 91.62 61 GLY B O 1
ATOM 2919 N N . PHE B 1 62 ? 8.297 -25.938 -4.621 1 93.75 62 PHE B N 1
ATOM 2920 C CA . PHE B 1 62 ? 7.34 -24.922 -5.059 1 93.75 62 PHE B CA 1
ATOM 2921 C C . PHE B 1 62 ? 7.465 -24.672 -6.555 1 93.75 62 PHE B C 1
ATOM 2923 O O . PHE B 1 62 ? 8.422 -25.109 -7.188 1 93.75 62 PHE B O 1
ATOM 2930 N N . ASN B 1 63 ? 6.453 -24.047 -7.113 1 93.06 63 ASN B N 1
ATOM 2931 C CA . ASN B 1 63 ? 6.438 -23.688 -8.531 1 93.06 63 ASN B CA 1
ATOM 2932 C C . ASN B 1 63 ? 6.355 -22.172 -8.719 1 93.06 63 ASN B C 1
ATOM 2934 O O . ASN B 1 63 ? 5.766 -21.469 -7.902 1 93.06 63 ASN B O 1
ATOM 2938 N N . ILE B 1 64 ? 7.035 -21.734 -9.75 1 95.56 64 ILE B N 1
ATOM 2939 C CA . ILE B 1 64 ? 6.918 -20.328 -10.141 1 95.56 64 ILE B CA 1
ATOM 2940 C C . ILE B 1 64 ? 6.18 -20.234 -11.477 1 95.56 64 ILE B C 1
ATOM 2942 O O . ILE B 1 64 ? 6.535 -20.906 -12.445 1 95.56 64 ILE B O 1
ATOM 2946 N N . GLY B 1 65 ? 5.168 -19.484 -11.531 1 93.88 65 GLY B N 1
ATOM 2947 C CA . GLY B 1 65 ? 4.445 -19.156 -12.75 1 93.88 65 GLY B CA 1
ATOM 2948 C C . GLY B 1 65 ? 4.113 -17.672 -12.867 1 93.88 65 GLY B C 1
ATOM 2949 O O . GLY B 1 65 ? 4.664 -16.844 -12.141 1 93.88 65 GLY B O 1
ATOM 2950 N N . ALA B 1 66 ? 3.354 -17.375 -13.867 1 95.06 66 ALA B N 1
ATOM 2951 C CA . ALA B 1 66 ? 2.871 -16.016 -14.078 1 95.06 66 ALA B CA 1
ATOM 2952 C C . ALA B 1 66 ? 1.579 -16 -14.891 1 95.06 66 ALA B C 1
ATOM 2954 O O . ALA B 1 66 ? 1.265 -16.984 -15.578 1 95.06 66 ALA B O 1
ATOM 2955 N N . ALA B 1 67 ? 0.85 -15 -14.695 1 95.25 67 ALA B N 1
ATOM 2956 C CA . ALA B 1 67 ? -0.339 -14.734 -15.5 1 95.25 67 ALA B CA 1
ATOM 2957 C C . ALA B 1 67 ? -0.289 -13.336 -16.109 1 95.25 67 ALA B C 1
ATOM 2959 O O . ALA B 1 67 ? -0.073 -12.352 -15.391 1 95.25 67 ALA B O 1
ATOM 2960 N N . GLY B 1 68 ? -0.331 -13.242 -17.375 1 95.31 68 GLY B N 1
ATOM 2961 C CA . GLY B 1 68 ? -0.459 -11.992 -18.125 1 95.31 68 GLY B CA 1
ATOM 2962 C C . GLY B 1 68 ? -1.836 -11.797 -18.719 1 95.31 68 GLY B C 1
ATOM 2963 O O . GLY B 1 68 ? -2.389 -12.711 -19.328 1 95.31 68 GLY B O 1
ATOM 2964 N N . GLN B 1 69 ? -2.43 -10.617 -18.5 1 96 69 GLN B N 1
ATOM 2965 C CA . GLN B 1 69 ? -3.793 -10.352 -18.953 1 96 69 GLN B CA 1
ATOM 2966 C C . GLN B 1 69 ? -3.934 -8.93 -19.469 1 96 69 GLN B C 1
ATOM 2968 O O . GLN B 1 69 ? -3.355 -7.992 -18.922 1 96 69 GLN B O 1
ATOM 2973 N N . PRO B 1 70 ? -4.676 -8.781 -20.609 1 94.25 70 PRO B N 1
ATOM 2974 C CA . PRO B 1 70 ? -5.105 -7.422 -20.969 1 94.25 70 PRO B CA 1
ATOM 2975 C C . PRO B 1 70 ? -6.121 -6.852 -19.969 1 94.25 70 PRO B C 1
ATOM 2977 O O . PRO B 1 70 ? -6.562 -7.555 -19.062 1 94.25 70 PRO B O 1
ATOM 2980 N N . PRO B 1 71 ? -6.445 -5.555 -20.141 1 94.38 71 PRO B N 1
ATOM 2981 C CA . PRO B 1 71 ? -7.43 -4.949 -19.25 1 94.38 71 PRO B CA 1
ATOM 2982 C C . PRO B 1 71 ? -8.781 -5.668 -19.281 1 94.38 71 PRO B C 1
ATOM 2984 O O . PRO B 1 71 ? -9.227 -6.098 -20.344 1 94.38 71 PRO B O 1
ATOM 2987 N N . LYS B 1 72 ? -9.422 -5.848 -18.078 1 92.19 72 LYS B N 1
ATOM 2988 C CA . LYS B 1 72 ? -10.766 -6.367 -17.875 1 92.19 72 LYS B CA 1
ATOM 2989 C C . LYS B 1 72 ? -10.82 -7.875 -18.094 1 92.19 72 LYS B C 1
ATOM 2991 O O . LYS B 1 72 ? -11.898 -8.469 -18.141 1 92.19 72 LYS B O 1
ATOM 2996 N N . CYS B 1 73 ? -9.688 -8.469 -18.266 1 91.5 73 CYS B N 1
ATOM 2997 C CA . CYS B 1 73 ? -9.617 -9.922 -18.344 1 91.5 73 CYS B CA 1
ATOM 2998 C C . CYS B 1 73 ? -9.641 -10.547 -16.953 1 91.5 73 CYS B C 1
ATOM 3000 O O . CYS B 1 73 ? -8.922 -10.102 -16.047 1 91.5 73 CYS B O 1
ATOM 3002 N N . LEU B 1 74 ? -10.43 -11.57 -16.781 1 91.75 74 LEU B N 1
ATOM 3003 C CA . LEU B 1 74 ? -10.727 -12.141 -15.469 1 91.75 74 LEU B CA 1
ATOM 3004 C C . LEU B 1 74 ? -10.219 -13.57 -15.367 1 91.75 74 LEU B C 1
ATOM 3006 O O . LEU B 1 74 ? -10.359 -14.352 -16.312 1 91.75 74 LEU B O 1
ATOM 3010 N N . ASN B 1 75 ? -9.562 -13.891 -14.312 1 91.94 75 ASN B N 1
ATOM 3011 C CA . ASN B 1 75 ? -9.359 -15.281 -13.906 1 91.94 75 ASN B CA 1
ATOM 3012 C C . ASN B 1 75 ? -10.477 -15.766 -12.984 1 91.94 75 ASN B C 1
ATOM 3014 O O . ASN B 1 75 ? -10.719 -15.164 -11.93 1 91.94 75 ASN B O 1
ATOM 3018 N N . SER B 1 76 ? -11.078 -16.812 -13.375 1 91.94 76 SER B N 1
ATOM 3019 C CA . SER B 1 76 ? -12.328 -17.25 -12.758 1 91.94 76 SER B CA 1
ATOM 3020 C C . SER B 1 76 ? -12.086 -17.859 -11.391 1 91.94 76 SER B C 1
ATOM 3022 O O . SER B 1 76 ? -10.961 -18.234 -11.062 1 91.94 76 SER B O 1
ATOM 3024 N N . LEU B 1 77 ? -13.164 -18 -10.617 1 94.25 77 LEU B N 1
ATOM 3025 C CA . LEU B 1 77 ? -13.125 -18.438 -9.227 1 94.25 77 LEU B CA 1
ATOM 3026 C C . LEU B 1 77 ? -12.68 -19.891 -9.117 1 94.25 77 LEU B C 1
ATOM 3028 O O . LEU B 1 77 ? -13.305 -20.766 -9.711 1 94.25 77 LEU B O 1
ATOM 3032 N N . HIS B 1 78 ? -11.641 -20.156 -8.398 1 92.5 78 HIS B N 1
ATOM 3033 C CA . HIS B 1 78 ? -11.078 -21.469 -8.125 1 92.5 78 HIS B CA 1
ATOM 3034 C C . HIS B 1 78 ? -10.406 -21.516 -6.758 1 92.5 78 HIS B C 1
ATOM 3036 O O . HIS B 1 78 ? -10.273 -20.484 -6.094 1 92.5 78 HIS B O 1
ATOM 3042 N N . THR B 1 79 ? -10.102 -22.688 -6.246 1 92.31 79 THR B N 1
ATOM 3043 C CA . THR B 1 79 ? -9.414 -22.828 -4.969 1 92.31 79 THR B CA 1
ATOM 3044 C C . THR B 1 79 ? -8.266 -23.828 -5.086 1 92.31 79 THR B C 1
ATOM 3046 O O . THR B 1 79 ? -8.242 -24.656 -6.004 1 92.31 79 THR B O 1
ATOM 3049 N N . HIS B 1 80 ? -7.242 -23.594 -4.297 1 89.25 80 HIS B N 1
ATOM 3050 C CA . HIS B 1 80 ? -6.094 -24.484 -4.172 1 89.25 80 HIS B CA 1
ATOM 3051 C C . HIS B 1 80 ? -6.004 -25.062 -2.77 1 89.25 80 HIS B C 1
ATOM 3053 O O . HIS B 1 80 ? -6.484 -24.469 -1.807 1 89.25 80 HIS B O 1
ATOM 3059 N N . SER B 1 81 ? -5.344 -26.25 -2.707 1 89.25 81 SER B N 1
ATOM 3060 C CA . SER B 1 81 ? -5.09 -26.859 -1.405 1 89.25 81 SER B CA 1
ATOM 3061 C C . SER B 1 81 ? -3.721 -26.453 -0.865 1 89.25 81 SER B C 1
ATOM 3063 O O . SER B 1 81 ? -3.41 -26.703 0.302 1 89.25 81 SER B O 1
ATOM 3065 N N . THR B 1 82 ? -2.928 -25.891 -1.69 1 92.38 82 THR B N 1
ATOM 3066 C CA . THR B 1 82 ? -1.628 -25.359 -1.297 1 92.38 82 THR B CA 1
ATOM 3067 C C . THR B 1 82 ? -1.545 -23.875 -1.581 1 92.38 82 THR B C 1
ATOM 3069 O O . THR B 1 82 ? -2.428 -23.297 -2.232 1 92.38 82 THR B O 1
ATOM 3072 N N . ALA B 1 83 ? -0.504 -23.359 -1.085 1 93.88 83 ALA B N 1
ATOM 3073 C CA . ALA B 1 83 ? -0.358 -21.906 -1.146 1 93.88 83 ALA B CA 1
ATOM 3074 C C . ALA B 1 83 ? -0.265 -21.422 -2.592 1 93.88 83 ALA B C 1
ATOM 3076 O O . ALA B 1 83 ? 0.383 -22.062 -3.424 1 93.88 83 ALA B O 1
ATOM 3077 N N . GLU B 1 84 ? -0.867 -20.359 -2.857 1 95.25 84 GLU B N 1
ATOM 3078 C CA . GLU B 1 84 ? -0.717 -19.562 -4.07 1 95.25 84 GLU B CA 1
ATOM 3079 C C . GLU B 1 84 ? -0.452 -18.094 -3.742 1 95.25 84 GLU B C 1
ATOM 3081 O O . GLU B 1 84 ? -1.324 -17.406 -3.207 1 95.25 84 GLU B O 1
ATOM 3086 N N . VAL B 1 85 ? 0.696 -17.703 -4.055 1 97.81 85 VAL B N 1
ATOM 3087 C CA . VAL B 1 85 ? 1.163 -16.344 -3.779 1 97.81 85 VAL B CA 1
ATOM 3088 C C . VAL B 1 85 ? 1.31 -15.57 -5.09 1 97.81 85 VAL B C 1
ATOM 3090 O O . VAL B 1 85 ? 1.809 -16.109 -6.082 1 97.81 85 VAL B O 1
ATOM 3093 N N . PHE B 1 86 ? 0.811 -14.328 -5.094 1 98.62 86 PHE B N 1
ATOM 3094 C CA . PHE B 1 86 ? 1.02 -13.477 -6.258 1 98.62 86 PHE B CA 1
ATOM 3095 C C . PHE B 1 86 ? 1.744 -12.195 -5.871 1 98.62 86 PHE B C 1
ATOM 3097 O O . PHE B 1 86 ? 1.468 -11.617 -4.82 1 98.62 86 PHE B O 1
ATOM 3104 N N . PHE B 1 87 ? 2.693 -11.758 -6.621 1 98.75 87 PHE B N 1
ATOM 3105 C CA . PHE B 1 87 ? 3.016 -10.336 -6.586 1 98.75 87 PHE B CA 1
ATOM 3106 C C . PHE B 1 87 ? 2.805 -9.703 -7.953 1 98.75 87 PHE B C 1
ATOM 3108 O O . PHE B 1 87 ? 2.957 -10.359 -8.984 1 98.75 87 PHE B O 1
ATOM 3115 N N . VAL B 1 88 ? 2.443 -8.422 -7.973 1 98.88 88 VAL B N 1
ATOM 3116 C CA . VAL B 1 88 ? 2.107 -7.684 -9.188 1 98.88 88 VAL B CA 1
ATOM 3117 C C . VAL B 1 88 ? 3.381 -7.145 -9.828 1 98.88 88 VAL B C 1
ATOM 3119 O O . VAL B 1 88 ? 4.004 -6.219 -9.305 1 98.88 88 VAL B O 1
ATOM 3122 N N . LEU B 1 89 ? 3.756 -7.723 -10.93 1 98.56 89 LEU B N 1
ATOM 3123 C CA . LEU B 1 89 ? 4.902 -7.207 -11.672 1 98.56 89 LEU B CA 1
ATOM 3124 C C . LEU B 1 89 ? 4.535 -5.934 -12.422 1 98.56 89 LEU B C 1
ATOM 3126 O O . LEU B 1 89 ? 5.301 -4.969 -12.43 1 98.56 89 LEU B O 1
ATOM 3130 N N . SER B 1 90 ? 3.389 -5.957 -13.086 1 97.69 90 SER B N 1
ATOM 3131 C CA . SER B 1 90 ? 2.906 -4.773 -13.781 1 97.69 90 SER B CA 1
ATOM 3132 C C . SER B 1 90 ? 1.383 -4.699 -13.766 1 97.69 90 SER B C 1
ATOM 3134 O O . SER B 1 90 ? 0.707 -5.73 -13.742 1 97.69 90 SER B O 1
ATOM 3136 N N . GLY B 1 91 ? 0.902 -3.438 -13.82 1 97.56 91 GLY B N 1
ATOM 3137 C CA . GLY B 1 91 ? -0.532 -3.211 -13.891 1 97.56 91 GLY B CA 1
ATOM 3138 C C . GLY B 1 91 ? -1.189 -3.092 -12.531 1 97.56 91 GLY B C 1
ATOM 3139 O O . GLY B 1 91 ? -0.506 -2.934 -11.516 1 97.56 91 GLY B O 1
ATOM 3140 N N . ARG B 1 92 ? -2.516 -2.908 -12.5 1 98.12 92 ARG B N 1
ATOM 3141 C CA . ARG B 1 92 ? -3.377 -2.85 -11.328 1 98.12 92 ARG B CA 1
ATOM 3142 C C . ARG B 1 92 ? -4.383 -3.996 -11.328 1 98.12 92 ARG B C 1
ATOM 3144 O O . ARG B 1 92 ? -5.074 -4.223 -12.32 1 98.12 92 ARG B O 1
ATOM 3151 N N . TRP B 1 93 ? -4.441 -4.758 -10.211 1 98.56 93 TRP B N 1
ATOM 3152 C CA . TRP B 1 93 ? -5.16 -6.027 -10.188 1 98.56 93 TRP B CA 1
ATOM 3153 C C . TRP B 1 93 ? -6.156 -6.062 -9.031 1 98.56 93 TRP B C 1
ATOM 3155 O O . TRP B 1 93 ? -5.828 -5.672 -7.906 1 98.56 93 TRP B O 1
ATOM 3165 N N . ARG B 1 94 ? -7.332 -6.422 -9.32 1 98.56 94 ARG B N 1
ATOM 3166 C CA . ARG B 1 94 ? -8.328 -6.715 -8.297 1 98.56 94 ARG B CA 1
ATOM 3167 C C . ARG B 1 94 ? -8.352 -8.203 -7.961 1 98.56 94 ARG B C 1
ATOM 3169 O O . ARG B 1 94 ? -8.562 -9.039 -8.844 1 98.56 94 ARG B O 1
ATOM 3176 N N . PHE B 1 95 ? -8.039 -8.578 -6.773 1 98.69 95 PHE B N 1
ATOM 3177 C CA . PHE B 1 95 ? -8.25 -9.914 -6.238 1 98.69 95 PHE B CA 1
ATOM 3178 C C . PHE B 1 95 ? -9.562 -9.992 -5.469 1 98.69 95 PHE B C 1
ATOM 3180 O O . PHE B 1 95 ? -9.875 -9.094 -4.676 1 98.69 95 PHE B O 1
ATOM 3187 N N . PHE B 1 96 ? -10.328 -10.961 -5.688 1 98.25 96 PHE B N 1
ATOM 3188 C CA . PHE B 1 96 ? -11.617 -11.125 -5.023 1 98.25 96 PHE B CA 1
ATOM 3189 C C . PHE B 1 96 ? -11.844 -12.586 -4.641 1 98.25 96 PHE B C 1
ATOM 3191 O O . PHE B 1 96 ? -11.211 -13.484 -5.195 1 98.25 96 PHE B O 1
ATOM 3198 N N . TRP B 1 97 ? -12.688 -12.812 -3.627 1 97.94 97 TRP B N 1
ATOM 3199 C CA . TRP B 1 97 ? -12.836 -14.18 -3.145 1 97.94 97 TRP B CA 1
ATOM 3200 C C . TRP B 1 97 ? -14.242 -14.43 -2.611 1 97.94 97 TRP B C 1
ATOM 3202 O O . TRP B 1 97 ? -15.047 -13.5 -2.531 1 97.94 97 TRP B O 1
ATOM 3212 N N . GLY B 1 98 ? -14.492 -15.695 -2.34 1 96.5 98 GLY B N 1
ATOM 3213 C CA . GLY B 1 98 ? -15.812 -16.188 -1.978 1 96.5 98 GLY B CA 1
ATOM 3214 C C . GLY B 1 98 ? -16.469 -17.016 -3.068 1 96.5 98 GLY B C 1
ATOM 3215 O O . GLY B 1 98 ? -16.031 -16.969 -4.223 1 96.5 98 GLY B O 1
ATOM 3216 N N . ARG B 1 99 ? -17.531 -17.672 -2.701 1 93.25 99 ARG B N 1
ATOM 3217 C CA . ARG B 1 99 ? -18.219 -18.562 -3.619 1 93.25 99 ARG B CA 1
ATOM 3218 C C . ARG B 1 99 ? -18.594 -17.844 -4.906 1 93.25 99 ARG B C 1
ATOM 3220 O O . ARG B 1 99 ? -18.5 -18.422 -5.996 1 93.25 99 ARG B O 1
ATOM 3227 N N . TYR B 1 100 ? -19.031 -16.625 -4.754 1 94.38 100 TYR B N 1
ATOM 3228 C CA . TYR B 1 100 ? -19.453 -15.852 -5.914 1 94.38 100 TYR B CA 1
ATOM 3229 C C . TYR B 1 100 ? -18.547 -14.648 -6.129 1 94.38 100 TYR B C 1
ATOM 3231 O O . TYR B 1 100 ? -18.906 -13.719 -6.859 1 94.38 100 TYR B O 1
ATOM 3239 N N . GLY B 1 101 ? -17.438 -14.594 -5.41 1 95.75 101 GLY B N 1
ATOM 3240 C CA . GLY B 1 101 ? -16.469 -13.523 -5.578 1 95.75 101 GLY B CA 1
ATOM 3241 C C . GLY B 1 101 ? -16.875 -12.234 -4.883 1 95.75 101 GLY B C 1
ATOM 3242 O O . GLY B 1 101 ? -16.422 -11.148 -5.262 1 95.75 101 GLY B O 1
ATOM 3243 N N . ASP B 1 102 ? -17.766 -12.336 -3.957 1 95.31 102 ASP B N 1
ATOM 3244 C CA . ASP B 1 102 ? -18.312 -11.117 -3.371 1 95.31 102 ASP B CA 1
ATOM 3245 C C . ASP B 1 102 ? -18.062 -11.07 -1.866 1 95.31 102 ASP B C 1
ATOM 3247 O O . ASP B 1 102 ? -18.594 -10.211 -1.166 1 95.31 102 ASP B O 1
ATOM 3251 N N . ALA B 1 103 ? -17.25 -12.023 -1.321 1 96 103 ALA B N 1
ATOM 3252 C CA . ALA B 1 103 ? -16.953 -12.031 0.109 1 96 103 ALA B CA 1
ATOM 3253 C C . ALA B 1 103 ? -15.953 -10.945 0.467 1 96 103 ALA B C 1
ATOM 3255 O O . ALA B 1 103 ? -15.93 -10.461 1.603 1 96 103 ALA B O 1
ATOM 3256 N N . GLY B 1 104 ? -15.188 -10.602 -0.464 1 96.88 104 GLY B N 1
ATOM 3257 C CA . GLY B 1 104 ? -14.188 -9.555 -0.294 1 96.88 104 GLY B CA 1
ATOM 3258 C C . GLY B 1 104 ? -13.336 -9.336 -1.531 1 96.88 104 GLY B C 1
ATOM 3259 O O . GLY B 1 104 ? -13.406 -10.117 -2.482 1 96.88 104 GLY B O 1
ATOM 3260 N N . GLN B 1 105 ? -12.703 -8.281 -1.54 1 97.94 105 GLN B N 1
ATOM 3261 C CA . GLN B 1 105 ? -11.789 -7.961 -2.629 1 97.94 105 GLN B CA 1
ATOM 3262 C C . GLN B 1 105 ? -10.695 -7.004 -2.164 1 97.94 105 GLN B C 1
ATOM 3264 O O . GLN B 1 105 ? -10.828 -6.359 -1.12 1 97.94 105 GLN B O 1
ATOM 3269 N N . VAL B 1 106 ? -9.625 -6.906 -2.916 1 98.56 106 VAL B N 1
ATOM 3270 C CA . VAL B 1 106 ? -8.547 -5.965 -2.66 1 98.56 106 VAL B CA 1
ATOM 3271 C C . VAL B 1 106 ? -7.82 -5.645 -3.965 1 98.56 106 VAL B C 1
ATOM 3273 O O . VAL B 1 106 ? -7.645 -6.52 -4.816 1 98.56 106 VAL B O 1
ATOM 3276 N N . VAL B 1 107 ? -7.496 -4.398 -4.098 1 98.56 107 VAL B N 1
ATOM 3277 C CA . VAL B 1 107 ? -6.727 -3.963 -5.254 1 98.56 107 VAL B CA 1
ATOM 3278 C C . VAL B 1 107 ? -5.234 -3.977 -4.922 1 98.56 107 VAL B C 1
ATOM 3280 O O . VAL B 1 107 ? -4.824 -3.48 -3.867 1 98.56 107 VAL B O 1
ATOM 3283 N N . LEU B 1 108 ? -4.445 -4.609 -5.723 1 98.69 108 LEU B N 1
ATOM 3284 C CA . LEU B 1 108 ? -2.99 -4.605 -5.609 1 98.69 108 LEU B CA 1
ATOM 3285 C C . LEU B 1 108 ? -2.355 -3.877 -6.789 1 98.69 108 LEU B C 1
ATOM 3287 O O . LEU B 1 108 ? -2.84 -3.979 -7.922 1 98.69 108 LEU B O 1
ATOM 3291 N N . GLU B 1 109 ? -1.333 -3.16 -6.488 1 98.25 109 GLU B N 1
ATOM 3292 C CA . GLU B 1 109 ? -0.543 -2.451 -7.488 1 98.25 109 GLU B CA 1
ATOM 3293 C C . GLU B 1 109 ? 0.872 -3.018 -7.578 1 98.25 109 GLU B C 1
ATOM 3295 O O . GLU B 1 109 ? 1.205 -3.98 -6.887 1 98.25 109 GLU B O 1
ATOM 3300 N N . GLU B 1 110 ? 1.661 -2.473 -8.539 1 98.5 110 GLU B N 1
ATOM 3301 C CA . GLU B 1 110 ? 2.975 -3.023 -8.852 1 98.5 110 GLU B CA 1
ATOM 3302 C C . GLU B 1 110 ? 3.832 -3.168 -7.598 1 98.5 110 GLU B C 1
ATOM 3304 O O . GLU B 1 110 ? 3.984 -2.215 -6.832 1 98.5 110 GLU B O 1
ATOM 3309 N N . GLY B 1 111 ? 4.297 -4.375 -7.359 1 98.69 111 GLY B N 1
ATOM 3310 C CA . GLY B 1 111 ? 5.18 -4.676 -6.242 1 98.69 111 GLY B CA 1
ATOM 3311 C C . GLY B 1 111 ? 4.453 -5.281 -5.055 1 98.69 111 GLY B C 1
ATOM 3312 O O . GLY B 1 111 ? 5.066 -5.934 -4.211 1 98.69 111 GLY B O 1
ATOM 3313 N N . ASP B 1 112 ? 3.111 -5.055 -4.938 1 98.88 112 ASP B N 1
ATOM 3314 C CA . ASP B 1 112 ? 2.318 -5.641 -3.859 1 98.88 112 ASP B CA 1
ATOM 3315 C C . ASP B 1 112 ? 2.291 -7.164 -3.965 1 98.88 112 ASP B C 1
ATOM 3317 O O . ASP B 1 112 ? 2.414 -7.715 -5.059 1 98.88 112 ASP B O 1
ATOM 3321 N N . ILE B 1 113 ? 2.178 -7.816 -2.814 1 98.88 113 ILE B N 1
ATOM 3322 C CA . ILE B 1 113 ? 2.168 -9.273 -2.791 1 98.88 113 ILE B CA 1
ATOM 3323 C C . ILE B 1 113 ? 0.998 -9.773 -1.944 1 98.88 113 ILE B C 1
ATOM 3325 O O . ILE B 1 113 ? 0.659 -9.164 -0.927 1 98.88 113 ILE B 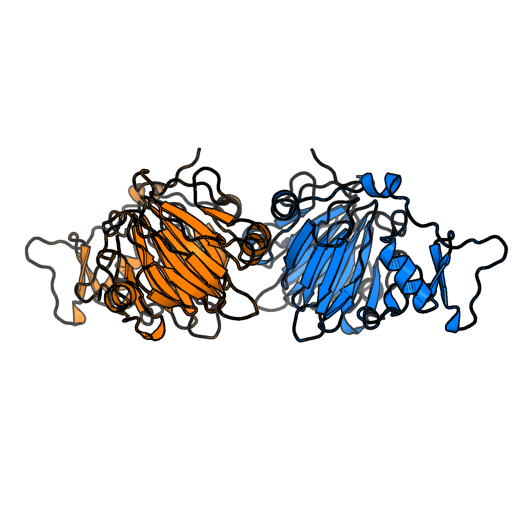O 1
ATOM 3329 N N . ILE B 1 114 ? 0.31 -10.828 -2.381 1 98.81 114 ILE B N 1
ATOM 3330 C CA . ILE B 1 114 ? -0.801 -11.445 -1.661 1 98.81 114 ILE B CA 1
ATOM 3331 C C . ILE B 1 114 ? -0.562 -12.945 -1.527 1 98.81 114 ILE B C 1
ATOM 3333 O O . ILE B 1 114 ? -0.189 -13.609 -2.498 1 98.81 114 ILE B O 1
ATOM 3337 N N . ASN B 1 115 ? -0.601 -13.484 -0.323 1 98.5 115 ASN B N 1
ATOM 3338 C CA . ASN B 1 115 ? -0.636 -14.914 -0.019 1 98.5 115 ASN B CA 1
ATOM 3339 C C . ASN B 1 115 ? -2.057 -15.391 0.266 1 98.5 115 ASN B C 1
ATOM 3341 O O . ASN B 1 115 ? -2.492 -15.406 1.419 1 98.5 115 ASN B O 1
ATOM 3345 N N . ILE B 1 116 ? -2.777 -15.812 -0.742 1 96.62 116 ILE B N 1
ATOM 3346 C CA . ILE B 1 116 ? -4.203 -16.109 -0.646 1 96.62 116 ILE B CA 1
ATOM 3347 C C . ILE B 1 116 ? -4.422 -17.297 0.302 1 96.62 116 ILE B C 1
ATOM 3349 O O . ILE B 1 116 ? -3.791 -18.344 0.154 1 96.62 116 ILE B O 1
ATOM 3353 N N . PRO B 1 117 ? -5.328 -17.141 1.232 1 95.88 117 PRO B N 1
ATOM 3354 C CA . PRO B 1 117 ? -5.613 -18.281 2.109 1 95.88 117 PRO B CA 1
ATOM 3355 C C . PRO B 1 117 ? -6.066 -19.531 1.339 1 95.88 117 PRO B C 1
ATOM 3357 O O . PRO B 1 117 ? -6.91 -19.422 0.445 1 95.88 117 PRO B O 1
ATOM 3360 N N . THR B 1 118 ? -5.531 -20.625 1.705 1 93.88 118 THR B N 1
ATOM 3361 C CA . THR B 1 118 ? -5.918 -21.859 1.025 1 93.88 118 THR B CA 1
ATOM 3362 C C . THR B 1 118 ? -7.375 -22.203 1.321 1 93.88 118 THR B C 1
ATOM 3364 O O . THR B 1 118 ? -7.902 -21.859 2.377 1 93.88 118 THR B O 1
ATOM 3367 N N . GLY B 1 119 ? -7.977 -22.797 0.397 1 92.62 119 GLY B N 1
ATOM 3368 C CA . GLY B 1 119 ? -9.305 -23.359 0.611 1 92.62 119 GLY B CA 1
ATOM 3369 C C . GLY B 1 119 ? -10.414 -22.359 0.331 1 92.62 119 GLY B C 1
ATOM 3370 O O . GLY B 1 119 ? -11.594 -22.672 0.518 1 92.62 119 GLY B O 1
ATOM 3371 N N . ILE B 1 120 ? -10.094 -21.188 -0.016 1 95.31 120 ILE B N 1
ATOM 3372 C CA . ILE B 1 120 ? -11.156 -20.266 -0.394 1 95.31 120 ILE B CA 1
ATOM 3373 C C . ILE B 1 120 ? -11.203 -20.125 -1.913 1 95.31 120 ILE B C 1
ATOM 3375 O O . ILE B 1 120 ? -10.172 -20.219 -2.582 1 95.31 120 ILE B O 1
ATOM 3379 N N . PHE B 1 121 ? -12.422 -19.922 -2.43 1 96.44 121 PHE B N 1
ATOM 3380 C CA . PHE B 1 121 ? -12.531 -19.578 -3.844 1 96.44 121 PHE B CA 1
ATOM 3381 C C . PHE B 1 121 ? -12.023 -18.172 -4.102 1 96.44 121 PHE B C 1
ATOM 3383 O O . PHE B 1 121 ? -12.398 -17.234 -3.402 1 96.44 121 PHE B O 1
ATOM 3390 N N . ARG B 1 122 ? -11.172 -18.062 -5.098 1 97.25 122 ARG B N 1
ATOM 3391 C CA . ARG B 1 122 ? -10.609 -16.75 -5.395 1 97.25 122 ARG B CA 1
ATOM 3392 C C . ARG B 1 122 ? -10.453 -16.547 -6.898 1 97.25 122 ARG B C 1
ATOM 3394 O O . ARG B 1 122 ? -10.352 -17.516 -7.652 1 97.25 122 ARG B O 1
ATOM 3401 N N . GLY B 1 123 ? -10.562 -15.305 -7.312 1 96.69 123 GLY B N 1
ATOM 3402 C CA . GLY B 1 123 ? -10.273 -14.859 -8.664 1 96.69 123 GLY B CA 1
ATOM 3403 C C . GLY B 1 123 ? -9.5 -13.562 -8.719 1 96.69 123 GLY B C 1
ATOM 3404 O O . GLY B 1 123 ? -9.219 -12.953 -7.68 1 96.69 123 GLY B O 1
ATOM 3405 N N . PHE B 1 124 ? -9.039 -13.203 -9.859 1 97.62 124 PHE B N 1
ATOM 3406 C CA . PHE B 1 124 ? -8.344 -11.938 -10.047 1 97.62 124 PHE B CA 1
ATOM 3407 C C . PHE B 1 124 ? -8.625 -11.367 -11.43 1 97.62 124 PHE B C 1
ATOM 3409 O O . PHE B 1 124 ? -9 -12.102 -12.344 1 97.62 124 PHE B O 1
ATOM 3416 N N . GLU B 1 125 ? -8.484 -10.102 -11.523 1 97.25 125 GLU B N 1
ATOM 3417 C CA . GLU B 1 125 ? -8.797 -9.336 -12.727 1 97.25 125 GLU B CA 1
ATOM 3418 C C . GLU B 1 125 ? -7.812 -8.18 -12.914 1 97.25 125 GLU B C 1
ATOM 3420 O O . GLU B 1 125 ? -7.488 -7.469 -11.961 1 97.25 125 GLU B O 1
ATOM 3425 N N . ASN B 1 126 ? -7.266 -8.062 -14.164 1 97.25 126 ASN B N 1
ATOM 3426 C CA . ASN B 1 126 ? -6.527 -6.848 -14.5 1 97.25 126 ASN B CA 1
ATOM 3427 C C . ASN B 1 126 ? -7.465 -5.656 -14.68 1 97.25 126 ASN B C 1
ATOM 3429 O O . ASN B 1 126 ? -8.188 -5.578 -15.672 1 97.25 126 ASN B O 1
ATOM 3433 N N . ILE B 1 127 ? -7.363 -4.742 -13.781 1 96.62 127 ILE B N 1
ATOM 3434 C CA . ILE B 1 127 ? -8.273 -3.607 -13.852 1 96.62 127 ILE B CA 1
ATOM 3435 C C . ILE B 1 127 ? -7.516 -2.355 -14.281 1 96.62 127 ILE B C 1
ATOM 3437 O O . ILE B 1 127 ? -7.984 -1.234 -14.078 1 96.62 127 ILE B O 1
ATOM 3441 N N . GLY B 1 128 ? -6.34 -2.525 -14.703 1 94.88 128 GLY B N 1
ATOM 3442 C CA . GLY B 1 128 ? -5.57 -1.426 -15.266 1 94.88 128 GLY B CA 1
ATOM 3443 C C . GLY B 1 128 ? -5.957 -1.099 -16.703 1 94.88 128 GLY B C 1
ATOM 3444 O O . GLY B 1 128 ? -6.996 -1.545 -17.188 1 94.88 128 GLY B O 1
ATOM 3445 N N . THR B 1 129 ? -5.168 -0.279 -17.375 1 92.94 129 THR B N 1
ATOM 3446 C CA . THR B 1 129 ? -5.504 0.22 -18.703 1 92.94 129 THR B CA 1
ATOM 3447 C C . THR B 1 129 ? -4.621 -0.429 -19.766 1 92.94 129 THR B C 1
ATOM 3449 O O . THR B 1 129 ? -4.746 -0.126 -20.953 1 92.94 129 THR B O 1
ATOM 3452 N N . ASP B 1 130 ? -3.693 -1.261 -19.359 1 92.94 130 ASP B N 1
ATOM 3453 C CA . ASP B 1 130 ? -2.775 -1.939 -20.266 1 92.94 130 ASP B CA 1
ATOM 3454 C C . ASP B 1 130 ? -2.543 -3.385 -19.844 1 92.94 130 ASP B C 1
ATOM 3456 O O . ASP B 1 130 ? -3.078 -3.828 -18.828 1 92.94 130 ASP B O 1
ATOM 3460 N N . TYR B 1 131 ? -1.732 -4.086 -20.625 1 93.69 131 TYR B N 1
ATOM 3461 C CA . TYR B 1 131 ? -1.324 -5.445 -20.297 1 93.69 131 TYR B CA 1
ATOM 3462 C C . TYR B 1 131 ? -0.679 -5.5 -18.922 1 93.69 131 TYR B C 1
ATOM 3464 O O . TYR B 1 131 ? 0.16 -4.656 -18.578 1 93.69 131 TYR B O 1
ATOM 3472 N N . GLY B 1 132 ? -1.231 -6.383 -18.047 1 97.25 132 GLY B N 1
ATOM 3473 C CA . GLY B 1 132 ? -0.685 -6.59 -16.719 1 97.25 132 GLY B CA 1
ATOM 3474 C C . GLY B 1 132 ? -0.085 -7.973 -16.531 1 97.25 132 GLY B C 1
ATOM 3475 O O . GLY B 1 132 ? -0.498 -8.93 -17.188 1 97.25 132 GLY B O 1
ATOM 3476 N N . MET B 1 133 ? 0.886 -8.062 -15.672 1 97.94 133 MET B N 1
ATOM 3477 C CA . MET B 1 133 ? 1.566 -9.312 -15.352 1 97.94 133 MET B CA 1
ATOM 3478 C C . MET B 1 133 ? 1.638 -9.523 -13.844 1 97.94 133 MET B C 1
ATOM 3480 O O . MET B 1 133 ? 2.062 -8.633 -13.109 1 97.94 133 MET B O 1
ATOM 3484 N N . ILE B 1 134 ? 1.117 -10.664 -13.367 1 98.44 134 ILE B N 1
ATOM 3485 C CA . ILE B 1 134 ? 1.337 -11.062 -11.984 1 98.44 134 ILE B CA 1
ATOM 3486 C C . ILE B 1 134 ? 2.17 -12.344 -11.938 1 98.44 134 ILE B C 1
ATOM 3488 O O . ILE B 1 134 ? 1.987 -13.234 -12.773 1 98.44 134 ILE B O 1
ATOM 3492 N N . MET B 1 135 ? 3.166 -12.383 -11.039 1 98.31 135 MET B N 1
ATOM 3493 C CA . MET B 1 135 ? 3.984 -13.57 -10.789 1 98.31 135 MET B CA 1
ATOM 3494 C C . MET B 1 135 ? 3.391 -14.414 -9.664 1 98.31 135 MET B C 1
ATOM 3496 O O . MET B 1 135 ? 2.826 -13.875 -8.711 1 98.31 135 MET B O 1
ATOM 3500 N N . ALA B 1 136 ? 3.576 -15.711 -9.773 1 96.5 136 ALA B N 1
ATOM 3501 C CA . ALA B 1 136 ? 2.932 -16.609 -8.82 1 96.5 136 ALA B CA 1
ATOM 3502 C C . ALA B 1 136 ? 3.936 -17.594 -8.227 1 96.5 136 ALA B C 1
ATOM 3504 O O . ALA B 1 136 ? 4.816 -18.094 -8.93 1 96.5 136 ALA B O 1
ATOM 3505 N N . VAL B 1 137 ? 3.852 -17.844 -6.977 1 96.25 137 VAL B N 1
ATOM 3506 C CA . VAL B 1 137 ? 4.535 -18.938 -6.281 1 96.25 137 VAL B CA 1
ATOM 3507 C C . VAL B 1 137 ? 3.512 -19.922 -5.738 1 96.25 137 VAL B C 1
ATOM 3509 O O . VAL B 1 137 ? 2.629 -19.547 -4.961 1 96.25 137 VAL B O 1
ATOM 3512 N N . LEU B 1 138 ? 3.609 -21.141 -6.152 1 93.38 138 LEU B N 1
ATOM 3513 C CA . LEU B 1 138 ? 2.668 -22.188 -5.75 1 93.38 138 LEU B CA 1
ATOM 3514 C C . LEU B 1 138 ? 3.363 -23.25 -4.91 1 93.38 138 LEU B C 1
ATOM 3516 O O . LEU B 1 138 ? 4.422 -23.75 -5.289 1 93.38 138 LEU B O 1
ATOM 3520 N N . GLY B 1 139 ? 2.814 -23.547 -3.811 1 92 139 GLY B N 1
ATOM 3521 C CA . GLY B 1 139 ? 3.404 -24.547 -2.939 1 92 139 GLY B CA 1
ATOM 3522 C C . GLY B 1 139 ? 3.293 -25.953 -3.492 1 92 139 GLY B C 1
ATOM 3523 O O . GLY B 1 139 ? 2.248 -26.344 -4.02 1 92 139 GLY B O 1
ATOM 3524 N N . GLY B 1 140 ? 4.406 -26.703 -3.268 1 89.62 140 GLY B N 1
ATOM 3525 C CA . GLY B 1 140 ? 4.43 -28.094 -3.705 1 89.62 140 GLY B CA 1
ATOM 3526 C C . GLY B 1 140 ? 5.117 -28.281 -5.043 1 89.62 140 GLY B C 1
ATOM 3527 O O . GLY B 1 140 ? 5.363 -27.328 -5.766 1 89.62 140 GLY B O 1
ATOM 3528 N N . ASP B 1 141 ? 5.559 -29.516 -5.344 1 81.75 141 ASP B N 1
ATOM 3529 C CA . ASP B 1 141 ? 6.266 -29.828 -6.582 1 81.75 141 ASP B CA 1
ATOM 3530 C C . ASP B 1 141 ? 5.285 -30.078 -7.73 1 81.75 141 ASP B C 1
ATOM 3532 O O . ASP B 1 141 ? 5.629 -29.875 -8.898 1 81.75 141 ASP B O 1
ATOM 3536 N N . ASP B 1 142 ? 4.27 -30.625 -7.234 1 68.62 142 ASP B N 1
ATOM 3537 C CA . ASP B 1 142 ? 3.322 -31 -8.273 1 68.62 142 ASP B CA 1
ATOM 3538 C C . ASP B 1 142 ? 2.154 -30.031 -8.352 1 68.62 142 ASP B C 1
ATOM 3540 O O . ASP B 1 142 ? 2.074 -29.078 -7.559 1 68.62 142 ASP B O 1
ATOM 3544 N N . ALA B 1 143 ? 1.662 -29.812 -9.461 1 56.78 143 ALA B N 1
ATOM 3545 C CA . ALA B 1 143 ? 0.571 -28.859 -9.641 1 56.78 143 ALA B CA 1
ATOM 3546 C C . ALA B 1 143 ? -0.347 -28.828 -8.422 1 56.78 143 ALA B C 1
ATOM 3548 O O . ALA B 1 143 ? -1.472 -28.328 -8.492 1 56.78 143 ALA B O 1
ATOM 3549 N N . GLY B 1 144 ? 0.359 -28.969 -7.059 1 50.25 144 GLY B N 1
ATOM 3550 C CA . GLY B 1 144 ? -0.058 -28.688 -5.699 1 50.25 144 GLY B CA 1
ATOM 3551 C C . GLY B 1 144 ? -1.444 -29.203 -5.375 1 50.25 144 GLY B C 1
ATOM 3552 O O . GLY B 1 144 ? -2.086 -28.734 -4.43 1 50.25 144 GLY B O 1
ATOM 3553 N N . GLY B 1 145 ? -1.783 -30.266 -5.984 1 53.28 145 GLY B N 1
ATOM 3554 C CA . GLY B 1 145 ? -2.943 -30.969 -5.453 1 53.28 145 GLY B CA 1
ATOM 3555 C C . GLY B 1 145 ? -4.207 -30.719 -6.258 1 53.28 145 GLY B C 1
ATOM 3556 O O . GLY B 1 145 ? -5.254 -31.297 -5.977 1 53.28 145 GLY B O 1
ATOM 3557 N N . GLY B 1 146 ? -4.082 -29.922 -7.461 1 64 146 GLY B N 1
ATOM 3558 C CA . GLY B 1 146 ? -5.273 -29.812 -8.289 1 64 146 GLY B CA 1
ATOM 3559 C C . GLY B 1 146 ? -6.012 -28.5 -8.109 1 64 146 GLY B C 1
ATOM 3560 O O . GLY B 1 146 ? -5.781 -27.781 -7.141 1 64 146 GLY B O 1
ATOM 3561 N N . VAL B 1 147 ? -6.504 -27.906 -9.07 1 77.38 147 VAL B N 1
ATOM 3562 C CA . VAL B 1 147 ? -7.379 -26.734 -9.102 1 77.38 147 VAL B CA 1
ATOM 3563 C C . VAL B 1 147 ? -8.836 -27.172 -9 1 77.38 147 VAL B C 1
ATOM 3565 O O . VAL B 1 147 ? -9.258 -28.109 -9.688 1 77.38 147 VAL B O 1
ATOM 3568 N N . VAL B 1 148 ? -9.5 -26.719 -7.941 1 85.81 148 VAL B N 1
ATOM 3569 C CA . VAL B 1 148 ? -10.938 -26.922 -7.852 1 85.81 148 VAL B CA 1
ATOM 3570 C C . VAL B 1 148 ? -11.664 -25.641 -8.281 1 85.81 148 VAL B C 1
ATOM 3572 O O . VAL B 1 148 ? -11.484 -24.578 -7.68 1 85.81 148 VAL B O 1
ATOM 3575 N N . TRP B 1 149 ? -12.461 -25.797 -9.273 1 89.81 149 TRP B N 1
ATOM 3576 C CA . TRP B 1 149 ? -13.18 -24.656 -9.828 1 89.81 149 TRP B CA 1
ATOM 3577 C C . TRP B 1 149 ? -14.547 -24.5 -9.164 1 89.81 149 TRP B C 1
ATOM 3579 O O . TRP B 1 149 ? -15.188 -25.484 -8.812 1 89.81 149 TRP B O 1
ATOM 3589 N N . ALA B 1 150 ? -14.977 -23.25 -9.023 1 91.81 150 ALA B N 1
ATOM 3590 C CA . ALA B 1 150 ? -16.359 -23.031 -8.625 1 91.81 150 ALA B CA 1
ATOM 3591 C C . ALA B 1 150 ? -17.328 -23.625 -9.656 1 91.81 150 ALA B C 1
ATOM 3593 O O . ALA B 1 150 ? -17.078 -23.562 -10.859 1 91.81 150 ALA B O 1
ATOM 3594 N N . PRO B 1 151 ? -18.469 -24.109 -9.188 1 91.06 151 PRO B N 1
ATOM 3595 C CA . PRO B 1 151 ? -19.391 -24.797 -10.086 1 91.06 151 PRO B CA 1
ATOM 3596 C C . PRO B 1 151 ? -19.812 -23.938 -11.281 1 91.06 151 PRO B C 1
ATOM 3598 O O . PRO B 1 151 ? -19.875 -24.438 -12.406 1 91.06 151 PRO B O 1
ATOM 3601 N N . GLN B 1 152 ? -20.094 -22.703 -11.016 1 89.5 152 GLN B N 1
ATOM 3602 C CA . GLN B 1 152 ? -20.562 -21.844 -12.094 1 89.5 152 GLN B CA 1
ATOM 3603 C C . GLN B 1 152 ? -19.5 -21.672 -13.172 1 89.5 152 GLN B C 1
ATOM 3605 O O . GLN B 1 152 ? -19.828 -21.406 -14.328 1 89.5 152 GLN B O 1
ATOM 3610 N N . VAL B 1 153 ? -18.25 -21.828 -12.812 1 88.88 153 VAL B N 1
ATOM 3611 C CA . VAL B 1 153 ? -17.172 -21.703 -13.781 1 88.88 153 VAL B CA 1
ATOM 3612 C C . VAL B 1 153 ? -17.188 -22.906 -14.719 1 88.88 153 VAL B C 1
ATOM 3614 O O . VAL B 1 153 ? -17.031 -22.75 -15.938 1 88.88 153 VAL B O 1
ATOM 3617 N N . ILE B 1 154 ? -17.359 -24.078 -14.195 1 87.5 154 ILE B N 1
ATOM 3618 C CA . ILE B 1 154 ? -17.422 -25.312 -14.969 1 87.5 154 ILE B CA 1
ATOM 3619 C C . ILE B 1 154 ? -18.641 -25.266 -15.898 1 87.5 154 ILE B C 1
ATOM 3621 O O . ILE B 1 154 ? -18.531 -25.625 -17.078 1 87.5 154 ILE B O 1
ATOM 3625 N N . GLU B 1 155 ? -19.734 -24.812 -15.336 1 88.62 155 GLU B N 1
ATOM 3626 C CA . GLU B 1 155 ? -20.969 -24.75 -16.125 1 88.62 155 GLU B CA 1
ATOM 3627 C C . GLU B 1 155 ? -20.812 -23.781 -17.297 1 88.62 155 GLU B C 1
ATOM 3629 O O . GLU B 1 155 ? -21.266 -24.078 -18.406 1 88.62 155 GLU B O 1
ATOM 3634 N N . ASN B 1 156 ? -20.266 -22.641 -16.984 1 87.75 156 ASN B N 1
ATOM 3635 C CA . ASN B 1 156 ? -20.047 -21.656 -18.031 1 87.75 156 ASN B CA 1
ATOM 3636 C C . ASN B 1 156 ? -19.141 -22.203 -19.141 1 87.75 156 ASN B C 1
ATOM 3638 O O . ASN B 1 156 ? -19.375 -21.969 -20.328 1 87.75 156 ASN B O 1
ATOM 3642 N N . ALA B 1 157 ? -18.094 -22.906 -18.781 1 85.19 157 ALA B N 1
ATOM 3643 C CA . ALA B 1 157 ? -17.156 -23.484 -19.734 1 85.19 157 ALA B CA 1
ATOM 3644 C C . ALA B 1 157 ? -17.859 -24.531 -20.625 1 85.19 157 ALA B C 1
ATOM 3646 O O . ALA B 1 157 ? -17.609 -24.594 -21.828 1 85.19 157 ALA B O 1
ATOM 3647 N N . LYS B 1 158 ? -18.656 -25.266 -20.047 1 84.56 158 LYS B N 1
ATOM 3648 C CA . LYS B 1 158 ? -19.406 -26.281 -20.781 1 84.56 158 LYS B CA 1
ATOM 3649 C C . LYS B 1 158 ? -20.266 -25.656 -21.875 1 84.56 158 LYS B C 1
ATOM 3651 O O . LYS B 1 158 ? -20.359 -26.188 -22.969 1 84.56 158 LYS B O 1
ATOM 3656 N N . GLU B 1 159 ? -20.781 -24.547 -21.5 1 86.56 159 GLU B N 1
ATOM 3657 C CA . GLU B 1 159 ? -21.609 -23.828 -22.469 1 86.56 159 GLU B CA 1
ATOM 3658 C C . GLU B 1 159 ? -20.766 -23.359 -23.656 1 86.56 159 GLU B C 1
ATOM 3660 O O . GLU B 1 159 ? -21.297 -23.156 -24.75 1 86.56 159 GLU B O 1
ATOM 3665 N N . HIS B 1 160 ? -19.531 -23.344 -23.5 1 85.12 160 HIS B N 1
ATOM 3666 C CA . HIS B 1 160 ? -18.656 -22.875 -24.578 1 85.12 160 HIS B CA 1
ATOM 3667 C C . HIS B 1 160 ? -17.859 -24.031 -25.172 1 85.12 160 HIS B C 1
ATOM 3669 O O . HIS B 1 160 ? -16.859 -23.812 -25.859 1 85.12 160 HIS B O 1
ATOM 3675 N N . GLY B 1 161 ? -18.25 -25.25 -24.766 1 81.75 161 GLY B N 1
ATOM 3676 C CA . GLY B 1 161 ? -17.734 -26.438 -25.406 1 81.75 161 GLY B CA 1
ATOM 3677 C C . GLY B 1 161 ? -16.5 -27.016 -24.719 1 81.75 161 GLY B C 1
ATOM 3678 O O . GLY B 1 161 ? -15.781 -27.828 -25.297 1 81.75 161 GLY B O 1
ATOM 3679 N N . LEU B 1 162 ? -16.234 -26.516 -23.516 1 84.19 162 LEU B N 1
ATOM 3680 C CA . LEU B 1 162 ? -15.086 -27.016 -22.766 1 84.19 162 LEU B CA 1
ATOM 3681 C C . LEU B 1 162 ? -15.531 -27.922 -21.609 1 84.19 162 LEU B C 1
ATOM 3683 O O . LEU B 1 162 ? -16.406 -27.531 -20.844 1 84.19 162 LEU B O 1
ATOM 3687 N N . VAL B 1 163 ? -14.953 -29.078 -21.656 1 85.75 163 VAL B N 1
ATOM 3688 C CA . VAL B 1 163 ? -15.32 -30.031 -20.609 1 85.75 163 VAL B CA 1
ATOM 3689 C C . VAL B 1 163 ? -14.07 -30.453 -19.844 1 85.75 163 VAL B C 1
ATOM 3691 O O . VAL B 1 163 ? -13.094 -30.906 -20.438 1 85.75 163 VAL B O 1
ATOM 3694 N N . LEU B 1 164 ? -14.102 -30.266 -18.594 1 84.12 164 LEU B N 1
ATOM 3695 C CA . LEU B 1 164 ? -13.039 -30.766 -17.719 1 84.12 164 LEU B CA 1
ATOM 3696 C C . LEU B 1 164 ? -13.289 -32.219 -17.312 1 84.12 164 LEU B C 1
ATOM 3698 O O . LEU B 1 164 ? -14.344 -32.531 -16.766 1 84.12 164 LEU B O 1
ATOM 3702 N N . GLY B 1 165 ? -12.352 -33 -17.609 1 84.88 165 GLY B N 1
ATOM 3703 C CA . GLY B 1 165 ? -12.477 -34.406 -17.234 1 84.88 165 GLY B CA 1
ATOM 3704 C C . GLY B 1 165 ? -12.094 -34.656 -15.789 1 84.88 165 GLY B C 1
ATOM 3705 O O . GLY B 1 165 ? -11.352 -33.875 -15.188 1 84.88 165 GLY B O 1
ATOM 3706 N N . GLU B 1 166 ? -12.555 -35.719 -15.211 1 84.94 166 GLU B N 1
ATOM 3707 C CA . GLU B 1 166 ? -12.195 -36.094 -13.852 1 84.94 166 GLU B CA 1
ATOM 3708 C C . GLU B 1 166 ? -10.711 -36.406 -13.734 1 84.94 166 GLU B C 1
ATOM 3710 O O . GLU B 1 166 ? -10.164 -36.469 -12.633 1 84.94 166 GLU B O 1
ATOM 3715 N N . ASN B 1 167 ? -10.109 -36.656 -14.906 1 78.06 167 ASN B N 1
ATOM 3716 C CA . ASN B 1 167 ? -8.672 -36.875 -14.938 1 78.06 167 ASN B CA 1
ATOM 3717 C C . ASN B 1 167 ? -7.898 -35.562 -14.898 1 78.06 167 ASN B C 1
ATOM 3719 O O . ASN B 1 167 ? -6.668 -35.531 -14.992 1 78.06 167 ASN B O 1
ATOM 3723 N N . GLY B 1 168 ? -8.578 -34.406 -14.805 1 75.06 168 GLY B N 1
ATOM 3724 C CA . GLY B 1 168 ? -7.938 -33.125 -14.664 1 75.06 168 GLY B CA 1
ATOM 3725 C C . GLY B 1 168 ? -7.57 -32.5 -16 1 75.06 168 GLY B C 1
ATOM 3726 O O . GLY B 1 168 ? -6.914 -31.453 -16.047 1 75.06 168 GLY B O 1
ATOM 3727 N N . LYS B 1 169 ? -7.988 -33.125 -17.062 1 77.69 169 LYS B N 1
ATOM 3728 C CA . LYS B 1 169 ? -7.652 -32.594 -18.391 1 77.69 169 LYS B CA 1
ATOM 3729 C C . LYS B 1 169 ? -8.844 -31.906 -19.016 1 77.69 169 LYS B C 1
ATOM 3731 O O . LYS B 1 169 ? -10 -32.25 -18.75 1 77.69 169 LYS B O 1
ATOM 3736 N N . LEU B 1 170 ? -8.469 -30.984 -19.859 1 81.5 170 LEU B N 1
ATOM 3737 C CA . LEU B 1 170 ? -9.484 -30.219 -20.562 1 81.5 170 LEU B CA 1
ATOM 3738 C C . LEU B 1 170 ? -9.727 -30.781 -21.969 1 81.5 170 LEU B C 1
ATOM 3740 O O . LEU B 1 170 ? -8.781 -31.094 -22.688 1 81.5 170 LEU B O 1
ATOM 3744 N N . TYR B 1 171 ? -11.008 -30.891 -22.281 1 83.25 171 TYR B N 1
ATOM 3745 C CA . TYR B 1 171 ? -11.414 -31.375 -23.594 1 83.25 171 TYR B CA 1
ATOM 3746 C C . TYR B 1 171 ? -12.281 -30.328 -24.297 1 83.25 171 TYR B C 1
ATOM 3748 O O . TYR B 1 171 ? -13.25 -29.828 -23.719 1 83.25 171 TYR B O 1
ATOM 3756 N N . ASP B 1 172 ? -11.891 -29.984 -25.469 1 83.88 172 ASP B N 1
ATOM 3757 C CA . ASP B 1 172 ? -12.617 -29.016 -26.281 1 83.88 172 ASP B CA 1
ATOM 3758 C C . ASP B 1 172 ? -13.555 -29.719 -27.266 1 83.88 172 ASP B C 1
ATOM 3760 O O . ASP B 1 172 ? -13.125 -30.141 -28.344 1 83.88 172 ASP B O 1
ATOM 3764 N N . THR B 1 173 ? -14.797 -29.734 -26.969 1 83.69 173 THR B N 1
ATOM 3765 C CA . THR B 1 173 ? -15.773 -30.438 -27.797 1 83.69 173 THR B CA 1
ATOM 3766 C C . THR B 1 173 ? -15.961 -29.719 -29.141 1 83.69 173 THR B C 1
ATOM 3768 O O . THR B 1 173 ? -16.281 -30.344 -30.141 1 83.69 173 THR B O 1
ATOM 3771 N N . LYS B 1 174 ? -15.773 -28.453 -29.125 1 83.19 174 LYS B N 1
ATOM 3772 C CA . LYS B 1 174 ? -15.891 -27.688 -30.359 1 83.19 174 LYS B CA 1
ATOM 3773 C C . LYS B 1 174 ? -14.719 -27.969 -31.297 1 83.19 174 LYS B C 1
ATOM 3775 O O . LYS B 1 174 ? -14.836 -27.797 -32.531 1 83.19 174 LYS B O 1
ATOM 3780 N N . ALA B 1 175 ? -13.688 -28.406 -30.734 1 82.31 175 ALA B N 1
ATOM 3781 C CA . ALA B 1 175 ? -12.523 -28.797 -31.531 1 82.31 175 ALA B CA 1
ATOM 3782 C C . ALA B 1 175 ? -12.523 -30.281 -31.828 1 82.31 175 ALA B C 1
ATOM 3784 O O . ALA B 1 175 ? -11.516 -30.844 -32.25 1 82.31 175 ALA B O 1
ATOM 3785 N N . GLY B 1 176 ? -13.617 -30.953 -31.453 1 85.81 176 GLY B N 1
ATOM 3786 C CA . GLY B 1 176 ? -13.789 -32.344 -31.797 1 85.81 176 GLY B CA 1
ATOM 3787 C C . GLY B 1 176 ? -13.234 -33.281 -30.734 1 85.81 176 GLY B C 1
ATOM 3788 O O . GLY B 1 176 ? -13.156 -34.5 -30.953 1 85.81 176 GLY B O 1
ATOM 3789 N N . GLN B 1 177 ? -12.82 -32.688 -29.625 1 86.25 177 GLN B N 1
ATOM 3790 C CA . GLN B 1 177 ? -12.289 -33.562 -28.562 1 86.25 177 GLN B CA 1
ATOM 3791 C C . GLN B 1 177 ? -13.414 -34.125 -27.703 1 86.25 177 GLN B C 1
ATOM 3793 O O . GLN B 1 177 ? -14.414 -33.438 -27.438 1 86.25 177 GLN B O 1
ATOM 3798 N N . SER B 1 178 ? -13.297 -35.406 -27.438 1 88.38 178 SER B N 1
ATOM 3799 C CA . SER B 1 178 ? -14.234 -36.062 -26.516 1 88.38 178 SER B CA 1
ATOM 3800 C C . SER B 1 178 ? -13.5 -36.688 -25.344 1 88.38 178 SER B C 1
ATOM 3802 O O . SER B 1 178 ? -12.305 -36.969 -25.422 1 88.38 178 SER B O 1
ATOM 3804 N N . LEU B 1 179 ? -14.234 -36.812 -24.312 1 89.56 179 LEU B N 1
ATOM 3805 C CA . LEU B 1 179 ? -13.664 -37.469 -23.156 1 89.56 179 LEU B CA 1
ATOM 3806 C C . LEU B 1 179 ? -13.305 -38.938 -23.5 1 89.56 179 LEU B C 1
ATOM 3808 O O . LEU B 1 179 ? -14.07 -39.594 -24.188 1 89.56 179 LEU B O 1
ATOM 3812 N N . PRO B 1 180 ? -12.188 -39.344 -23.156 1 90.19 180 PRO B N 1
ATOM 3813 C CA . PRO B 1 180 ? -11.828 -40.75 -23.359 1 90.19 180 PRO B CA 1
ATOM 3814 C C . PRO B 1 180 ? -12.797 -41.719 -22.672 1 90.19 180 PRO B C 1
ATOM 3816 O O . PRO B 1 180 ? -13.523 -41.312 -21.766 1 90.19 180 PRO B O 1
ATOM 3819 N N . GLU B 1 181 ? -12.75 -42.969 -23.203 1 88.62 181 GLU B N 1
ATOM 3820 C CA . GLU B 1 181 ? -13.586 -44 -22.578 1 88.62 181 GLU B CA 1
ATOM 3821 C C . GLU B 1 181 ? -13.273 -44.156 -21.094 1 88.62 181 GLU B C 1
ATOM 3823 O O . GLU B 1 181 ? -12.102 -44.25 -20.719 1 88.62 181 GLU B O 1
ATOM 3828 N N . GLY B 1 182 ? -14.258 -44.062 -20.25 1 91.31 182 GLY B N 1
ATOM 3829 C CA . GLY B 1 182 ? -14.086 -44.25 -18.812 1 91.31 182 GLY B CA 1
ATOM 3830 C C . GLY B 1 182 ? -13.859 -42.938 -18.062 1 91.31 182 GLY B C 1
ATOM 3831 O O . GLY B 1 182 ? -13.836 -42.938 -16.844 1 91.31 182 GLY B O 1
ATOM 3832 N N . VAL B 1 183 ? -13.586 -41.906 -18.75 1 90.19 183 VAL B N 1
ATOM 3833 C CA . VAL B 1 183 ? -13.375 -40.625 -18.109 1 90.19 183 VAL B CA 1
ATOM 3834 C C . VAL B 1 183 ? -14.672 -39.812 -18.125 1 90.19 183 VAL B C 1
ATOM 3836 O O . VAL B 1 183 ? -15.25 -39.594 -19.188 1 90.19 183 VAL B O 1
ATOM 3839 N N . GLN B 1 184 ? -15.172 -39.438 -16.953 1 91.5 184 GLN B N 1
ATOM 3840 C CA . GLN B 1 184 ? -16.375 -38.625 -16.812 1 91.5 184 GLN B CA 1
ATOM 3841 C C . GLN B 1 184 ? -16.031 -37.156 -16.625 1 91.5 184 GLN B C 1
ATOM 3843 O O . GLN B 1 184 ? -14.898 -36.812 -16.266 1 91.5 184 GLN B O 1
ATOM 3848 N N . PRO B 1 185 ? -17.031 -36.344 -17 1 89.31 185 PRO B N 1
ATOM 3849 C CA . PRO B 1 185 ? -16.812 -34.906 -16.672 1 89.31 185 PRO B CA 1
ATOM 3850 C C . PRO B 1 185 ? -16.594 -34.688 -15.172 1 89.31 185 PRO B C 1
ATOM 3852 O O . PRO B 1 185 ? -17.141 -35.438 -14.344 1 89.31 185 PRO B O 1
ATOM 3855 N N . MET B 1 186 ? -15.711 -33.75 -14.883 1 86.38 186 MET B N 1
ATOM 3856 C CA . MET B 1 186 ? -15.492 -33.406 -13.477 1 86.38 186 MET B CA 1
ATOM 3857 C C . MET B 1 186 ? -16.812 -33.094 -12.781 1 86.38 186 MET B C 1
ATOM 3859 O O . MET B 1 186 ? -17.594 -32.25 -13.25 1 86.38 186 MET B O 1
ATOM 3863 N N . PRO B 1 187 ? -17.094 -33.875 -11.719 1 87.75 187 PRO B N 1
ATOM 3864 C CA . PRO B 1 187 ? -18.344 -33.594 -11 1 87.75 187 PRO B CA 1
ATOM 3865 C C . PRO B 1 187 ? -18.344 -32.219 -10.344 1 87.75 187 PRO B C 1
ATOM 3867 O O . PRO B 1 187 ? -17.297 -31.734 -9.875 1 87.75 187 PRO B O 1
ATOM 3870 N N . LEU B 1 188 ? -19.531 -31.625 -10.336 1 91.12 188 LEU B N 1
ATOM 3871 C CA . LEU B 1 188 ? -19.688 -30.344 -9.641 1 91.12 188 LEU B CA 1
ATOM 3872 C C . LEU B 1 188 ? -19.766 -30.562 -8.133 1 91.12 188 LEU B C 1
ATOM 3874 O O . LEU B 1 188 ? -20.328 -31.547 -7.668 1 91.12 188 LEU B O 1
ATOM 3878 N N . LEU B 1 189 ? -19.219 -29.625 -7.438 1 91.31 189 LEU B N 1
ATOM 3879 C CA . LEU B 1 189 ? -19.359 -29.641 -5.988 1 91.31 189 LEU B CA 1
ATOM 3880 C C . LEU B 1 189 ? -20.828 -29.469 -5.59 1 91.31 189 LEU B C 1
ATOM 3882 O O . LEU B 1 189 ? -21.531 -28.641 -6.16 1 91.31 189 LEU B O 1
ATOM 3886 N N . THR B 1 190 ? -21.266 -30.234 -4.66 1 91.31 190 THR B N 1
ATOM 3887 C CA . THR B 1 190 ? -22.625 -30.109 -4.121 1 91.31 190 THR B CA 1
ATOM 3888 C C . THR B 1 190 ? -22.719 -28.922 -3.174 1 91.31 190 THR B C 1
ATOM 3890 O O . THR B 1 190 ? -21.703 -28.375 -2.748 1 91.31 190 THR B O 1
ATOM 3893 N N . GLU B 1 191 ? -23.906 -28.594 -2.875 1 91.12 191 GLU B N 1
ATOM 3894 C CA . GLU B 1 191 ? -24.125 -27.5 -1.932 1 91.12 191 GLU B CA 1
ATOM 3895 C C . GLU B 1 191 ? -23.484 -27.797 -0.581 1 91.12 191 GLU B C 1
ATOM 3897 O O . GLU B 1 191 ? -22.938 -26.906 0.071 1 91.12 191 GLU B O 1
ATOM 3902 N N . SER B 1 192 ? -23.594 -29.062 -0.209 1 92.38 192 SER B N 1
ATOM 3903 C CA . SER B 1 192 ? -23 -29.469 1.06 1 92.38 192 SER B CA 1
ATOM 3904 C C . SER B 1 192 ? -21.484 -29.359 1.023 1 92.38 192 SER B C 1
ATOM 3906 O O . SER B 1 192 ? -20.859 -28.969 2.014 1 92.38 192 SER B O 1
ATOM 3908 N N . GLU B 1 193 ? -20.859 -29.75 -0.082 1 91.75 193 GLU B N 1
ATOM 3909 C CA . GLU B 1 193 ? -19.422 -29.609 -0.244 1 91.75 193 GLU B CA 1
ATOM 3910 C C . GLU B 1 193 ? -19 -28.156 -0.29 1 91.75 193 GLU B C 1
ATOM 3912 O O . GLU B 1 193 ? -17.984 -27.766 0.307 1 91.75 193 GLU B O 1
ATOM 3917 N N . LEU B 1 194 ? -19.812 -27.344 -0.906 1 92.31 194 LEU B N 1
ATOM 3918 C CA . LEU B 1 194 ? -19.516 -25.922 -1.076 1 92.31 194 LEU B CA 1
ATOM 3919 C C . LEU B 1 194 ? -19.531 -25.203 0.267 1 92.31 194 LEU B C 1
ATOM 3921 O O . LEU B 1 194 ? -18.797 -24.234 0.466 1 92.31 194 LEU B O 1
ATOM 3925 N N . ALA B 1 195 ? -20.328 -25.688 1.139 1 90.44 195 ALA B N 1
ATOM 3926 C CA . ALA B 1 195 ? -20.453 -25.062 2.455 1 90.44 195 ALA B CA 1
ATOM 3927 C C . ALA B 1 195 ? -19.172 -25.203 3.258 1 90.44 195 ALA B C 1
ATOM 3929 O O . ALA B 1 195 ? -18.969 -24.484 4.246 1 90.44 195 ALA B O 1
ATOM 3930 N N . ARG B 1 196 ? -18.281 -26.094 2.805 1 90.06 196 ARG B N 1
ATOM 3931 C CA . ARG B 1 196 ? -17.031 -26.344 3.518 1 90.06 196 ARG B CA 1
ATOM 3932 C C . ARG B 1 196 ? -15.977 -25.312 3.133 1 90.06 196 ARG B C 1
ATOM 3934 O O . ARG B 1 196 ? -14.93 -25.219 3.781 1 90.06 196 ARG B O 1
ATOM 3941 N N . TYR B 1 197 ? -16.203 -24.562 2.135 1 93.31 197 TYR B N 1
ATOM 3942 C CA . TYR B 1 197 ? -15.266 -23.531 1.704 1 93.31 197 TYR B CA 1
ATOM 3943 C C . TYR B 1 197 ? -15.562 -22.203 2.381 1 93.31 197 TYR B C 1
ATOM 3945 O O . TYR B 1 197 ? -16.625 -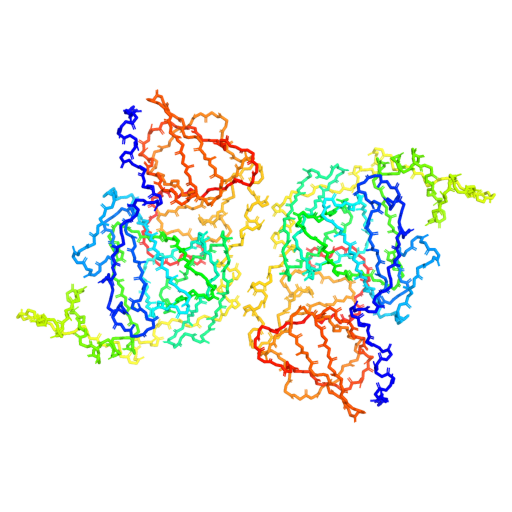21.625 2.176 1 93.31 197 TYR B O 1
ATOM 3953 N N . PRO B 1 198 ? -14.648 -21.703 3.189 1 91.69 198 PRO B N 1
ATOM 3954 C CA . PRO B 1 198 ? -14.906 -20.484 3.965 1 91.69 198 PRO B CA 1
ATOM 3955 C C . PRO B 1 198 ? -15.008 -19.234 3.092 1 91.69 198 PRO B C 1
ATOM 3957 O O . PRO B 1 198 ? -14.367 -19.172 2.041 1 91.69 198 PRO B O 1
ATOM 3960 N N . GLU B 1 199 ? -15.797 -18.375 3.518 1 94.69 199 GLU B N 1
ATOM 3961 C CA . GLU B 1 199 ? -15.875 -17.016 2.988 1 94.69 199 GLU B CA 1
ATOM 3962 C C . GLU B 1 199 ? -15.383 -15.992 4.008 1 94.69 199 GLU B C 1
ATOM 3964 O O . GLU B 1 199 ? -16.125 -15.602 4.914 1 94.69 199 GLU B O 1
ATOM 3969 N N . LEU B 1 200 ? -14.234 -15.547 3.779 1 95.69 200 LEU B N 1
ATOM 3970 C CA . LEU B 1 200 ? -13.594 -14.641 4.727 1 95.69 200 LEU B CA 1
ATOM 3971 C C . LEU B 1 200 ? -13.859 -13.188 4.344 1 95.69 200 LEU B C 1
ATOM 3973 O O . LEU B 1 200 ? -13.766 -12.82 3.172 1 95.69 200 LEU B O 1
ATOM 3977 N N . PRO B 1 201 ? -14.258 -12.406 5.355 1 96 201 PRO B N 1
ATOM 3978 C CA . PRO B 1 201 ? -14.344 -10.977 5.055 1 96 201 PRO B CA 1
ATOM 3979 C C . PRO B 1 201 ? -12.977 -10.352 4.773 1 96 201 PRO B C 1
ATOM 3981 O O . PRO B 1 201 ? -11.945 -10.938 5.105 1 96 201 PRO B O 1
ATOM 3984 N N . ALA B 1 202 ? -13 -9.195 4.18 1 95.94 202 ALA B N 1
ATOM 3985 C CA . ALA B 1 202 ? -11.766 -8.477 3.869 1 95.94 202 ALA B CA 1
ATOM 3986 C C . ALA B 1 202 ? -10.953 -8.211 5.133 1 95.94 202 ALA B C 1
ATOM 3988 O O . ALA B 1 202 ? -9.719 -8.219 5.094 1 95.94 202 ALA B O 1
ATOM 3989 N N . SER B 1 203 ? -11.594 -7.98 6.297 1 95.81 203 SER B N 1
ATOM 3990 C CA . SER B 1 203 ? -10.93 -7.656 7.555 1 95.81 203 SER B CA 1
ATOM 3991 C C . SER B 1 203 ? -10.078 -8.82 8.047 1 95.81 203 SER B C 1
ATOM 3993 O O . SER B 1 203 ? -9.18 -8.633 8.875 1 95.81 203 SER B O 1
ATOM 3995 N N . GLU B 1 204 ? -10.359 -10 7.543 1 95.62 204 GLU B N 1
ATOM 3996 C CA . GLU B 1 204 ? -9.57 -11.172 7.93 1 95.62 204 GLU B CA 1
ATOM 3997 C C . GLU B 1 204 ? -8.461 -11.445 6.918 1 95.62 204 GLU B C 1
ATOM 3999 O O . GLU B 1 204 ? -7.426 -12.008 7.27 1 95.62 204 GLU B O 1
ATOM 4004 N N . VAL B 1 205 ? -8.664 -11.055 5.676 1 97.12 205 VAL B N 1
ATOM 4005 C CA . VAL B 1 205 ? -7.727 -11.414 4.617 1 97.12 205 VAL B CA 1
ATOM 4006 C C . VAL B 1 205 ? -6.68 -10.312 4.457 1 97.12 205 VAL B C 1
ATOM 4008 O O . VAL B 1 205 ? -5.48 -10.57 4.574 1 97.12 205 VAL B O 1
ATOM 4011 N N . VAL B 1 206 ? -7.07 -9.086 4.352 1 97.44 206 VAL B N 1
ATOM 4012 C CA . VAL B 1 206 ? -6.227 -7.996 3.885 1 97.44 206 VAL B CA 1
ATOM 4013 C C . VAL B 1 206 ? -5.094 -7.754 4.879 1 97.44 206 VAL B C 1
ATOM 4015 O O . VAL B 1 206 ? -3.92 -7.727 4.5 1 97.44 206 VAL B O 1
ATOM 4018 N N . PRO B 1 207 ? -5.34 -7.684 6.223 1 95.5 207 PRO B N 1
ATOM 4019 C CA . PRO B 1 207 ? -4.246 -7.391 7.152 1 95.5 207 PRO B CA 1
ATOM 4020 C C . PRO B 1 207 ? -3.254 -8.547 7.277 1 95.5 207 PRO B C 1
ATOM 4022 O O . PRO B 1 207 ? -2.098 -8.328 7.652 1 95.5 207 PRO B O 1
ATOM 4025 N N . HIS B 1 208 ? -3.686 -9.75 6.871 1 96.56 208 HIS B N 1
ATOM 4026 C CA . HIS B 1 208 ? -2.867 -10.906 7.227 1 96.56 208 HIS B CA 1
ATOM 4027 C C . HIS B 1 208 ? -2.266 -11.555 5.984 1 96.56 208 HIS B C 1
ATOM 4029 O O . HIS B 1 208 ? -1.339 -12.359 6.086 1 96.56 208 HIS B O 1
ATOM 4035 N N . TYR B 1 209 ? -2.75 -11.18 4.824 1 98.19 209 TYR B N 1
ATOM 4036 C CA . TYR B 1 209 ? -2.338 -11.953 3.656 1 98.19 209 TYR B CA 1
ATOM 4037 C C . TYR B 1 209 ? -1.926 -11.031 2.516 1 98.19 209 TYR B C 1
ATOM 4039 O O . TYR B 1 209 ? -1.594 -11.492 1.422 1 98.19 209 TYR B O 1
ATOM 4047 N N . VAL B 1 210 ? -1.94 -9.703 2.764 1 98.62 210 VAL B N 1
ATOM 4048 C CA . VAL B 1 210 ? -1.496 -8.727 1.78 1 98.62 210 VAL B CA 1
ATOM 4049 C C . VAL B 1 210 ? -0.327 -7.918 2.344 1 98.62 210 VAL B C 1
ATOM 4051 O O . VAL B 1 210 ? -0.367 -7.477 3.494 1 98.62 210 VAL B O 1
ATOM 4054 N N . ALA B 1 211 ? 0.755 -7.805 1.632 1 98.69 211 ALA B N 1
ATOM 4055 C CA . ALA B 1 211 ? 1.86 -6.906 1.959 1 98.69 211 ALA B CA 1
ATOM 4056 C C . ALA B 1 211 ? 2.092 -5.891 0.843 1 98.69 211 ALA B C 1
ATOM 4058 O O . ALA B 1 211 ? 2.074 -6.242 -0.339 1 98.69 211 ALA B O 1
ATOM 4059 N N . ARG B 1 212 ? 2.268 -4.668 1.183 1 98.81 212 ARG B N 1
ATOM 4060 C CA . ARG B 1 212 ? 2.354 -3.562 0.235 1 98.81 212 ARG B CA 1
ATOM 4061 C C . ARG B 1 212 ? 3.805 -3.238 -0.099 1 98.81 212 ARG B C 1
ATOM 4063 O O . ARG B 1 212 ? 4.66 -3.203 0.79 1 98.81 212 ARG B O 1
ATOM 4070 N N . TYR B 1 213 ? 4.047 -2.912 -1.347 1 98.62 213 TYR B N 1
ATOM 4071 C CA . TYR B 1 213 ? 5.383 -2.764 -1.912 1 98.62 213 TYR B CA 1
ATOM 4072 C C . TYR B 1 213 ? 6.191 -1.729 -1.14 1 98.62 213 TYR B C 1
ATOM 4074 O O . TYR B 1 213 ? 7.324 -1.993 -0.735 1 98.62 213 TYR B O 1
ATOM 4082 N N . TRP B 1 214 ? 5.633 -0.61 -0.867 1 98 214 TRP B N 1
ATOM 4083 C CA . TRP B 1 214 ? 6.402 0.472 -0.266 1 98 214 TRP B CA 1
ATOM 4084 C C . TRP B 1 214 ? 6.633 0.216 1.22 1 98 214 TRP B C 1
ATOM 4086 O O . TRP B 1 214 ? 7.594 0.727 1.803 1 98 214 TRP B O 1
ATOM 4096 N N . ASP B 1 215 ? 5.766 -0.542 1.899 1 98.56 215 ASP B N 1
ATOM 4097 C CA . ASP B 1 215 ? 6.09 -1.01 3.244 1 98.56 215 ASP B CA 1
ATOM 4098 C C . ASP B 1 215 ? 7.293 -1.951 3.225 1 98.56 215 ASP B C 1
ATOM 4100 O O . ASP B 1 215 ? 8.203 -1.817 4.043 1 98.56 215 ASP B O 1
ATOM 4104 N N . LEU B 1 216 ? 7.266 -2.873 2.25 1 98.62 216 LEU B N 1
ATOM 4105 C CA . LEU B 1 216 ? 8.352 -3.842 2.127 1 98.62 216 LEU B CA 1
ATOM 4106 C C . LEU B 1 216 ? 9.672 -3.145 1.809 1 98.62 216 LEU B C 1
ATOM 4108 O O . LEU B 1 216 ? 10.719 -3.508 2.35 1 98.62 216 LEU B O 1
ATOM 4112 N N . MET B 1 217 ? 9.594 -2.166 0.927 1 98.19 217 MET B N 1
ATOM 4113 C CA . MET B 1 217 ? 10.789 -1.392 0.591 1 98.19 217 MET B CA 1
ATOM 4114 C C . MET B 1 217 ? 11.375 -0.727 1.832 1 98.19 217 MET B C 1
ATOM 4116 O O . MET B 1 217 ? 12.586 -0.726 2.025 1 98.19 217 MET B O 1
ATOM 4120 N N . ALA B 1 218 ? 10.484 -0.168 2.643 1 98.06 218 ALA B N 1
ATOM 4121 C CA . ALA B 1 218 ? 10.938 0.471 3.875 1 98.06 218 ALA B CA 1
ATOM 4122 C C . ALA B 1 218 ? 11.57 -0.547 4.82 1 98.06 218 ALA B C 1
ATOM 4124 O O . ALA B 1 218 ? 12.602 -0.274 5.438 1 98.06 218 ALA B O 1
ATOM 4125 N N . LEU B 1 219 ? 11.031 -1.732 4.953 1 97.81 219 LEU B N 1
ATOM 4126 C CA . LEU B 1 219 ? 11.477 -2.768 5.879 1 97.81 219 LEU B CA 1
ATOM 4127 C C . LEU B 1 219 ? 12.758 -3.426 5.387 1 97.81 219 LEU B C 1
ATOM 4129 O O . LEU B 1 219 ? 13.492 -4.027 6.172 1 97.81 219 LEU B O 1
ATOM 4133 N N . ALA B 1 220 ? 13.047 -3.297 4.07 1 97.38 220 ALA B N 1
ATOM 4134 C CA . ALA B 1 220 ? 14.203 -3.959 3.465 1 97.38 220 ALA B CA 1
ATOM 4135 C C . ALA B 1 220 ? 15.391 -3.008 3.365 1 97.38 220 ALA B C 1
ATOM 4137 O O . ALA B 1 220 ? 16.344 -3.279 2.643 1 97.38 220 ALA B O 1
ATOM 4138 N N . SER B 1 221 ? 15.383 -1.903 4.094 1 93.81 221 SER B N 1
ATOM 4139 C CA . SER B 1 221 ? 16.375 -0.851 3.941 1 93.81 221 SER B CA 1
ATOM 4140 C C . SER B 1 221 ? 17.766 -1.347 4.332 1 93.81 221 SER B C 1
ATOM 4142 O O . SER B 1 221 ? 18.766 -0.951 3.727 1 93.81 221 SER B O 1
ATOM 4144 N N . ASN B 1 222 ? 17.844 -2.238 5.367 1 93.62 222 ASN B N 1
ATOM 4145 C CA . ASN B 1 222 ? 19.156 -2.635 5.867 1 93.62 222 ASN B CA 1
ATOM 4146 C C . ASN B 1 222 ? 19.328 -4.152 5.832 1 93.62 222 ASN B C 1
ATOM 4148 O O . ASN B 1 222 ? 20.453 -4.648 5.879 1 93.62 222 ASN B O 1
ATOM 4152 N N . SER B 1 223 ? 18.297 -4.859 5.832 1 95.69 223 SER B N 1
ATOM 4153 C CA . SER B 1 223 ? 18.219 -6.312 5.699 1 95.69 223 SER B CA 1
ATOM 4154 C C . SER B 1 223 ? 17 -6.738 4.898 1 95.69 223 SER B C 1
ATOM 4156 O O . SER B 1 223 ? 16.016 -5.996 4.812 1 95.69 223 SER B O 1
ATOM 4158 N N . PRO B 1 224 ? 17.109 -7.855 4.281 1 97.31 224 PRO B N 1
ATOM 4159 C CA . PRO B 1 224 ? 15.938 -8.289 3.512 1 97.31 224 PRO B CA 1
ATOM 4160 C C . PRO B 1 224 ? 14.656 -8.305 4.348 1 97.31 224 PRO B C 1
ATOM 4162 O O . PRO B 1 224 ? 14.672 -8.727 5.504 1 97.31 224 PRO B O 1
ATOM 4165 N N . ALA B 1 225 ? 13.586 -7.777 3.801 1 98.44 225 ALA B N 1
ATOM 4166 C CA . ALA B 1 225 ? 12.289 -7.855 4.465 1 98.44 225 ALA B CA 1
ATO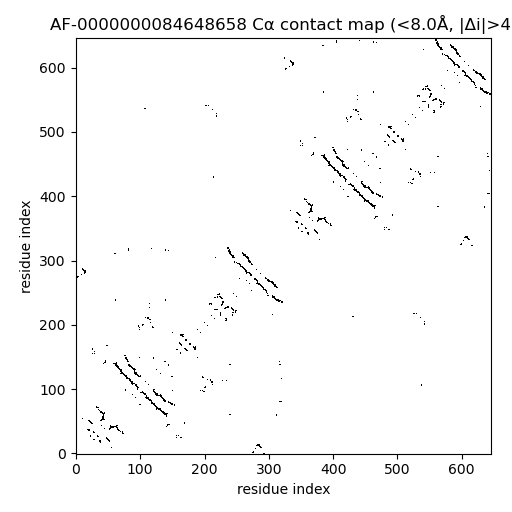M 4167 C C . ALA B 1 225 ? 11.734 -9.273 4.418 1 98.44 225 ALA B C 1
ATOM 4169 O O . ALA B 1 225 ? 11.648 -9.883 3.348 1 98.44 225 ALA B O 1
ATOM 4170 N N . LYS B 1 226 ? 11.367 -9.875 5.555 1 98.38 226 LYS B N 1
ATOM 4171 C CA . LYS B 1 226 ? 10.711 -11.18 5.602 1 98.38 226 LYS B CA 1
ATOM 4172 C C . LYS B 1 226 ? 9.227 -11.062 5.262 1 98.38 226 LYS B C 1
ATOM 4174 O O . LYS B 1 226 ? 8.438 -10.578 6.074 1 98.38 226 LYS B O 1
ATOM 4179 N N . VAL B 1 227 ? 8.844 -11.492 4.082 1 98.75 227 VAL B N 1
ATOM 4180 C CA . VAL B 1 227 ? 7.496 -11.273 3.574 1 98.75 227 VAL B CA 1
ATOM 4181 C C . VAL B 1 227 ? 6.602 -12.445 3.971 1 98.75 227 VAL B C 1
ATOM 4183 O O . VAL B 1 227 ? 5.582 -12.258 4.641 1 98.75 227 VAL B O 1
ATOM 4186 N N . ILE B 1 228 ? 6.961 -13.703 3.609 1 98.69 228 ILE B N 1
ATOM 4187 C CA . ILE B 1 228 ? 6.215 -14.906 3.949 1 98.69 228 ILE B CA 1
ATOM 4188 C C . ILE B 1 228 ? 7.117 -15.875 4.711 1 98.69 228 ILE B C 1
ATOM 4190 O O . ILE B 1 228 ? 8.242 -16.141 4.285 1 98.69 228 ILE B O 1
ATOM 4194 N N . GLY B 1 229 ? 6.676 -16.422 5.738 1 97.94 229 GLY B N 1
ATOM 4195 C CA . GLY B 1 229 ? 7.383 -17.359 6.602 1 97.94 229 GLY B CA 1
ATOM 4196 C C . GLY B 1 229 ? 6.797 -17.438 7.996 1 97.94 229 GLY B C 1
ATOM 4197 O O . GLY B 1 229 ? 5.84 -16.734 8.32 1 97.94 229 GLY B O 1
ATOM 4198 N N . GLU B 1 230 ? 7.402 -18.234 8.836 1 96.12 230 GLU B N 1
ATOM 4199 C CA . GLU B 1 230 ? 6.898 -18.484 10.18 1 96.12 230 GLU B CA 1
ATOM 4200 C C . GLU B 1 230 ? 6.848 -17.188 10.992 1 96.12 230 GLU B C 1
ATOM 4202 O O . GLU B 1 230 ? 5.895 -16.953 11.742 1 96.12 230 GLU B O 1
ATOM 4207 N N . ASN B 1 231 ? 7.832 -16.312 10.828 1 95.12 231 ASN B N 1
ATOM 4208 C CA . ASN B 1 231 ? 7.934 -15.086 11.602 1 95.12 231 ASN B CA 1
ATOM 4209 C C . ASN B 1 231 ? 7.957 -13.859 10.695 1 95.12 231 ASN B C 1
ATOM 4211 O O . ASN B 1 231 ? 8.586 -12.852 11.023 1 95.12 231 ASN B O 1
ATOM 4215 N N . ALA B 1 232 ? 7.344 -13.992 9.555 1 97.31 232 ALA B N 1
ATOM 4216 C CA . ALA B 1 232 ? 7.359 -12.906 8.578 1 97.31 232 ALA B CA 1
ATOM 4217 C C . ALA B 1 232 ? 6.086 -12.07 8.672 1 97.31 232 ALA B C 1
ATOM 4219 O O . ALA B 1 232 ? 5.273 -12.266 9.578 1 97.31 232 ALA B O 1
ATOM 4220 N N . LEU B 1 233 ? 5.973 -11.055 7.887 1 96.88 233 LEU B N 1
ATOM 4221 C CA . LEU B 1 233 ? 4.805 -10.188 7.844 1 96.88 233 LEU B CA 1
ATOM 4222 C C . LEU B 1 233 ? 3.541 -10.992 7.551 1 96.88 233 LEU B C 1
ATOM 4224 O O . LEU B 1 233 ? 2.498 -10.758 8.172 1 96.88 233 LEU B O 1
ATOM 4228 N N . LEU B 1 234 ? 3.609 -11.836 6.512 1 97.94 234 LEU B N 1
ATOM 4229 C CA . LEU B 1 234 ? 2.551 -12.789 6.203 1 97.94 234 LEU B CA 1
ATOM 4230 C C . LEU B 1 234 ? 2.896 -14.18 6.734 1 97.94 234 LEU B C 1
ATOM 4232 O O . LEU B 1 234 ? 3.607 -14.938 6.074 1 97.94 234 LEU B O 1
ATOM 4236 N N . ARG B 1 235 ? 2.439 -14.5 7.902 1 97.44 235 ARG B N 1
ATOM 4237 C CA . ARG B 1 235 ? 2.812 -15.727 8.594 1 97.44 235 ARG B CA 1
ATOM 4238 C C . ARG B 1 235 ? 2.23 -16.953 7.887 1 97.44 235 ARG B C 1
ATOM 4240 O O . ARG B 1 235 ? 1.014 -17.062 7.723 1 97.44 235 ARG B O 1
ATOM 4247 N N . ASP B 1 236 ? 3.088 -17.844 7.484 1 98 236 ASP B N 1
ATOM 4248 C CA . ASP B 1 236 ? 2.717 -19.078 6.82 1 98 236 ASP B CA 1
ATOM 4249 C C . ASP B 1 236 ? 3.908 -20.031 6.73 1 98 236 ASP B C 1
ATOM 4251 O O . ASP B 1 236 ? 5.051 -19.625 6.945 1 98 236 ASP B O 1
ATOM 4255 N N . LYS B 1 237 ? 3.678 -21.312 6.562 1 97.12 237 LYS B N 1
ATOM 4256 C CA . LYS B 1 237 ? 4.688 -22.344 6.32 1 97.12 237 LYS B CA 1
ATOM 4257 C C . LYS B 1 237 ? 4.328 -23.188 5.098 1 97.12 237 LYS B C 1
ATOM 4259 O O . LYS B 1 237 ? 4.09 -24.391 5.215 1 97.12 237 LYS B O 1
ATOM 4264 N N . PRO B 1 238 ? 4.414 -22.594 3.93 1 95.94 238 PRO B N 1
ATOM 4265 C CA . PRO B 1 238 ? 3.863 -23.266 2.752 1 95.94 238 PRO B CA 1
ATOM 4266 C C . PRO B 1 238 ? 4.887 -24.156 2.049 1 95.94 238 PRO B C 1
ATOM 4268 O O . PRO B 1 238 ? 4.625 -24.656 0.952 1 95.94 238 PRO B O 1
ATOM 4271 N N . GLY B 1 239 ? 6.051 -24.328 2.611 1 95.56 239 GLY B N 1
ATOM 4272 C CA . GLY B 1 239 ? 7.121 -25.078 1.969 1 95.56 239 GLY B CA 1
ATOM 4273 C C . GLY B 1 239 ? 8.188 -24.172 1.36 1 95.56 239 GLY B C 1
ATOM 4274 O O . GLY B 1 239 ? 9.148 -24.672 0.758 1 95.56 239 GLY B O 1
ATOM 4275 N N . PHE B 1 240 ? 7.965 -22.906 1.493 1 97.38 240 PHE B N 1
ATOM 4276 C CA . PHE B 1 240 ? 8.93 -21.906 1.043 1 97.38 240 PHE B CA 1
ATOM 4277 C C . PHE B 1 240 ? 8.805 -20.625 1.857 1 97.38 240 PHE B C 1
ATOM 4279 O O . PHE B 1 240 ? 7.852 -20.453 2.617 1 97.38 240 PHE B O 1
ATOM 4286 N N . GLU B 1 241 ? 9.75 -19.797 1.767 1 98.38 241 GLU B N 1
ATOM 4287 C CA . GLU B 1 241 ? 9.75 -18.438 2.324 1 98.38 241 GLU B CA 1
ATOM 4288 C C . GLU B 1 241 ? 10.016 -17.391 1.242 1 98.38 241 GLU B C 1
ATOM 4290 O O . GLU B 1 241 ? 10.594 -17.703 0.2 1 98.38 241 GLU B O 1
ATOM 4295 N N . VAL B 1 242 ? 9.5 -16.234 1.436 1 98.75 242 VAL B N 1
ATOM 4296 C CA . VAL B 1 242 ? 9.688 -15.141 0.498 1 98.75 242 VAL B CA 1
ATOM 4297 C C . VAL B 1 242 ? 10.281 -13.93 1.228 1 98.75 242 VAL B C 1
ATOM 4299 O O . VAL B 1 242 ? 9.828 -13.586 2.32 1 98.75 242 VAL B O 1
ATOM 4302 N N . GLU B 1 243 ? 11.273 -13.344 0.647 1 98.62 243 GLU B N 1
ATOM 4303 C CA . GLU B 1 243 ? 11.852 -12.086 1.117 1 98.62 243 GLU B CA 1
ATOM 4304 C C . GLU B 1 243 ? 11.891 -11.047 0.002 1 98.62 243 GLU B C 1
ATOM 4306 O O . GLU B 1 243 ? 11.867 -11.398 -1.181 1 98.62 243 GLU B O 1
ATOM 4311 N N . LEU B 1 244 ? 11.852 -9.82 0.366 1 98.75 244 LEU B N 1
ATOM 4312 C CA . LEU B 1 244 ? 12.148 -8.734 -0.566 1 98.75 244 LEU B CA 1
ATOM 4313 C C . LEU B 1 244 ? 13.523 -8.133 -0.28 1 98.75 244 LEU B C 1
ATOM 4315 O O . LEU B 1 244 ? 13.82 -7.766 0.859 1 98.75 244 LEU B O 1
ATOM 4319 N N . LEU B 1 245 ? 14.352 -8.094 -1.259 1 98.12 245 LEU B N 1
ATOM 4320 C CA . LEU B 1 245 ? 15.672 -7.469 -1.175 1 98.12 245 LEU B CA 1
ATOM 4321 C C . LEU B 1 245 ? 15.68 -6.125 -1.902 1 98.12 245 LEU B C 1
ATOM 4323 O O . LEU B 1 245 ? 15.047 -5.977 -2.947 1 98.12 245 LEU B O 1
ATOM 4327 N N . THR B 1 246 ? 16.391 -5.227 -1.382 1 97.5 246 THR B N 1
ATOM 4328 C CA . THR B 1 246 ? 16.672 -3.936 -1.995 1 97.5 246 THR B CA 1
ATOM 4329 C C . THR B 1 246 ? 18.172 -3.666 -2.004 1 97.5 246 THR B C 1
ATOM 4331 O O . THR B 1 246 ? 18.969 -4.496 -1.543 1 97.5 246 THR B O 1
ATOM 4334 N N . ARG B 1 247 ? 18.531 -2.51 -2.59 1 94 247 ARG B N 1
ATOM 4335 C CA . ARG B 1 247 ? 19.938 -2.121 -2.658 1 94 247 ARG B CA 1
ATOM 4336 C C . ARG B 1 247 ? 20.578 -2.152 -1.276 1 94 247 ARG B C 1
ATOM 4338 O O . ARG B 1 247 ? 21.734 -2.541 -1.136 1 94 247 ARG B O 1
ATOM 4345 N N . GLY B 1 248 ? 19.828 -1.807 -0.267 1 91.62 248 GLY B N 1
ATOM 4346 C CA . GLY B 1 248 ? 20.391 -1.663 1.068 1 91.62 248 GLY B CA 1
ATOM 4347 C C . GLY B 1 248 ? 20.438 -2.969 1.841 1 91.62 248 GLY B C 1
ATOM 4348 O O . GLY B 1 248 ? 21.016 -3.033 2.926 1 91.62 248 GLY B O 1
ATOM 4349 N N . SER B 1 249 ? 19.922 -4.023 1.281 1 94.06 249 SER B N 1
ATOM 4350 C CA . SER B 1 249 ? 19.766 -5.219 2.105 1 94.06 249 SER B CA 1
ATOM 4351 C C . SER B 1 249 ? 20.516 -6.406 1.504 1 94.06 249 SER B C 1
ATOM 4353 O O . SER B 1 249 ? 20.359 -7.539 1.971 1 94.06 249 SER B O 1
ATOM 4355 N N . VAL B 1 250 ? 21.234 -6.215 0.419 1 91.75 250 VAL B N 1
ATOM 4356 C CA . VAL B 1 250 ? 21.953 -7.316 -0.22 1 91.75 250 VAL B CA 1
ATOM 4357 C C . VAL B 1 250 ? 23.25 -7.605 0.542 1 91.75 250 VAL B C 1
ATOM 4359 O O . VAL B 1 250 ? 23.875 -6.695 1.091 1 91.75 250 VAL B O 1
ATOM 4362 N N . PRO B 1 251 ? 23.578 -8.922 0.565 1 82.19 251 PRO B N 1
ATOM 4363 C CA . PRO B 1 251 ? 24.844 -9.242 1.224 1 82.19 251 PRO B CA 1
ATOM 4364 C C . PRO B 1 251 ? 26.047 -8.711 0.456 1 82.19 251 PRO B C 1
ATOM 4366 O O . PRO B 1 251 ? 26.047 -8.688 -0.777 1 82.19 251 PRO B O 1
ATOM 4369 N N . ALA B 1 252 ? 27.047 -8.336 1.131 1 78.38 252 ALA B N 1
ATOM 4370 C CA . ALA B 1 252 ? 28.266 -7.805 0.524 1 78.38 252 ALA B CA 1
ATOM 4371 C C . ALA B 1 252 ? 29.078 -8.914 -0.126 1 78.38 252 ALA B C 1
ATOM 4373 O O . ALA B 1 252 ? 29.656 -8.727 -1.203 1 78.38 252 ALA B O 1
ATOM 4374 N N . GLN B 1 253 ? 29.062 -10.062 0.509 1 89 253 GLN B N 1
ATOM 4375 C CA . GLN B 1 253 ? 29.891 -11.172 0.044 1 89 253 GLN B CA 1
ATOM 4376 C C . GLN B 1 253 ? 29.031 -12.32 -0.467 1 89 253 GLN B C 1
ATOM 4378 O O . GLN B 1 253 ? 27.906 -12.508 -0.018 1 89 253 GLN B O 1
ATOM 4383 N N . PRO B 1 254 ? 29.609 -13.016 -1.467 1 92.31 254 PRO B N 1
ATOM 4384 C CA . PRO B 1 254 ? 28.891 -14.203 -1.923 1 92.31 254 PRO B CA 1
ATOM 4385 C C . PRO B 1 254 ? 28.625 -15.203 -0.796 1 92.31 254 PRO B C 1
ATOM 4387 O O . PRO B 1 254 ? 29.469 -15.375 0.092 1 92.31 254 PRO B O 1
ATOM 4390 N N . ALA B 1 255 ? 27.5 -15.734 -0.832 1 92.5 255 ALA B N 1
ATOM 4391 C CA . ALA B 1 255 ? 27.141 -16.766 0.138 1 92.5 255 ALA B CA 1
ATOM 4392 C C . ALA B 1 255 ? 26.328 -17.875 -0.52 1 92.5 255 ALA B C 1
ATOM 4394 O O . ALA B 1 255 ? 25.688 -17.656 -1.554 1 92.5 255 ALA B O 1
ATOM 4395 N N . SER B 1 256 ? 26.516 -19.078 -0.007 1 92.69 256 SER B N 1
ATOM 4396 C CA . SER B 1 256 ? 25.719 -20.219 -0.473 1 92.69 256 SER B CA 1
ATOM 4397 C C . SER B 1 256 ? 24.781 -20.719 0.619 1 92.69 256 SER B C 1
ATOM 4399 O O . SER B 1 256 ? 24.938 -20.375 1.79 1 92.69 256 SER B O 1
ATOM 4401 N N . CYS B 1 257 ? 23.781 -21.359 0.176 1 92.69 257 CYS B N 1
ATOM 4402 C CA . CYS B 1 257 ? 22.891 -22.031 1.117 1 92.69 257 CYS B CA 1
ATOM 4403 C C . CYS B 1 257 ? 22.5 -23.406 0.603 1 92.69 257 CYS B C 1
ATOM 4405 O O . CYS B 1 257 ? 22.781 -23.75 -0.545 1 92.69 257 CYS B O 1
ATOM 4407 N N . ASP B 1 258 ? 21.891 -24.219 1.483 1 94.88 258 ASP B N 1
ATOM 4408 C CA . ASP B 1 258 ? 21.547 -25.594 1.145 1 94.88 258 ASP B CA 1
ATOM 4409 C C . ASP B 1 258 ? 20.172 -25.656 0.47 1 94.88 258 ASP B C 1
ATOM 4411 O O . ASP B 1 258 ? 19.781 -26.719 -0.039 1 94.88 258 ASP B O 1
ATOM 4415 N N . GLN B 1 259 ? 19.484 -24.594 0.377 1 95.5 259 GLN B N 1
ATOM 4416 C CA . GLN B 1 259 ? 18.125 -24.531 -0.174 1 95.5 259 GLN B CA 1
ATOM 4417 C C . GLN B 1 259 ? 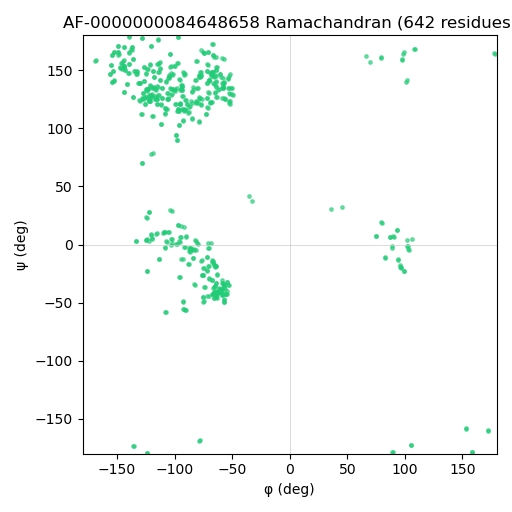18.141 -24.047 -1.622 1 95.5 259 GLN B C 1
ATOM 4419 O O . GLN B 1 259 ? 19.109 -23.422 -2.064 1 95.5 259 GLN B O 1
ATOM 4424 N N . HIS B 1 260 ? 17.109 -24.469 -2.355 1 96.19 260 HIS B N 1
ATOM 4425 C CA . HIS B 1 260 ? 16.859 -23.812 -3.637 1 96.19 260 HIS B CA 1
ATOM 4426 C C . HIS B 1 260 ? 16.438 -22.359 -3.439 1 96.19 260 HIS B C 1
ATOM 4428 O O . HIS B 1 260 ? 15.68 -22.047 -2.523 1 96.19 260 HIS B O 1
ATOM 4434 N N . GLU B 1 261 ? 16.953 -21.516 -4.27 1 97.62 261 GLU B N 1
ATOM 4435 C CA . GLU B 1 261 ? 16.516 -20.125 -4.258 1 97.62 261 GLU B CA 1
ATOM 4436 C C . GLU B 1 261 ? 16.078 -19.688 -5.648 1 97.62 261 GLU B C 1
ATOM 4438 O O . GLU B 1 261 ? 16.656 -20.094 -6.652 1 97.62 261 GLU B O 1
ATOM 4443 N N . VAL B 1 262 ? 15.094 -18.953 -5.746 1 98.38 262 VAL B N 1
ATOM 4444 C CA . VAL B 1 262 ? 14.672 -18.328 -6.988 1 98.38 262 VAL B CA 1
ATOM 4445 C C . VAL B 1 262 ? 14.648 -16.797 -6.816 1 98.38 262 VAL B C 1
ATOM 4447 O O . VAL B 1 262 ? 14.031 -16.297 -5.883 1 98.38 262 VAL B O 1
ATOM 4450 N N . LEU B 1 263 ? 15.375 -16.094 -7.645 1 98.44 263 LEU B N 1
ATOM 4451 C CA . LEU B 1 263 ? 15.398 -14.641 -7.668 1 98.44 263 LEU B CA 1
ATOM 4452 C C . LEU B 1 263 ? 14.422 -14.094 -8.703 1 98.44 263 LEU B C 1
ATOM 4454 O O . LEU B 1 263 ? 14.5 -14.461 -9.883 1 98.44 263 LEU B O 1
ATOM 4458 N N . MET B 1 264 ? 13.484 -13.297 -8.32 1 98.81 264 MET B N 1
ATOM 4459 C CA . MET B 1 264 ? 12.492 -12.688 -9.203 1 98.81 264 MET B CA 1
ATOM 4460 C C . MET B 1 264 ? 12.594 -11.164 -9.156 1 98.81 264 MET B C 1
ATOM 4462 O O . MET B 1 264 ? 12.195 -10.539 -8.172 1 98.81 264 MET B O 1
ATOM 4466 N N . VAL B 1 265 ? 13.031 -10.555 -10.211 1 98.62 265 VAL B N 1
ATOM 4467 C CA . VAL B 1 265 ? 13.391 -9.141 -10.211 1 98.62 265 VAL B CA 1
ATOM 4468 C C . VAL B 1 265 ? 12.125 -8.289 -10.367 1 98.62 265 VAL B C 1
ATOM 4470 O O . VAL B 1 265 ? 11.367 -8.461 -11.32 1 98.62 265 VAL B O 1
ATOM 4473 N N . MET B 1 266 ? 11.852 -7.414 -9.477 1 98.56 266 MET B N 1
ATOM 4474 C CA . MET B 1 266 ? 10.727 -6.48 -9.523 1 98.56 266 MET B CA 1
ATOM 4475 C C . MET B 1 266 ? 11.141 -5.164 -10.172 1 98.56 266 MET B C 1
ATOM 4477 O O . MET B 1 266 ? 10.516 -4.723 -11.141 1 98.56 266 MET B O 1
ATOM 4481 N N . ARG B 1 267 ? 12.164 -4.512 -9.672 1 98.25 267 ARG B N 1
ATOM 4482 C CA . ARG B 1 267 ? 12.664 -3.248 -10.203 1 98.25 267 ARG B CA 1
ATOM 4483 C C . ARG B 1 267 ? 14.188 -3.264 -10.305 1 98.25 267 ARG B C 1
ATOM 4485 O O . ARG B 1 267 ? 14.867 -3.881 -9.484 1 98.25 267 ARG B O 1
ATOM 4492 N N . GLY B 1 268 ? 14.727 -2.518 -11.297 1 95.62 268 GLY B N 1
ATOM 4493 C CA . GLY B 1 268 ? 16.172 -2.355 -11.453 1 95.62 268 GLY B CA 1
ATOM 4494 C C . GLY B 1 268 ? 16.828 -3.551 -12.109 1 95.62 268 GLY B C 1
ATOM 4495 O O . GLY B 1 268 ? 16.266 -4.645 -12.141 1 95.62 268 GLY B O 1
ATOM 4496 N N . HIS B 1 269 ? 18.047 -3.268 -12.648 1 95.75 269 HIS B N 1
ATOM 4497 C CA . HIS B 1 269 ? 18.891 -4.34 -13.156 1 95.75 269 HIS B CA 1
ATOM 4498 C C . HIS B 1 269 ? 19.859 -4.824 -12.094 1 95.75 269 HIS B C 1
ATOM 4500 O O . HIS B 1 269 ? 20.391 -4.023 -11.312 1 95.75 269 HIS B O 1
ATOM 4506 N N . TRP B 1 270 ? 20.031 -6.102 -11.977 1 96.94 270 TRP B N 1
ATOM 4507 C CA . TRP B 1 270 ? 20.844 -6.699 -10.914 1 96.94 270 TRP B CA 1
ATOM 4508 C C . TRP B 1 270 ? 21.984 -7.527 -11.5 1 96.94 270 TRP B C 1
ATOM 4510 O O . TRP B 1 270 ? 21.766 -8.336 -12.406 1 96.94 270 TRP B O 1
ATOM 4520 N N . LYS B 1 271 ? 23.172 -7.289 -11.062 1 95.69 271 LYS B N 1
ATOM 4521 C CA . LYS B 1 271 ? 24.312 -8.109 -11.453 1 95.69 271 LYS B CA 1
ATOM 4522 C C . LYS B 1 271 ? 24.469 -9.305 -10.523 1 95.69 271 LYS B C 1
ATOM 4524 O O . LYS B 1 271 ? 24.656 -9.141 -9.312 1 95.69 271 LYS B O 1
ATOM 4529 N N . LEU B 1 272 ? 24.281 -10.484 -11.023 1 96.88 272 LEU B N 1
ATOM 4530 C CA . LEU B 1 272 ? 24.516 -11.758 -10.344 1 96.88 272 LEU B CA 1
ATOM 4531 C C . LEU B 1 272 ? 25.953 -12.234 -10.57 1 96.88 272 LEU B C 1
ATOM 4533 O O . LEU B 1 272 ? 26.375 -12.383 -11.711 1 96.88 272 LEU B O 1
ATOM 4537 N N . ASN B 1 273 ? 26.656 -12.398 -9.445 1 95.69 273 ASN B N 1
ATOM 4538 C CA . ASN B 1 273 ? 28.047 -12.859 -9.516 1 95.69 273 ASN B CA 1
ATOM 4539 C C . ASN B 1 273 ? 28.219 -14.195 -8.812 1 95.69 273 ASN B C 1
ATOM 4541 O O . ASN B 1 273 ? 27.656 -14.43 -7.746 1 95.69 273 ASN B O 1
ATOM 4545 N N . TRP B 1 274 ? 28.906 -15.062 -9.453 1 95.56 274 TRP B N 1
ATOM 4546 C CA . TRP B 1 274 ? 29.344 -16.328 -8.867 1 95.56 274 TRP B CA 1
ATOM 4547 C C . TRP B 1 274 ? 30.719 -16.719 -9.375 1 95.56 274 TRP B C 1
ATOM 4549 O O . TRP B 1 274 ? 31.328 -15.992 -10.172 1 95.56 274 TRP B O 1
ATOM 4559 N N . GLU B 1 275 ? 31.375 -17.734 -8.82 1 94.56 275 GLU B N 1
ATOM 4560 C CA . GLU B 1 275 ? 32.75 -18.109 -9.156 1 94.56 275 GLU B CA 1
ATOM 4561 C C . GLU B 1 275 ? 32.906 -18.328 -10.656 1 94.56 275 GLU B C 1
ATOM 4563 O O . GLU B 1 275 ? 33.938 -18.016 -11.234 1 94.56 275 GLU B O 1
ATOM 4568 N N . GLY B 1 276 ? 31.859 -18.797 -11.289 1 94.25 276 GLY B N 1
ATOM 4569 C CA . GLY B 1 276 ? 31.953 -19.172 -12.695 1 94.25 276 GLY B CA 1
ATOM 4570 C C . GLY B 1 276 ? 31.688 -18.016 -13.633 1 94.25 276 GLY B C 1
ATOM 4571 O O . GLY B 1 276 ? 31.875 -18.141 -14.852 1 94.25 276 GLY B O 1
ATOM 4572 N N . GLY B 1 277 ? 31.281 -16.828 -13.062 1 95.19 277 GLY B N 1
ATOM 4573 C CA . GLY B 1 277 ? 31.016 -15.711 -13.945 1 95.19 277 GLY B CA 1
ATOM 4574 C C . GLY B 1 277 ? 30.016 -14.727 -13.375 1 95.19 277 GLY B C 1
ATOM 4575 O O . GLY B 1 277 ? 29.938 -14.539 -12.156 1 95.19 277 GLY B O 1
ATOM 4576 N N . SER B 1 278 ? 29.438 -13.992 -14.289 1 96.06 278 SER B N 1
ATOM 4577 C CA . SER B 1 278 ? 28.438 -13 -13.922 1 96.06 278 SER B CA 1
ATOM 4578 C C . SER B 1 278 ? 27.344 -12.875 -14.992 1 96.06 278 SER B C 1
ATOM 4580 O O . SER B 1 278 ? 27.594 -13.18 -16.156 1 96.06 278 SER B O 1
ATOM 4582 N N . ARG B 1 279 ? 26.203 -12.516 -14.609 1 96.56 279 ARG B N 1
ATOM 4583 C CA . ARG B 1 279 ? 25.078 -12.188 -15.484 1 96.56 279 ARG B CA 1
ATOM 4584 C C . ARG B 1 279 ? 24.25 -11.055 -14.914 1 96.56 279 ARG B C 1
ATOM 4586 O O . ARG B 1 279 ? 24.266 -10.812 -13.703 1 96.56 279 ARG B O 1
ATOM 4593 N N . VAL B 1 280 ? 23.594 -10.328 -15.789 1 96.69 280 VAL B N 1
ATOM 4594 C CA . VAL B 1 280 ? 22.672 -9.273 -15.359 1 96.69 280 VAL B CA 1
ATOM 4595 C C . VAL B 1 280 ? 21.234 -9.766 -15.469 1 96.69 280 VAL B C 1
ATOM 4597 O O . VAL B 1 280 ? 20.859 -10.391 -16.469 1 96.69 280 VAL B O 1
ATOM 4600 N N . LEU B 1 281 ? 20.484 -9.547 -14.492 1 97.5 281 LEU B N 1
ATOM 4601 C CA . LEU B 1 281 ? 19.047 -9.82 -14.469 1 97.5 281 LEU B CA 1
ATOM 4602 C C . LEU B 1 281 ? 18.25 -8.531 -14.625 1 97.5 281 LEU B C 1
ATOM 4604 O O . LEU B 1 281 ? 18.578 -7.516 -14.016 1 97.5 281 LEU B O 1
ATOM 4608 N N . ALA B 1 282 ? 17.266 -8.547 -15.461 1 95.81 282 ALA B N 1
ATOM 4609 C CA . ALA B 1 282 ? 16.391 -7.402 -15.711 1 95.81 282 ALA B CA 1
ATOM 4610 C C . ALA B 1 282 ? 15.039 -7.59 -15.023 1 95.81 282 ALA B C 1
ATOM 4612 O O . ALA B 1 282 ? 14.695 -8.695 -14.602 1 95.81 282 ALA B O 1
ATOM 4613 N N . PRO B 1 283 ? 14.266 -6.457 -14.883 1 96.25 283 PRO B N 1
ATOM 4614 C CA . PRO B 1 283 ? 12.922 -6.602 -14.328 1 96.25 283 PRO B CA 1
ATOM 4615 C C . PRO B 1 283 ? 12.094 -7.664 -15.047 1 96.25 283 PRO B C 1
ATOM 4617 O O . PRO B 1 283 ? 12.062 -7.695 -16.281 1 96.25 283 PRO B O 1
ATOM 4620 N N . GLY B 1 284 ? 11.523 -8.531 -14.242 1 97.31 284 GLY B N 1
ATOM 4621 C CA . GLY B 1 284 ? 10.711 -9.586 -14.82 1 97.31 284 GLY B CA 1
ATOM 4622 C C . GLY B 1 284 ? 11.469 -10.891 -15.008 1 97.31 284 GLY B C 1
ATOM 4623 O O . GLY B 1 284 ? 10.859 -11.945 -15.164 1 97.31 284 GLY B O 1
ATOM 4624 N N . ASP B 1 285 ? 12.805 -10.836 -15.016 1 98 285 ASP B N 1
ATOM 4625 C CA . ASP B 1 285 ? 13.586 -12.062 -15.117 1 98 285 ASP B CA 1
ATOM 4626 C C . ASP B 1 285 ? 13.43 -12.914 -13.859 1 98 285 ASP B C 1
ATOM 4628 O O . ASP B 1 285 ? 13.227 -12.391 -12.766 1 98 285 ASP B O 1
ATOM 4632 N N . THR B 1 286 ? 13.445 -14.195 -14.023 1 98.62 286 THR B N 1
ATOM 4633 C CA . THR B 1 286 ? 13.469 -15.18 -12.945 1 98.62 286 THR B CA 1
ATOM 4634 C C . THR B 1 286 ? 14.711 -16.062 -13.039 1 98.62 286 THR B C 1
ATOM 4636 O O . THR B 1 286 ? 15.016 -16.594 -14.102 1 98.62 286 THR B O 1
ATOM 4639 N N . CYS B 1 287 ? 15.43 -16.156 -11.969 1 98.5 287 CYS B N 1
ATOM 4640 C CA . CYS B 1 287 ? 16.656 -16.953 -11.961 1 98.5 287 CYS B CA 1
ATOM 4641 C C . CYS B 1 287 ? 16.594 -18.031 -10.891 1 98.5 287 CYS B C 1
ATOM 4643 O O . CYS B 1 287 ? 16.406 -17.734 -9.711 1 98.5 287 CYS B O 1
ATOM 4645 N N . ALA B 1 288 ? 16.781 -19.266 -11.258 1 98.12 288 ALA B N 1
ATOM 4646 C CA . ALA B 1 288 ? 16.828 -20.375 -10.32 1 98.12 288 ALA B CA 1
ATOM 4647 C C . ALA B 1 288 ? 18.266 -20.656 -9.867 1 98.12 288 ALA B C 1
ATOM 4649 O O . ALA B 1 288 ? 19.125 -21 -10.688 1 98.12 288 ALA B O 1
ATOM 4650 N N . ILE B 1 289 ? 18.516 -20.469 -8.57 1 97.56 289 ILE B N 1
ATOM 4651 C CA . ILE B 1 289 ? 19.828 -20.734 -7.977 1 97.56 289 ILE B CA 1
ATOM 4652 C C . ILE B 1 289 ? 19.828 -22.125 -7.332 1 97.56 289 ILE B C 1
ATOM 4654 O O . ILE B 1 289 ? 19.094 -22.375 -6.379 1 97.56 289 ILE B O 1
ATOM 4658 N N . PRO B 1 290 ? 20.672 -23.031 -7.844 1 95.62 290 PRO B N 1
ATOM 4659 C CA . PRO B 1 290 ? 20.719 -24.359 -7.207 1 95.62 290 PRO B CA 1
ATOM 4660 C C . PRO B 1 290 ? 21.391 -24.328 -5.836 1 95.62 290 PRO B C 1
ATOM 4662 O O . PRO B 1 290 ? 22.172 -23.422 -5.547 1 95.62 290 PRO B O 1
ATOM 4665 N N . PRO B 1 291 ? 21.031 -25.328 -4.988 1 95.94 291 PRO B N 1
ATOM 4666 C CA . PRO B 1 291 ? 21.688 -25.406 -3.682 1 95.94 291 PRO B CA 1
ATOM 4667 C C . PRO B 1 291 ? 23.203 -25.438 -3.791 1 95.94 291 PRO B C 1
ATOM 4669 O O . PRO B 1 291 ? 23.75 -26.016 -4.73 1 95.94 291 PRO B O 1
ATOM 4672 N N . GLN B 1 292 ? 23.906 -24.781 -2.859 1 95.19 292 GLN B N 1
ATOM 4673 C CA . GLN B 1 292 ? 25.344 -24.828 -2.643 1 95.19 292 GLN B CA 1
ATOM 4674 C C . GLN B 1 292 ? 26.078 -23.875 -3.584 1 95.19 292 GLN B C 1
ATOM 4676 O O . GLN B 1 292 ? 27.281 -23.672 -3.455 1 95.19 292 GLN B O 1
ATOM 4681 N N . LEU B 1 293 ? 25.406 -23.344 -4.551 1 95.88 293 LEU B N 1
ATOM 4682 C CA . LEU B 1 293 ? 26.078 -22.344 -5.367 1 95.88 293 LEU B CA 1
ATOM 4683 C C . LEU B 1 293 ? 26.266 -21.047 -4.59 1 95.88 293 LEU B C 1
ATOM 4685 O O . LEU B 1 293 ? 25.281 -20.406 -4.184 1 95.88 293 LEU B O 1
ATOM 4689 N N . ALA B 1 294 ? 27.438 -20.688 -4.402 1 96.31 294 ALA B N 1
ATOM 4690 C CA . ALA B 1 294 ? 27.734 -19.406 -3.783 1 96.31 294 ALA B CA 1
ATOM 4691 C C . ALA B 1 294 ? 27.562 -18.266 -4.781 1 96.31 294 ALA B C 1
ATOM 4693 O O . ALA B 1 294 ? 28.125 -18.297 -5.883 1 96.31 294 ALA B O 1
ATOM 4694 N N . TYR B 1 295 ? 26.766 -17.281 -4.418 1 96.25 295 TYR B N 1
ATOM 4695 C CA . TYR B 1 295 ? 26.578 -16.156 -5.324 1 96.25 295 TYR B CA 1
ATOM 4696 C C . TYR B 1 295 ? 26.422 -14.844 -4.547 1 96.25 295 TYR B C 1
ATOM 4698 O O . TYR B 1 295 ? 26.234 -14.859 -3.33 1 96.25 295 TYR B O 1
ATOM 4706 N N . ALA B 1 296 ? 26.688 -13.781 -5.215 1 96.31 296 ALA B N 1
ATOM 4707 C CA . ALA B 1 296 ? 26.391 -12.414 -4.773 1 96.31 296 ALA B CA 1
ATOM 4708 C C . ALA B 1 296 ? 25.547 -11.68 -5.809 1 96.31 296 ALA B C 1
ATOM 4710 O O . ALA B 1 296 ? 25.656 -11.938 -7.008 1 96.31 296 ALA B O 1
ATOM 4711 N N . ILE B 1 297 ? 24.703 -10.828 -5.34 1 96.5 297 ILE B N 1
ATOM 4712 C CA . ILE B 1 297 ? 23.875 -10.031 -6.234 1 96.5 297 ILE B CA 1
ATOM 4713 C C . ILE B 1 297 ? 23.922 -8.562 -5.805 1 96.5 297 ILE B C 1
ATOM 4715 O O . ILE B 1 297 ? 24.047 -8.266 -4.613 1 96.5 297 ILE B O 1
ATOM 4719 N N . GLU B 1 298 ? 23.844 -7.641 -6.75 1 95.5 298 GLU B N 1
ATOM 4720 C CA . GLU B 1 298 ? 23.844 -6.207 -6.473 1 95.5 298 GLU B CA 1
ATOM 4721 C C . GLU B 1 298 ? 23.172 -5.426 -7.594 1 95.5 298 GLU B C 1
ATOM 4723 O O . GLU B 1 298 ? 23.234 -5.816 -8.766 1 95.5 298 GLU B O 1
ATOM 4728 N N . PRO B 1 299 ? 22.5 -4.336 -7.258 1 94.62 299 PRO B N 1
ATOM 4729 C CA . PRO B 1 299 ? 21.969 -3.506 -8.336 1 94.62 299 PRO B CA 1
ATOM 4730 C C . PRO B 1 299 ? 23.047 -3.01 -9.289 1 94.62 299 PRO B C 1
ATOM 4732 O O . PRO B 1 299 ? 24.109 -2.578 -8.844 1 94.62 299 PRO B O 1
ATOM 4735 N N . ALA B 1 300 ? 22.781 -3.068 -10.547 1 92.31 300 ALA B N 1
ATOM 4736 C CA . ALA B 1 300 ? 23.75 -2.707 -11.578 1 92.31 300 ALA B CA 1
ATOM 4737 C C . ALA B 1 300 ? 23.672 -1.219 -11.906 1 92.31 300 ALA B C 1
ATOM 4739 O O . ALA B 1 300 ? 24.562 -0.67 -12.539 1 92.31 300 ALA B O 1
ATOM 4740 N N . MET B 1 301 ? 22.625 -0.571 -11.531 1 89 301 MET B N 1
ATOM 4741 C CA . MET B 1 301 ? 22.406 0.839 -11.852 1 89 301 MET B CA 1
ATOM 4742 C C . MET B 1 301 ? 21.797 1.576 -10.656 1 89 301 MET B C 1
ATOM 4744 O O . MET B 1 301 ? 21.312 0.948 -9.719 1 89 301 MET B O 1
ATOM 4748 N N . SER B 1 302 ? 21.844 2.883 -10.711 1 88.12 302 SER B N 1
ATOM 4749 C CA . SER B 1 302 ? 21.172 3.701 -9.711 1 88.12 302 SER B CA 1
ATOM 4750 C C . SER B 1 302 ? 19.656 3.625 -9.875 1 88.12 302 SER B C 1
ATOM 4752 O O . SER B 1 302 ? 19.156 3.1 -10.867 1 88.12 302 SER B O 1
ATOM 4754 N N . GLY B 1 303 ? 18.938 4.105 -8.812 1 89.5 303 GLY B N 1
ATOM 4755 C CA . GLY B 1 303 ? 17.484 4.102 -8.867 1 89.5 303 GLY B CA 1
ATOM 4756 C C . GLY B 1 303 ? 16.859 3.02 -8.008 1 89.5 303 GLY B C 1
ATOM 4757 O O . GLY B 1 303 ? 17.547 2.375 -7.211 1 89.5 303 GLY B O 1
ATOM 4758 N N . GLU B 1 304 ? 15.562 2.926 -8.188 1 93.75 304 GLU B N 1
ATOM 4759 C CA . GLU B 1 304 ? 14.805 1.916 -7.449 1 93.75 304 GLU B CA 1
ATOM 4760 C C . GLU B 1 304 ? 15.242 0.507 -7.84 1 93.75 304 GLU B C 1
ATOM 4762 O O . GLU B 1 304 ? 15.422 0.214 -9.023 1 93.75 304 GLU B O 1
ATOM 4767 N N . ALA B 1 305 ? 15.586 -0.316 -6.895 1 96.25 305 ALA B N 1
ATOM 4768 C CA . ALA B 1 305 ? 15.969 -1.71 -7.105 1 96.25 305 ALA B CA 1
ATOM 4769 C C . ALA B 1 305 ? 15.32 -2.621 -6.066 1 96.25 305 ALA B C 1
ATOM 4771 O O . ALA B 1 305 ? 15.414 -2.363 -4.863 1 96.25 305 ALA B O 1
ATOM 4772 N N . SER B 1 306 ? 14.68 -3.609 -6.535 1 98.44 306 SER B N 1
ATOM 4773 C CA . SER B 1 306 ? 14.039 -4.582 -5.652 1 98.44 306 SER B CA 1
ATOM 4774 C C . SER B 1 306 ? 13.922 -5.941 -6.328 1 98.44 306 SER B C 1
ATOM 4776 O O . SER B 1 306 ? 13.812 -6.023 -7.555 1 98.44 306 SER B O 1
ATOM 4778 N N . LEU B 1 307 ? 13.961 -6.992 -5.621 1 97.81 307 LEU B N 1
ATOM 4779 C CA . LEU B 1 307 ? 13.727 -8.336 -6.129 1 97.81 307 LEU B CA 1
ATOM 4780 C C . LEU B 1 307 ? 13.18 -9.242 -5.031 1 97.81 307 LEU B C 1
ATOM 4782 O O . LEU B 1 307 ? 13.57 -9.125 -3.867 1 97.81 307 LEU B O 1
ATOM 4786 N N . TYR B 1 308 ? 12.25 -10.086 -5.352 1 98.81 308 TYR B N 1
ATOM 4787 C CA . TYR B 1 308 ? 11.766 -11.125 -4.449 1 98.81 308 TYR B CA 1
ATOM 4788 C C . TYR B 1 308 ? 12.641 -12.367 -4.527 1 98.81 308 TYR B C 1
ATOM 4790 O O . TYR B 1 308 ? 13.008 -12.812 -5.617 1 98.81 308 TYR B O 1
ATOM 4798 N N . ARG B 1 309 ? 13.031 -12.859 -3.4 1 98.5 309 ARG B N 1
ATOM 4799 C CA . ARG B 1 309 ? 13.75 -14.125 -3.299 1 98.5 309 ARG B CA 1
ATOM 4800 C C . ARG B 1 309 ? 12.898 -15.188 -2.619 1 98.5 309 ARG B C 1
ATOM 4802 O O . ARG B 1 309 ? 12.398 -14.977 -1.515 1 98.5 309 ARG B O 1
ATOM 4809 N N . VAL B 1 310 ? 12.672 -16.25 -3.318 1 98.56 310 VAL B N 1
ATOM 4810 C CA . VAL B 1 310 ? 11.93 -17.391 -2.789 1 98.56 310 VAL B CA 1
ATOM 4811 C C . VAL B 1 310 ? 12.906 -18.516 -2.422 1 98.56 310 VAL B C 1
ATOM 4813 O O . VAL B 1 310 ? 13.789 -18.859 -3.213 1 98.56 310 VAL B O 1
ATOM 4816 N N . ARG B 1 311 ? 12.781 -19.016 -1.193 1 97.75 311 ARG B N 1
ATOM 4817 C CA . ARG B 1 311 ? 13.648 -20.094 -0.715 1 97.75 311 ARG B CA 1
ATOM 4818 C C . ARG B 1 311 ? 12.836 -21.281 -0.234 1 97.75 311 ARG B C 1
ATOM 4820 O O . ARG B 1 311 ? 11.852 -21.125 0.489 1 97.75 311 ARG B O 1
ATOM 4827 N N . SER B 1 312 ? 13.266 -22.438 -0.674 1 96.69 312 SER B N 1
ATOM 4828 C CA . SER B 1 312 ? 12.586 -23.641 -0.191 1 96.69 312 SER B CA 1
ATOM 4829 C C . SER B 1 312 ? 12.844 -23.859 1.295 1 96.69 312 SER B C 1
ATOM 4831 O O . SER B 1 312 ? 13.867 -23.422 1.824 1 96.69 312 SER B O 1
ATOM 4833 N N . THR B 1 313 ? 11.945 -24.391 1.949 1 96.5 313 THR B N 1
ATOM 4834 C CA . THR B 1 313 ? 12.086 -24.828 3.334 1 96.5 313 THR B CA 1
ATOM 4835 C C . THR B 1 313 ? 11.742 -26.312 3.469 1 96.5 313 THR B C 1
ATOM 4837 O O . THR B 1 313 ? 11.391 -26.969 2.484 1 96.5 313 THR B O 1
ATOM 4840 N N . ASP B 1 314 ? 11.82 -26.828 4.688 1 94.31 314 ASP B N 1
ATOM 4841 C CA . ASP B 1 314 ? 11.531 -28.234 4.934 1 94.31 314 ASP B CA 1
ATOM 4842 C C . ASP B 1 314 ? 10.062 -28.453 5.277 1 94.31 314 ASP B C 1
ATOM 4844 O O . ASP B 1 314 ? 9.617 -29.594 5.457 1 94.31 314 ASP B O 1
ATOM 4848 N N . ASP B 1 315 ? 9.336 -27.375 5.328 1 94.06 315 ASP B N 1
ATOM 4849 C CA . ASP B 1 315 ? 7.906 -27.516 5.598 1 94.06 315 ASP B CA 1
ATOM 4850 C C . ASP B 1 315 ? 7.184 -28.156 4.41 1 94.06 315 ASP B C 1
ATOM 4852 O O . ASP B 1 315 ? 7.504 -27.859 3.256 1 94.06 315 ASP B O 1
ATOM 4856 N N . PRO B 1 316 ? 6.238 -29 4.676 1 91.75 316 PRO B N 1
ATOM 4857 C CA . PRO B 1 316 ? 5.434 -29.547 3.572 1 91.75 316 PRO B CA 1
ATOM 4858 C C . PRO B 1 316 ? 4.473 -28.5 2.988 1 91.75 316 PRO B C 1
ATOM 4860 O O . PRO B 1 316 ? 4.008 -27.609 3.703 1 91.75 316 PRO B O 1
ATOM 4863 N N . ALA B 1 317 ? 4.223 -28.672 1.685 1 91.31 317 ALA B N 1
ATOM 4864 C CA . ALA B 1 317 ? 3.127 -27.875 1.122 1 91.31 317 ALA B CA 1
ATOM 4865 C C . ALA B 1 317 ? 1.785 -28.312 1.71 1 91.31 317 ALA B C 1
ATOM 4867 O O . ALA B 1 317 ? 1.572 -29.484 1.987 1 91.31 317 ALA B O 1
ATOM 4868 N N . GLY B 1 318 ? 0.895 -27.406 1.896 1 89.75 318 GLY B N 1
ATOM 4869 C CA . GLY B 1 318 ? -0.388 -27.719 2.5 1 89.75 318 GLY B CA 1
ATOM 4870 C C . GLY B 1 318 ? -1.223 -26.5 2.812 1 89.75 318 GLY B C 1
ATOM 4871 O O . GLY B 1 318 ? -1.025 -25.438 2.215 1 89.75 318 GLY B O 1
ATOM 4872 N N . PRO B 1 319 ? -2.178 -26.656 3.699 1 92.12 319 PRO B N 1
ATOM 4873 C CA . PRO B 1 319 ? -3.068 -25.562 4.062 1 92.12 319 PRO B CA 1
ATOM 4874 C C . PRO B 1 319 ? -2.332 -24.406 4.734 1 92.12 319 PRO B C 1
ATOM 4876 O O . PRO B 1 319 ? -1.276 -24.609 5.34 1 92.12 319 PRO B O 1
ATOM 4879 N N . THR B 1 320 ? -2.891 -23.25 4.574 1 94.56 320 THR B N 1
ATOM 4880 C CA . THR B 1 320 ? -2.361 -22.062 5.25 1 94.56 320 THR B CA 1
ATOM 4881 C C . THR B 1 320 ? -2.146 -22.344 6.734 1 94.56 320 THR B C 1
ATOM 4883 O O . THR B 1 320 ? -3.041 -22.859 7.414 1 94.56 320 THR B O 1
ATOM 4886 N N . TRP B 1 321 ? -0.982 -22.047 7.215 1 93 321 TRP B N 1
ATOM 4887 C CA . TRP B 1 321 ? -0.631 -22.219 8.617 1 93 321 TRP B CA 1
ATOM 4888 C C . TRP B 1 321 ? -1.228 -21.094 9.477 1 93 321 TRP B C 1
ATOM 4890 O O . TRP B 1 321 ? -1.015 -19.922 9.195 1 93 321 TRP B O 1
ATOM 4900 N N . ARG B 1 322 ? -2.146 -21.266 10.578 1 81.94 322 ARG B N 1
ATOM 4901 C CA . ARG B 1 322 ? -2.871 -20.281 11.359 1 81.94 322 ARG B CA 1
ATOM 4902 C C . ARG B 1 322 ? -2.229 -20.078 12.727 1 81.94 322 ARG B C 1
ATOM 4904 O O . ARG B 1 322 ? -2.799 -19.422 13.602 1 81.94 322 ARG B O 1
ATOM 4911 N N . GLY B 1 323 ? -1.208 -20.656 13.203 1 74.38 323 GLY B N 1
ATOM 4912 C CA . GLY B 1 323 ? -0.626 -20.484 14.523 1 74.38 323 GLY B CA 1
ATOM 4913 C C . GLY B 1 323 ? 0.779 -21.047 14.641 1 74.38 323 GLY B C 1
ATOM 4914 O O . GLY B 1 323 ? 1.188 -21.875 13.82 1 74.38 323 GLY B O 1
#

Foldseek 3Di:
DADAPVRQVLQKDAQVNFDWDQPQDLLCQFPLAVQKTKTWEEAPALGLDPPHDHSHHDQQQKTKMKMKDFASRKDAWKFAFFKKKKAWLAAKKKKFWALHRPLEIDIAHQQKMFTFFGQTIMMMGRNGHGMTMMMIMTGGRYSRPAIGHRQVSQVSSVVSQWFQWPVSHIARVVVVGDDDPPIDTDDHDDPVRSVPRDRHHCVVGPQQGIDHRVVQVVCQQAAWAWDEDCPHSRHWPQQKTKTKHWQRHWDPFWDFAQWKKKKAWRAAKKWKDFPNGIDIGHHGMIGIDHHPTTIGMHGPDDDTTMIMMMIGDPGHHGGTDDD/DADAPVRQVLQKDAQVNFDWDQPQDLLCQFPLAVQKTKTWEEAPALGLDPPHDHSHHDQQQKTKMKMKDFASRKDAWKFAFFKKKKAWLAAKKKKFWALHRPLEIDIAHQQKMFTFFGQTIMMMGRNGHGMTMMMIMTGGRYSRHAIGHRQVSQVSSVVSQWFQWPVSHIARVVVVGDDDPPIDTDDHQDPVRSVPRDRDHCVVGPQQGIDHRVVQVVCQQAAWAWDEDCPHSRHWQQQKTKTKHWQRHWDPFWDFAQWKKKKAWRAAKKWKDFPNGIDIGHHG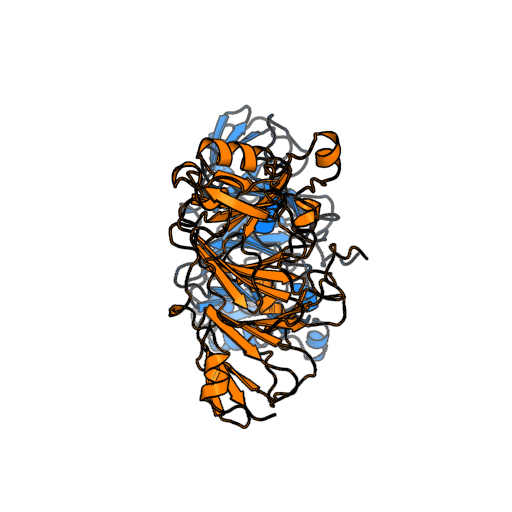MIGIDHHPTTIGMHGPDDDTTMIMMMTGDPGHHGGTDDD

Nearest PDB structures (foldseek):
  5e1r-assembly1_B  TM=5.407E-01  e=2.261E-14  Carya illinoinensis
  3smh-assembly1_A  TM=5.391E-01  e=5.794E-13  Arachis hypogaea
  3smh-assembly2_E  TM=5.534E-01  e=1.133E-12  Arachis hypogaea
  3smh-assembly2_F  TM=5.341E-01  e=2.218E-12  Arachis hypogaea
  1ud1-assembly1_A  TM=4.769E-01  e=4.852E-12  Glycine max

Sequence (646 aa):
MTLSPEEMEARIVRYGDLKPCRSAFIDAHTPGSNQKENFTIVGGGVSESSDQHVHISDTPGFNIGAAGQPPKCLNSLHTHSTAEVFFVLSGRWRFFWGRYGDAGQVVLEEGDIINIPTGIFRGFENIGTDYGMIMAVLGGDDAGGGVVWAPQVIENAKEHGLVLGENGKLYDTKAGQSLPEGVQPMPLLTESELARYPELPASEVVPHYVARYWDLMALASNSPAKVIGENALLRDKPGFEVELLTRGSVPAQPASCDQH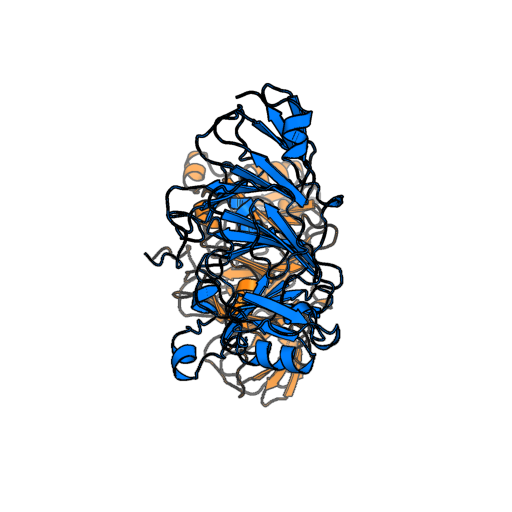EVLMVMRGHWKLNWEGGSRVLAPGDTCAIPPQLAYAIEPAMSGEASLYRVRSTDDPAGPTWRGMTLSPEEMEARIVRYGDLKPCRSAFIDAHTPGSNQKENFTIVGGGVSESSDQHVHISDTPGFNIGAAGQPPKCLNSLHTHSTAEVFFVLSGRWRFFWGRYGDAGQVVLEEGDIINIPTGIFRGFENIGTDYGMIMAVLGGDDAGGGVVWAPQVIENAKEHGLVLGENGKLYDTKAGQSLPEGVQPMPLLTESELARYPELPASEVVPHYVARYWDLMALASNSPAKVIGENALLRDKPGFEVELLTRGSVPAQPASCDQHEVLMVMRGHWKLNWEGGSRVLAPGDTCAIPPQLAYAIEPAMSGEASLYRVRSTDDPAGPTWRG

pLDDT: mean 91.53, std 8.62, range [49.81, 98.88]